Protein 2KNP (pdb70)

Nearest PDB structures (foldseek):
  2knp-assembly1_A  TM=8.803E-01  e=2.043E-04  Momordica cochinchinensis
  2knp-assembly1_A  TM=8.720E-01  e=3.184E-04  Momordica cochinchinensis
  2knp-assembly1_A  TM=9.325E-01  e=8.434E-05  Momordica cochinchinensis
  2knp-assembly1_A  TM=9.323E-01  e=2.091E-04  Momordica cochinchinensis
  1qdp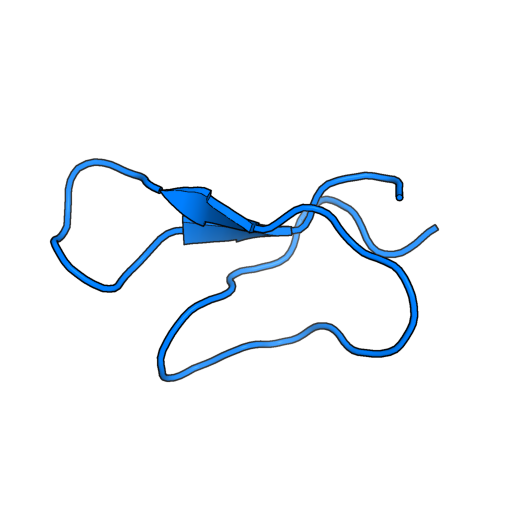-assembly1_A  TM=5.461E-01  e=8.629E+00  Atrax robustus

Radius of gyration: 8.18 Å; Cα contacts (8 Å, |Δi|>4): 82; chains: 1; bounding box: 22×15×13 Å

Secondary structure (DSSP, 8-state):
---SEEEETT----SS--EEE-SSTTEEEE---

Sequence (33 aa):
GCEGKQCGLFRSCGGGCRCWPTVTPGVGICSSSGCEGKQCGLFRSCGGGCRCWPTVTPGVGICSSSGCEGKQCGLFRSCGGGCRCWPTVTPGVGICSSSGCEGKQCGLFRSCGGGCRCWPTVTPGVGICSSSGCEGKQCGLFRSCGGGCRCWPTVTPGVGICSSSGCEGKQCGLFRSCGGGCRCWPTVTPGVGICSSSGCEGKQCGLFRSCGGGCRCWPTVTPGVGICSSSGCEGKQCGLFRSCGGGCRCWPTVTPGVGICSSSGCEGKQCGLFRSCGGGCRCWPTVTPGVGICSSSGCEGKQCGLFRSCGGGCRCWPTVTPGVGICSSSGCEGKQCGLFRSCGGGCRCWPTVTPGVGICSSSGCEGKQCGLFRSCGGGCRCWPTVTPGVGICSSSGCEGKQCGLFRSCGGGCRCWPTVTPGVGICSSSGCEGKQCGLFRSCGGGCRCWPTVTPGVGICSSSGCEGKQCGLFRSCGGGCRCWPTVTPGVGICSSSGCEGKQCGLFRSCGGGCRCWPTVTPGVGICSSSGCEGKQCGLFRSCGGGCRCWPTVTPGVGICSSSGCEGKQCGLFRSCGGGCRCWPTVTPGVGICSSSGCEGKQCGLFRSCGGGCRCWPTVTPGVGICSSSGCEGKQCGLFRSCGGGCRCWPTVTPGVGICSSS

Solvent-accessible surface area: 2353 Å² total; per-residue (Å²): 90,27,75,55,90,82,4,26,114,99,162,69,32,64,90,47,29,135,66,156,104,69,150,74,131,50,18,1,80,1,28,58,78

Foldseek 3Di:
DQFPWKFFPDGPDDPQWDFADDPDVRITTTHRD

Structure (mmCIF, N/CA/C/O backbone):
data_2KNP
#
_entry.id   2KNP
#
loop_
_atom_site.group_PDB
_atom_site.id
_atom_site.type_symbol
_atom_site.label_atom_id
_atom_site.label_alt_id
_atom_site.label_comp_id
_atom_site.label_asym_id
_atom_site.label_entity_id
_atom_site.label_seq_id
_atom_site.pdbx_PDB_ins_code
_atom_site.Cartn_x
_atom_site.Cartn_y
_atom_site.Cartn_z
_atom_site.occupancy
_atom_site.B_iso_or_equiv
_atom_site.auth_seq_id
_atom_site.auth_comp_id
_atom_site.auth_asym_id
_atom_site.auth_atom_id
_atom_site.pdbx_PDB_model_num
ATOM 1 N N . GLY A 1 1 ? 11.074 -1.242 -5.270 1.00 0.00 1 GLY A N 1
ATOM 2 C CA . GLY A 1 1 ? 11.212 -2.715 -5.167 1.00 0.00 1 GLY A CA 1
ATOM 3 C C . GLY A 1 1 ? 9.868 -3.414 -5.172 1.00 0.00 1 GLY A C 1
ATOM 4 O O . GLY A 1 1 ? 9.681 -4.409 -5.871 1.00 0.00 1 GLY A O 1
ATOM 10 N N . CYS A 1 2 ? 8.930 -2.898 -4.390 1.00 0.00 2 CYS A N 1
ATOM 11 C CA . CYS A 1 2 ? 7.599 -3.477 -4.317 1.00 0.00 2 CYS A CA 1
ATOM 12 C C . CYS A 1 2 ? 6.530 -2.403 -4.485 1.00 0.00 2 CYS A C 1
ATOM 13 O O . CYS A 1 2 ? 5.473 -2.455 -3.853 1.00 0.00 2 CYS A O 1
ATOM 20 N N . GLU A 1 3 ? 6.805 -1.430 -5.345 1.00 0.00 3 GLU A N 1
ATOM 21 C CA . GLU A 1 3 ? 5.869 -0.342 -5.587 1.00 0.00 3 GLU A CA 1
ATOM 22 C C . GLU A 1 3 ? 4.775 -0.773 -6.551 1.00 0.00 3 GLU A C 1
ATOM 23 O O . GLU A 1 3 ? 4.843 -1.848 -7.156 1.00 0.00 3 GLU A O 1
ATOM 35 N N . GLY A 1 4 ? 3.761 0.068 -6.679 1.00 0.00 4 GLY A N 1
ATOM 36 C CA . GLY A 1 4 ? 2.657 -0.226 -7.567 1.00 0.00 4 GLY A CA 1
ATOM 37 C C . GLY A 1 4 ? 1.811 -1.378 -7.063 1.00 0.00 4 GLY A C 1
ATOM 38 O O . GLY A 1 4 ? 1.356 -2.214 -7.844 1.00 0.00 4 GLY A O 1
ATOM 42 N N . LYS A 1 5 ? 1.647 -1.446 -5.750 1.00 0.00 5 LYS A N 1
ATOM 43 C CA . LYS A 1 5 ? 0.845 -2.488 -5.122 1.00 0.00 5 LYS A CA 1
ATOM 44 C C . LYS A 1 5 ? -0.115 -1.847 -4.141 1.00 0.00 5 LYS A C 1
ATOM 45 O O . LYS A 1 5 ? 0.003 -0.661 -3.842 1.00 0.00 5 LYS A O 1
ATOM 64 N N . GLN A 1 6 ? -1.046 -2.624 -3.636 1.00 0.00 6 GLN A N 1
ATOM 65 C CA . GLN A 1 6 ? -2.024 -2.116 -2.688 1.00 0.00 6 GLN A CA 1
ATOM 66 C C . GLN A 1 6 ? -1.699 -2.623 -1.292 1.00 0.00 6 GLN A C 1
ATOM 67 O O . GLN A 1 6 ? -1.445 -3.808 -1.105 1.00 0.00 6 GLN A O 1
ATOM 81 N N . CYS A 1 7 ? -1.686 -1.731 -0.315 1.00 0.00 7 CYS A N 1
ATOM 82 C CA . CYS A 1 7 ? -1.380 -2.126 1.049 1.00 0.00 7 CYS A CA 1
ATOM 83 C C . CYS A 1 7 ? -2.603 -1.965 1.944 1.00 0.00 7 CYS A C 1
ATOM 84 O O . CYS A 1 7 ? -3.687 -1.608 1.475 1.00 0.00 7 CYS A O 1
ATOM 91 N N . GLY A 1 8 ? -2.422 -2.226 3.230 1.00 0.00 8 GLY A N 1
ATOM 92 C CA . GLY A 1 8 ? -3.518 -2.136 4.168 1.00 0.00 8 GLY A CA 1
ATOM 93 C C . GLY A 1 8 ? -4.019 -3.515 4.534 1.00 0.00 8 GLY A C 1
ATOM 94 O O . GLY A 1 8 ? -3.239 -4.360 4.981 1.00 0.00 8 GLY A O 1
ATOM 98 N N . LEU A 1 9 ? -5.307 -3.757 4.335 1.00 0.00 9 LEU A N 1
ATOM 99 C CA . LEU A 1 9 ? -5.880 -5.062 4.638 1.00 0.00 9 LEU A CA 1
ATOM 100 C C . LEU A 1 9 ? -5.462 -6.073 3.571 1.00 0.00 9 LEU A C 1
ATOM 101 O O . LEU A 1 9 ? -4.892 -7.118 3.884 1.00 0.00 9 LEU A O 1
ATOM 117 N N . PHE A 1 10 ? -5.710 -5.738 2.310 1.00 0.00 10 PHE A N 1
ATOM 118 C CA . PHE A 1 10 ? -5.343 -6.603 1.195 1.00 0.00 10 PHE A CA 1
ATOM 119 C C . PHE A 1 10 ? -3.982 -6.188 0.643 1.00 0.00 10 PHE A C 1
ATOM 120 O O . PHE A 1 10 ? -3.851 -5.800 -0.517 1.00 0.00 10 PHE A O 1
ATOM 137 N N . ARG A 1 11 ? -2.974 -6.270 1.497 1.00 0.00 11 ARG A N 1
ATOM 138 C CA . ARG A 1 11 ? -1.618 -5.891 1.127 1.00 0.00 11 ARG A CA 1
ATOM 139 C C . ARG A 1 11 ? -1.010 -6.879 0.134 1.00 0.00 11 ARG A C 1
ATOM 140 O O . ARG A 1 11 ? -0.823 -8.055 0.440 1.00 0.00 11 ARG A O 1
ATOM 161 N N . SER A 1 12 ? -0.708 -6.384 -1.055 1.00 0.00 12 SER A N 1
ATOM 162 C CA . SER A 1 12 ? -0.111 -7.193 -2.106 1.00 0.00 12 SER A CA 1
ATOM 163 C C . SER A 1 12 ? 1.393 -6.938 -2.173 1.00 0.00 12 SER A C 1
ATOM 164 O O . SER A 1 12 ? 2.019 -7.057 -3.229 1.00 0.00 12 SER A O 1
ATOM 172 N N . CYS A 1 13 ? 1.961 -6.579 -1.033 1.00 0.00 13 CYS A N 1
ATOM 173 C CA . CYS A 1 13 ? 3.382 -6.297 -0.935 1.00 0.00 13 CYS A CA 1
ATOM 174 C C . CYS A 1 13 ? 3.919 -6.785 0.403 1.00 0.00 13 CYS A C 1
ATOM 175 O O . CYS A 1 13 ? 3.168 -6.917 1.372 1.00 0.00 13 CYS A O 1
ATOM 182 N N . GLY A 1 14 ? 5.214 -7.054 0.450 1.00 0.00 14 GLY A N 1
ATOM 183 C CA . GLY A 1 14 ? 5.833 -7.520 1.670 1.00 0.00 14 GLY A CA 1
ATOM 184 C C . GLY A 1 14 ? 7.319 -7.252 1.670 1.00 0.00 14 GLY A C 1
ATOM 185 O O . GLY A 1 14 ? 7.951 -7.258 0.615 1.00 0.00 14 GLY A O 1
ATOM 189 N N . GLY A 1 15 ? 7.876 -7.004 2.843 1.00 0.00 15 GLY A N 1
ATOM 190 C CA . GLY A 1 15 ? 9.292 -6.736 2.941 1.00 0.00 15 GLY A CA 1
ATOM 191 C C . GLY A 1 15 ? 9.571 -5.314 3.368 1.00 0.00 15 GLY A C 1
ATOM 192 O O . GLY A 1 15 ? 9.427 -4.971 4.541 1.00 0.00 15 GLY A O 1
ATOM 196 N N . GLY A 1 16 ? 9.949 -4.485 2.412 1.00 0.00 16 GLY A N 1
ATOM 197 C CA . GLY A 1 16 ? 10.244 -3.099 2.698 1.00 0.00 16 GLY A CA 1
ATOM 198 C C . GLY A 1 16 ? 9.553 -2.179 1.721 1.00 0.00 16 GLY A C 1
ATOM 199 O O . GLY A 1 16 ? 10.145 -1.761 0.729 1.00 0.00 16 GLY A O 1
ATOM 203 N N . CYS A 1 17 ? 8.288 -1.893 1.985 1.00 0.00 17 CYS A N 1
ATOM 204 C CA . CYS A 1 17 ? 7.506 -1.023 1.121 1.00 0.00 17 CYS A CA 1
ATOM 205 C C . CYS A 1 17 ? 6.735 -0.019 1.959 1.00 0.00 17 CYS A C 1
ATOM 206 O O . CYS A 1 17 ? 6.226 -0.347 3.032 1.00 0.00 17 CYS A O 1
ATOM 213 N N . ARG A 1 18 ? 6.652 1.203 1.471 1.00 0.00 18 ARG A N 1
ATOM 214 C CA . ARG A 1 18 ? 5.937 2.254 2.171 1.00 0.00 18 ARG A CA 1
ATOM 215 C C . ARG A 1 18 ? 4.450 2.146 1.885 1.00 0.00 18 ARG A C 1
ATOM 216 O O . ARG A 1 18 ? 4.043 2.059 0.729 1.00 0.00 18 ARG A O 1
ATOM 237 N N . CYS A 1 19 ? 3.648 2.129 2.932 1.00 0.00 19 CYS A N 1
ATOM 238 C CA . CYS A 1 19 ? 2.209 2.038 2.774 1.00 0.00 19 CYS A CA 1
ATOM 239 C C . CYS A 1 19 ? 1.594 3.425 2.845 1.00 0.00 19 CYS A C 1
ATOM 240 O O . CYS A 1 19 ? 1.373 3.965 3.929 1.00 0.00 19 CYS A O 1
ATOM 247 N N . TRP A 1 20 ? 1.358 4.014 1.684 1.00 0.00 20 TRP A N 1
ATOM 248 C CA . TRP A 1 20 ? 0.765 5.335 1.608 1.00 0.00 20 TRP A CA 1
ATOM 249 C C . TRP A 1 20 ? -0.746 5.214 1.459 1.00 0.00 20 TRP A C 1
ATOM 250 O O . TRP A 1 20 ? -1.234 4.680 0.464 1.00 0.00 20 TRP A O 1
ATOM 271 N N . PRO A 1 21 ? -1.500 5.692 2.463 1.00 0.00 21 PRO A N 1
ATOM 272 C CA . PRO A 1 21 ? -2.966 5.624 2.466 1.00 0.00 21 PRO A CA 1
ATOM 273 C C . PRO A 1 21 ? -3.600 6.344 1.280 1.00 0.00 21 PRO A C 1
ATOM 274 O O . PRO A 1 21 ? -3.055 7.318 0.759 1.00 0.00 21 PRO A O 1
ATOM 285 N N . THR A 1 22 ? -4.756 5.854 0.865 1.00 0.00 22 THR A N 1
ATOM 286 C CA . THR A 1 22 ? -5.475 6.435 -0.254 1.00 0.00 22 THR A CA 1
ATOM 287 C C . THR A 1 22 ? -6.749 7.128 0.223 1.00 0.00 22 THR A C 1
ATOM 288 O O . THR A 1 22 ? -6.798 7.654 1.333 1.00 0.00 22 THR A O 1
ATOM 299 N N . VAL A 1 23 ? -7.780 7.106 -0.612 1.00 0.00 23 VAL A N 1
ATOM 300 C CA . VAL A 1 23 ? -9.048 7.740 -0.278 1.00 0.00 23 VAL A CA 1
ATOM 301 C C . VAL A 1 23 ? -9.879 6.849 0.641 1.00 0.00 23 VAL A C 1
ATOM 302 O O . VAL A 1 23 ? -10.761 7.322 1.356 1.00 0.00 23 VAL A O 1
ATOM 315 N N . THR A 1 24 ? -9.587 5.560 0.627 1.00 0.00 24 THR A N 1
ATOM 316 C CA . THR A 1 24 ? -10.316 4.615 1.454 1.00 0.00 24 THR A CA 1
ATOM 317 C C . THR A 1 24 ? -9.549 4.309 2.741 1.00 0.00 24 THR A C 1
ATOM 318 O O . THR A 1 24 ? -8.383 3.916 2.698 1.00 0.00 24 THR A O 1
ATOM 329 N N . PRO A 1 25 ? -10.191 4.510 3.904 1.00 0.00 25 PRO A N 1
ATOM 330 C CA . PRO A 1 25 ? -9.575 4.246 5.209 1.00 0.00 25 PRO A CA 1
ATOM 331 C C . PRO A 1 25 ? -9.157 2.785 5.358 1.00 0.00 25 PRO A C 1
ATOM 332 O O . PRO A 1 25 ? -9.996 1.887 5.395 1.00 0.00 25 PRO A O 1
ATOM 343 N N . GLY A 1 26 ? -7.852 2.559 5.429 1.00 0.00 26 GLY A N 1
ATOM 344 C CA . GLY A 1 26 ? -7.335 1.210 5.559 1.00 0.00 26 GLY A CA 1
ATOM 345 C C . GLY A 1 26 ? -6.775 0.707 4.246 1.00 0.00 26 GLY A C 1
ATOM 346 O O . GLY A 1 26 ? -6.176 -0.367 4.179 1.00 0.00 26 GLY A O 1
ATOM 350 N N . VAL A 1 27 ? -6.976 1.498 3.203 1.00 0.00 27 VAL A N 1
ATOM 351 C CA . VAL A 1 27 ? -6.501 1.169 1.872 1.00 0.00 27 VAL A CA 1
ATOM 352 C C . VAL A 1 27 ? -5.367 2.107 1.482 1.00 0.00 27 VAL A C 1
ATOM 353 O O . VAL A 1 27 ? -5.463 3.320 1.679 1.00 0.00 27 VAL A O 1
ATOM 366 N N . GLY A 1 28 ? -4.302 1.553 0.937 1.00 0.00 28 GLY A N 1
ATOM 367 C CA . GLY A 1 28 ? -3.181 2.361 0.531 1.00 0.00 28 GLY A CA 1
ATOM 368 C C . GLY A 1 28 ? -2.406 1.719 -0.592 1.00 0.00 28 GLY A C 1
ATOM 369 O O . GLY A 1 28 ? -2.826 0.698 -1.136 1.00 0.00 28 GLY A O 1
ATOM 373 N N . ILE A 1 29 ? -1.277 2.304 -0.931 1.00 0.00 29 ILE A N 1
ATOM 374 C CA . ILE A 1 29 ? -0.435 1.782 -1.993 1.00 0.00 29 ILE A CA 1
ATOM 375 C C . ILE A 1 29 ? 0.999 1.606 -1.519 1.00 0.00 29 ILE A C 1
ATOM 376 O O . ILE A 1 29 ? 1.546 2.444 -0.800 1.00 0.00 29 ILE A O 1
ATOM 392 N N . CYS A 1 30 ? 1.585 0.495 -1.922 1.00 0.00 30 CYS A N 1
ATOM 393 C CA . CYS A 1 30 ? 2.959 0.171 -1.566 1.00 0.00 30 CYS A CA 1
ATOM 394 C C . CYS A 1 30 ? 3.914 0.914 -2.481 1.00 0.00 30 CYS A C 1
ATOM 395 O O . CYS A 1 30 ? 3.761 0.903 -3.705 1.00 0.00 30 CYS A O 1
ATOM 402 N N . SER A 1 31 ? 4.881 1.569 -1.878 1.00 0.00 31 SER A N 1
ATOM 403 C CA . SER A 1 31 ? 5.867 2.331 -2.615 1.00 0.00 31 SER A CA 1
ATOM 404 C C . SER A 1 31 ? 7.150 1.522 -2.801 1.00 0.00 31 SER A C 1
ATOM 405 O O . SER A 1 31 ? 7.227 0.371 -2.368 1.00 0.00 31 SER A O 1
ATOM 413 N N . SER A 1 32 ? 8.133 2.126 -3.460 1.00 0.00 32 SER A N 1
ATOM 414 C CA . SER A 1 32 ? 9.415 1.485 -3.738 1.00 0.00 32 SER A CA 1
ATOM 415 C C . SER A 1 32 ? 10.036 0.827 -2.506 1.00 0.00 32 SER A C 1
ATOM 416 O O . SER A 1 32 ? 10.479 -0.325 -2.576 1.00 0.00 32 SER A O 1
ATOM 424 N N . SER A 1 33 ? 10.076 1.559 -1.403 1.00 0.00 33 SER A N 1
ATOM 425 C CA . SER A 1 33 ? 10.652 1.070 -0.163 1.00 0.00 33 SER A CA 1
ATOM 426 C C . SER A 1 33 ? 9.979 1.767 1.010 1.00 0.00 33 SER A C 1
ATOM 427 O O . SER A 1 33 ? 10.389 1.545 2.164 1.00 0.00 33 SER A O 1
ATOM 436 N N . GLY A 1 1 ? 8.746 -2.914 -8.930 1.00 0.00 1 GLY A N 2
ATOM 437 C CA . GLY A 1 1 ? 8.905 -4.164 -8.148 1.00 0.00 1 GLY A CA 2
ATOM 438 C C . GLY A 1 1 ? 7.835 -4.315 -7.084 1.00 0.00 1 GLY A C 2
ATOM 439 O O . GLY A 1 1 ? 6.797 -4.932 -7.327 1.00 0.00 1 GLY A O 2
ATOM 445 N N . CYS A 1 2 ? 8.073 -3.728 -5.918 1.00 0.00 2 CYS A N 2
ATOM 446 C CA . CYS A 1 2 ? 7.131 -3.810 -4.807 1.00 0.00 2 CYS A CA 2
ATOM 447 C C . CYS A 1 2 ? 6.047 -2.742 -4.924 1.00 0.00 2 CYS A C 2
ATOM 448 O O . CYS A 1 2 ? 4.959 -2.882 -4.366 1.00 0.00 2 CYS A O 2
ATOM 455 N N . GLU A 1 3 ? 6.341 -1.679 -5.662 1.00 0.00 3 GLU A N 2
ATOM 456 C CA . GLU A 1 3 ? 5.388 -0.598 -5.844 1.00 0.00 3 GLU A CA 2
ATOM 457 C C . GLU A 1 3 ? 4.214 -1.041 -6.705 1.00 0.00 3 GLU A C 2
ATOM 458 O O . GLU A 1 3 ? 4.257 -2.090 -7.362 1.00 0.00 3 GLU A O 2
ATOM 470 N N . GLY A 1 4 ? 3.167 -0.236 -6.695 1.00 0.00 4 GLY A N 2
ATOM 471 C CA . GLY A 1 4 ? 1.982 -0.542 -7.468 1.00 0.00 4 GLY A CA 2
ATOM 472 C C . GLY A 1 4 ? 1.189 -1.688 -6.872 1.00 0.00 4 GLY A C 2
ATOM 473 O O . GLY A 1 4 ? 0.656 -2.526 -7.599 1.00 0.00 4 GLY A O 2
ATOM 477 N N . LYS A 1 5 ? 1.154 -1.749 -5.548 1.00 0.00 5 LYS A N 2
ATOM 478 C CA . LYS A 1 5 ? 0.414 -2.787 -4.840 1.00 0.00 5 LYS A CA 2
ATOM 479 C C . LYS A 1 5 ? -0.468 -2.145 -3.789 1.00 0.00 5 LYS A C 2
ATOM 480 O O . LYS A 1 5 ? -0.344 -0.952 -3.511 1.00 0.00 5 LYS A O 2
ATOM 499 N N . GLN A 1 6 ? -1.338 -2.936 -3.199 1.00 0.00 6 GLN A N 2
ATOM 500 C CA . GLN A 1 6 ? -2.241 -2.440 -2.176 1.00 0.00 6 GLN A CA 2
ATOM 501 C C . GLN A 1 6 ? -1.727 -2.836 -0.802 1.00 0.00 6 GLN A C 2
ATOM 502 O O . GLN A 1 6 ? -1.211 -3.935 -0.622 1.00 0.00 6 GLN A O 2
ATOM 516 N N . CYS A 1 7 ? -1.850 -1.943 0.161 1.00 0.00 7 CYS A N 2
ATOM 517 C CA . CYS A 1 7 ? -1.397 -2.228 1.511 1.00 0.00 7 CYS A CA 2
ATOM 518 C C . CYS A 1 7 ? -2.513 -1.955 2.511 1.00 0.00 7 CYS A C 2
ATOM 519 O O . CYS A 1 7 ? -3.661 -1.727 2.122 1.00 0.00 7 CYS A O 2
ATOM 526 N N . GLY A 1 8 ? -2.178 -1.974 3.794 1.00 0.00 8 GLY A N 2
ATOM 527 C CA . GLY A 1 8 ? -3.172 -1.752 4.822 1.00 0.00 8 GLY A CA 2
ATOM 528 C C . GLY A 1 8 ? -3.971 -3.008 5.082 1.00 0.00 8 GLY A C 2
ATOM 529 O O . GLY A 1 8 ? -3.466 -3.957 5.688 1.00 0.00 8 GLY A O 2
ATOM 533 N N . LEU A 1 9 ? -5.210 -3.025 4.611 1.00 0.00 9 LEU A N 2
ATOM 534 C CA . LEU A 1 9 ? -6.074 -4.184 4.779 1.00 0.00 9 LEU A CA 2
ATOM 535 C C . LEU A 1 9 ? -5.583 -5.329 3.899 1.00 0.00 9 LEU A C 2
ATOM 536 O O . LEU A 1 9 ? -4.972 -6.283 4.383 1.00 0.00 9 LEU A O 2
ATOM 552 N N . PHE A 1 10 ? -5.827 -5.210 2.602 1.00 0.00 10 PHE A N 2
ATOM 553 C CA . PHE A 1 10 ? -5.409 -6.226 1.645 1.00 0.00 10 PHE A CA 2
ATOM 554 C C . PHE A 1 10 ? -3.990 -5.943 1.169 1.00 0.00 10 PHE A C 2
ATOM 555 O O . PHE A 1 10 ? -3.763 -5.583 0.014 1.00 0.00 10 PHE A O 2
ATOM 572 N N . ARG A 1 11 ? -3.043 -6.098 2.081 1.00 0.00 11 ARG A N 2
ATOM 573 C CA . ARG A 1 11 ? -1.639 -5.857 1.785 1.00 0.00 11 ARG A CA 2
ATOM 574 C C . ARG A 1 11 ? -1.076 -6.942 0.870 1.00 0.00 11 ARG A C 2
ATOM 575 O O . ARG A 1 11 ? -1.018 -8.115 1.234 1.00 0.00 11 ARG A O 2
ATOM 596 N N . SER A 1 12 ? -0.675 -6.532 -0.322 1.00 0.00 12 SER A N 2
ATOM 597 C CA . SER A 1 12 ? -0.117 -7.441 -1.311 1.00 0.00 12 SER A CA 2
ATOM 598 C C . SER A 1 12 ? 1.362 -7.136 -1.537 1.00 0.00 12 SER A C 2
ATOM 599 O O . SER A 1 12 ? 1.892 -7.311 -2.635 1.00 0.00 12 SER A O 2
ATOM 607 N N . CYS A 1 13 ? 2.020 -6.676 -0.484 1.00 0.00 13 CYS A N 2
ATOM 608 C CA . CYS A 1 13 ? 3.430 -6.335 -0.549 1.00 0.00 13 CYS A CA 2
ATOM 609 C C . CYS A 1 13 ? 4.108 -6.644 0.779 1.00 0.00 13 CYS A C 2
ATOM 610 O O . CYS A 1 13 ? 3.436 -6.899 1.781 1.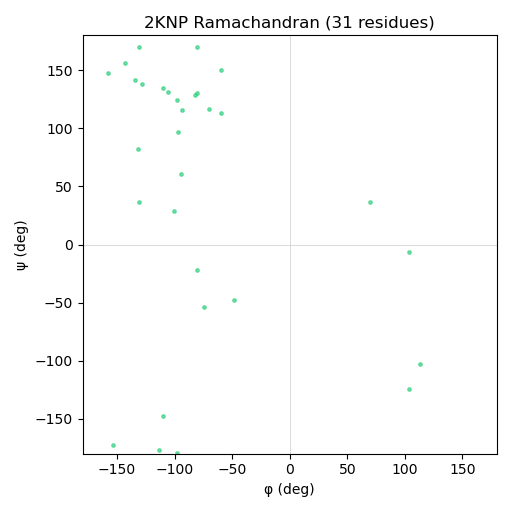00 0.00 13 CYS A O 2
ATOM 617 N N . GLY A 1 14 ? 5.433 -6.623 0.783 1.00 0.00 14 GLY A N 2
ATOM 618 C CA . GLY A 1 14 ? 6.177 -6.897 1.991 1.00 0.00 14 GLY A CA 2
ATOM 619 C C . GLY A 1 14 ? 7.638 -6.544 1.837 1.00 0.00 14 GLY A C 2
ATOM 620 O O . GLY A 1 14 ? 8.208 -6.706 0.758 1.00 0.00 14 GLY A O 2
ATOM 624 N N . GLY A 1 15 ? 8.242 -6.054 2.906 1.00 0.00 15 GLY A N 2
ATOM 625 C CA . GLY A 1 15 ? 9.641 -5.685 2.862 1.00 0.00 15 GLY A CA 2
ATOM 626 C C . GLY A 1 15 ? 9.869 -4.270 3.341 1.00 0.00 15 GLY A C 2
ATOM 627 O O . GLY A 1 15 ? 9.383 -3.885 4.403 1.00 0.00 15 GLY A O 2
ATOM 631 N N . GLY A 1 16 ? 10.590 -3.490 2.550 1.00 0.00 16 GLY A N 2
ATOM 632 C CA . GLY A 1 16 ? 10.870 -2.117 2.917 1.00 0.00 16 GLY A CA 2
ATOM 633 C C . GLY A 1 16 ? 10.050 -1.136 2.110 1.00 0.00 16 GLY A C 2
ATOM 634 O O . GLY A 1 16 ? 10.476 -0.011 1.871 1.00 0.00 16 GLY A O 2
ATOM 638 N N . CYS A 1 17 ? 8.868 -1.568 1.701 1.00 0.00 17 CYS A N 2
ATOM 639 C CA . CYS A 1 17 ? 7.972 -0.738 0.909 1.00 0.00 17 CYS A CA 2
ATOM 640 C C . CYS A 1 17 ? 7.066 0.070 1.826 1.00 0.00 17 CYS A C 2
ATOM 641 O O . CYS A 1 17 ? 6.621 -0.417 2.867 1.00 0.00 17 CYS A O 2
ATOM 648 N N . ARG A 1 18 ? 6.806 1.305 1.442 1.00 0.00 18 ARG A N 2
ATOM 649 C CA . ARG A 1 18 ? 5.976 2.189 2.238 1.00 0.00 18 ARG A CA 2
ATOM 650 C C . ARG A 1 18 ? 4.506 1.954 1.954 1.00 0.00 18 ARG A C 2
ATOM 651 O O . ARG A 1 18 ? 4.131 1.562 0.848 1.00 0.00 18 ARG A O 2
ATOM 672 N N . CYS A 1 19 ? 3.685 2.191 2.958 1.00 0.00 19 CYS A N 2
ATOM 673 C CA . CYS A 1 19 ? 2.252 2.035 2.823 1.00 0.00 19 CYS A CA 2
ATOM 674 C C . CYS A 1 19 ? 1.600 3.405 2.860 1.00 0.00 19 CYS A C 2
ATOM 675 O O . CYS A 1 19 ? 1.334 3.951 3.930 1.00 0.00 19 CYS A O 2
ATOM 682 N N . TRP A 1 20 ? 1.388 3.973 1.687 1.00 0.00 20 TRP A N 2
ATOM 683 C CA . TRP A 1 20 ? 0.781 5.285 1.578 1.00 0.00 20 TRP A CA 2
ATOM 684 C C . TRP A 1 20 ? -0.732 5.153 1.449 1.00 0.00 20 TRP A C 2
ATOM 685 O O . TRP A 1 20 ? -1.231 4.590 0.476 1.00 0.00 20 TRP A O 2
ATOM 706 N N . PRO A 1 21 ? -1.476 5.655 2.447 1.00 0.00 21 PRO A N 2
ATOM 707 C CA . PRO A 1 21 ? -2.941 5.583 2.469 1.00 0.00 21 PRO A CA 2
ATOM 708 C C . PRO A 1 21 ? -3.586 6.300 1.289 1.00 0.00 21 PRO A C 2
ATOM 709 O O . PRO A 1 21 ? -3.053 7.283 0.771 1.00 0.00 21 PRO A O 2
ATOM 720 N N . THR A 1 22 ? -4.736 5.797 0.872 1.00 0.00 22 THR A N 2
ATOM 721 C CA . THR A 1 22 ? -5.465 6.377 -0.241 1.00 0.00 22 THR A CA 2
ATOM 722 C C . THR A 1 22 ? -6.695 7.130 0.259 1.00 0.00 22 THR A C 2
ATOM 723 O O . THR A 1 22 ? -6.719 7.607 1.393 1.00 0.00 22 THR A O 2
ATOM 734 N N . VAL A 1 23 ? -7.720 7.214 -0.580 1.00 0.00 23 VAL A N 2
ATOM 735 C CA . VAL A 1 23 ? -8.945 7.912 -0.219 1.00 0.00 23 VAL A CA 2
ATOM 736 C C . VAL A 1 23 ? -9.838 7.032 0.653 1.00 0.00 23 VAL A C 2
ATOM 737 O O . VAL A 1 23 ? -10.726 7.520 1.350 1.00 0.00 23 VAL A O 2
ATOM 750 N N . THR A 1 24 ? -9.594 5.734 0.618 1.00 0.00 24 THR A N 2
ATOM 751 C CA . THR A 1 24 ? -10.383 4.799 1.400 1.00 0.00 24 THR A CA 2
ATOM 752 C C . THR A 1 24 ? -9.652 4.408 2.684 1.00 0.00 24 THR A C 2
ATOM 753 O O . THR A 1 24 ? -8.508 3.953 2.641 1.00 0.00 24 THR A O 2
ATOM 764 N N . PRO A 1 25 ? -10.298 4.608 3.846 1.00 0.00 25 PRO A N 2
ATOM 765 C CA . PRO A 1 25 ? -9.718 4.273 5.151 1.00 0.00 25 PRO A CA 2
ATOM 766 C C . PRO A 1 25 ? -9.338 2.797 5.253 1.00 0.00 25 PRO A C 2
ATOM 767 O O . PRO A 1 25 ? -10.196 1.917 5.203 1.00 0.00 25 PRO A O 2
ATOM 778 N N . GLY A 1 26 ? -8.044 2.537 5.382 1.00 0.00 26 GLY A N 2
ATOM 779 C CA . GLY A 1 26 ? -7.564 1.172 5.480 1.00 0.00 26 GLY A CA 2
ATOM 780 C C . GLY A 1 26 ? -6.946 0.706 4.179 1.00 0.00 26 GLY A C 2
ATOM 781 O O . GLY A 1 26 ? -6.278 -0.328 4.126 1.00 0.00 26 GLY A O 2
ATOM 785 N N . VAL A 1 27 ? -7.171 1.482 3.131 1.00 0.00 27 VAL A N 2
ATOM 786 C CA . VAL A 1 27 ? -6.642 1.174 1.816 1.00 0.00 27 VAL A CA 2
ATOM 787 C C . VAL A 1 27 ? -5.447 2.063 1.513 1.00 0.00 27 VAL A C 2
ATOM 788 O O . VAL A 1 27 ? -5.517 3.285 1.657 1.00 0.00 27 VAL A O 2
ATOM 801 N N . GLY A 1 28 ? -4.356 1.451 1.100 1.00 0.00 28 GLY A N 2
ATOM 802 C CA . GLY A 1 28 ? -3.167 2.194 0.777 1.00 0.00 28 GLY A CA 2
ATOM 803 C C . GLY A 1 28 ? -2.415 1.546 -0.358 1.00 0.00 28 GLY A C 2
ATOM 804 O O . GLY A 1 28 ? -2.814 0.489 -0.846 1.00 0.00 28 GLY A O 2
ATOM 808 N N . ILE A 1 29 ? -1.332 2.168 -0.774 1.00 0.00 29 ILE A N 2
ATOM 809 C CA . ILE A 1 29 ? -0.525 1.643 -1.861 1.00 0.00 29 ILE A CA 2
ATOM 810 C C . ILE A 1 29 ? 0.936 1.507 -1.459 1.00 0.00 29 ILE A C 2
ATOM 811 O O . ILE A 1 29 ? 1.510 2.377 -0.799 1.00 0.00 29 ILE A O 2
ATOM 827 N N . CYS A 1 30 ? 1.509 0.388 -1.855 1.00 0.00 30 CYS A N 2
ATOM 828 C CA . CYS A 1 30 ? 2.906 0.080 -1.578 1.00 0.00 30 CYS A CA 2
ATOM 829 C C . CYS A 1 30 ? 3.794 0.788 -2.581 1.00 0.00 30 CYS A C 2
ATOM 830 O O . CYS A 1 30 ? 3.512 0.804 -3.782 1.00 0.00 30 CYS A O 2
ATOM 837 N N . SER A 1 31 ? 4.857 1.376 -2.080 1.00 0.00 31 SER A N 2
ATOM 838 C CA . SER A 1 31 ? 5.791 2.104 -2.913 1.00 0.00 31 SER A CA 2
ATOM 839 C C . SER A 1 31 ? 7.108 1.340 -3.031 1.00 0.00 31 SER A C 2
ATOM 840 O O . SER A 1 31 ? 7.268 0.290 -2.409 1.00 0.00 31 SER A O 2
ATOM 848 N N . SER A 1 32 ? 8.023 1.847 -3.852 1.00 0.00 32 SER A N 2
ATOM 849 C CA . SER A 1 32 ? 9.326 1.218 -4.056 1.00 0.00 32 SER A CA 2
ATOM 850 C C . SER A 1 32 ? 10.049 0.984 -2.730 1.00 0.00 32 SER A C 2
ATOM 851 O O . SER A 1 32 ? 10.671 -0.058 -2.512 1.00 0.00 32 SER A O 2
ATOM 859 N N . SER A 1 33 ? 9.952 1.969 -1.860 1.00 0.00 33 SER A N 2
ATOM 860 C CA . SER A 1 33 ? 10.571 1.932 -0.553 1.00 0.00 33 SER A CA 2
ATOM 861 C C . SER A 1 33 ? 9.732 2.770 0.399 1.00 0.00 33 SER A C 2
ATOM 862 O O . SER A 1 33 ? 10.251 3.217 1.440 1.00 0.00 33 SER A O 2
ATOM 871 N N . GLY A 1 1 ? 11.004 -1.223 -6.594 1.00 0.00 1 GLY A N 3
ATOM 872 C CA . GLY A 1 1 ? 10.810 -1.997 -5.344 1.00 0.00 1 GLY A CA 3
ATOM 873 C C . GLY A 1 1 ? 9.554 -2.836 -5.405 1.00 0.00 1 GLY A C 3
ATOM 874 O O . GLY A 1 1 ? 9.426 -3.702 -6.271 1.00 0.00 1 GLY A O 3
ATOM 880 N N . CYS A 1 2 ? 8.627 -2.577 -4.499 1.00 0.00 2 CYS A N 3
ATOM 881 C CA . CYS A 1 2 ? 7.368 -3.304 -4.467 1.00 0.00 2 CYS A CA 3
ATOM 882 C C . CYS A 1 2 ? 6.206 -2.351 -4.721 1.00 0.00 2 CYS A C 3
ATOM 883 O O . CYS A 1 2 ? 5.174 -2.408 -4.048 1.00 0.00 2 CYS A O 3
ATOM 890 N N . GLU A 1 3 ? 6.382 -1.478 -5.703 1.00 0.00 3 GLU A N 3
ATOM 891 C CA . GLU A 1 3 ? 5.367 -0.500 -6.061 1.00 0.00 3 GLU A CA 3
ATOM 892 C C . GLU A 1 3 ? 4.209 -1.168 -6.789 1.00 0.00 3 GLU A C 3
ATOM 893 O O . GLU A 1 3 ? 4.341 -2.276 -7.316 1.00 0.00 3 GLU A O 3
ATOM 905 N N . GLY A 1 4 ? 3.076 -0.490 -6.811 1.00 0.00 4 GLY A N 3
ATOM 906 C CA . GLY A 1 4 ? 1.913 -1.008 -7.496 1.00 0.00 4 GLY A CA 3
ATOM 907 C C . GLY A 1 4 ? 1.202 -2.109 -6.734 1.00 0.00 4 GLY A C 3
ATOM 908 O O . GLY A 1 4 ? 0.818 -3.123 -7.319 1.00 0.00 4 GLY A O 3
ATOM 912 N N . LYS A 1 5 ? 1.074 -1.945 -5.426 1.00 0.00 5 LYS A N 3
ATOM 913 C CA . LYS A 1 5 ? 0.367 -2.915 -4.603 1.00 0.00 5 LYS A CA 3
ATOM 914 C C . LYS A 1 5 ? -0.462 -2.192 -3.566 1.00 0.00 5 LYS A C 3
ATOM 915 O O . LYS A 1 5 ? -0.394 -0.969 -3.445 1.00 0.00 5 LYS A O 3
ATOM 934 N N . GLN A 1 6 ? -1.217 -2.956 -2.817 1.00 0.00 6 GLN A N 3
ATOM 935 C CA . GLN A 1 6 ? -2.085 -2.407 -1.791 1.00 0.00 6 GLN A CA 3
ATOM 936 C C . GLN A 1 6 ? -1.537 -2.731 -0.413 1.00 0.00 6 GLN A C 3
ATOM 937 O O . GLN A 1 6 ? -0.968 -3.796 -0.202 1.00 0.00 6 GLN A O 3
ATOM 951 N N . CYS A 1 7 ? -1.687 -1.810 0.518 1.00 0.00 7 CYS A N 3
ATOM 952 C CA . CYS A 1 7 ? -1.216 -2.026 1.872 1.00 0.00 7 CYS A CA 3
ATOM 953 C C . CYS A 1 7 ? -2.340 -1.750 2.863 1.00 0.00 7 CYS A C 3
ATOM 954 O O . CYS A 1 7 ? -3.481 -1.506 2.463 1.00 0.00 7 CYS A O 3
ATOM 961 N N . GLY A 1 8 ? -2.016 -1.785 4.146 1.00 0.00 8 GLY A N 3
ATOM 962 C CA . GLY A 1 8 ? -3.018 -1.558 5.167 1.00 0.00 8 GLY A CA 3
ATOM 963 C C . GLY A 1 8 ? -3.803 -2.819 5.452 1.00 0.00 8 GLY A C 3
ATOM 964 O O . GLY A 1 8 ? -3.290 -3.744 6.085 1.00 0.00 8 GLY A O 3
ATOM 968 N N . LEU A 1 9 ? -5.039 -2.866 4.971 1.00 0.00 9 LEU A N 3
ATOM 969 C CA . LEU A 1 9 ? -5.886 -4.034 5.166 1.00 0.00 9 LEU A CA 3
ATOM 970 C C . LEU A 1 9 ? -5.408 -5.181 4.277 1.00 0.00 9 LEU A C 3
ATOM 971 O O . LEU A 1 9 ? -4.811 -6.146 4.758 1.00 0.00 9 LEU A O 3
ATOM 987 N N . PHE A 1 10 ? -5.646 -5.056 2.977 1.00 0.00 10 PHE A N 3
ATOM 988 C CA . PHE A 1 10 ? -5.226 -6.075 2.020 1.00 0.00 10 PHE A CA 3
ATOM 989 C C . PHE A 1 10 ? -3.801 -5.793 1.563 1.00 0.00 10 PHE A C 3
ATOM 990 O O . PHE A 1 10 ? -3.548 -5.510 0.391 1.00 0.00 10 PHE A O 3
ATOM 1007 N N . ARG A 1 11 ? -2.880 -5.864 2.510 1.00 0.00 11 ARG A N 3
ATOM 1008 C CA . ARG A 1 11 ? -1.474 -5.607 2.246 1.00 0.00 11 ARG A CA 3
ATOM 1009 C C . ARG A 1 11 ? -0.846 -6.712 1.402 1.00 0.00 11 ARG A C 3
ATOM 1010 O O . ARG A 1 11 ? -0.710 -7.851 1.842 1.00 0.00 11 ARG A O 3
ATOM 1031 N N . SER A 1 12 ? -0.473 -6.353 0.184 1.00 0.00 12 SER A N 3
ATOM 1032 C CA . SER A 1 12 ? 0.158 -7.278 -0.744 1.00 0.00 12 SER A CA 3
ATOM 1033 C C . SER A 1 12 ? 1.669 -7.066 -0.727 1.00 0.00 12 SER A C 3
ATOM 1034 O O . SER A 1 12 ? 2.399 -7.543 -1.598 1.00 0.00 12 SER A O 3
ATOM 1042 N N . CYS A 1 13 ? 2.121 -6.327 0.275 1.00 0.00 13 CYS A N 3
ATOM 1043 C CA . CYS A 1 13 ? 3.529 -6.027 0.450 1.00 0.00 13 CYS A CA 3
ATOM 1044 C C . CYS A 1 13 ? 3.898 -6.170 1.920 1.00 0.00 13 CYS A C 3
ATOM 1045 O O . CYS A 1 13 ? 3.031 -6.091 2.795 1.00 0.00 13 CYS A O 3
ATOM 1052 N N . GLY A 1 14 ? 5.175 -6.389 2.190 1.00 0.00 14 GLY A N 3
ATOM 1053 C CA . GLY A 1 14 ? 5.622 -6.541 3.557 1.00 0.00 14 GLY A CA 3
ATOM 1054 C C . GLY A 1 14 ? 6.633 -5.486 3.940 1.00 0.00 14 GLY A C 3
ATOM 1055 O O . GLY A 1 14 ? 6.542 -4.341 3.497 1.00 0.00 14 GLY A O 3
ATOM 1059 N N . GLY A 1 15 ? 7.600 -5.871 4.760 1.00 0.00 15 GLY A N 3
ATOM 1060 C CA . GLY A 1 15 ? 8.622 -4.938 5.180 1.00 0.00 15 GLY A CA 3
ATOM 1061 C C . GLY A 1 15 ? 9.596 -4.643 4.062 1.00 0.00 15 GLY A C 3
ATOM 1062 O O . GLY A 1 15 ? 10.269 -5.545 3.565 1.00 0.00 15 GLY A O 3
ATOM 1066 N N . GLY A 1 16 ? 9.662 -3.384 3.666 1.00 0.00 16 GLY A N 3
ATOM 1067 C CA . GLY A 1 16 ? 10.550 -2.989 2.592 1.00 0.00 16 GLY A CA 3
ATOM 1068 C C . GLY A 1 16 ? 9.837 -2.136 1.567 1.00 0.00 16 GLY A C 3
ATOM 1069 O O . GLY A 1 16 ? 10.411 -1.768 0.548 1.00 0.00 16 GLY A O 3
ATOM 1073 N N . CYS A 1 17 ? 8.572 -1.843 1.839 1.00 0.00 17 CYS A N 3
ATOM 1074 C CA . CYS A 1 17 ? 7.763 -1.018 0.957 1.00 0.00 17 CYS A CA 3
ATOM 1075 C C . CYS A 1 17 ? 7.008 0.014 1.784 1.00 0.00 17 CYS A C 3
ATOM 1076 O O . CYS A 1 17 ? 6.600 -0.265 2.914 1.00 0.00 17 CYS A O 3
ATOM 1083 N N . ARG A 1 18 ? 6.832 1.204 1.235 1.00 0.00 18 ARG A N 3
ATOM 1084 C CA . ARG A 1 18 ? 6.129 2.263 1.942 1.00 0.00 18 ARG A CA 3
ATOM 1085 C C . ARG A 1 18 ? 4.630 2.086 1.794 1.00 0.00 18 ARG A C 3
ATOM 1086 O O . ARG A 1 18 ? 4.148 1.721 0.725 1.00 0.00 18 ARG A O 3
ATOM 1107 N N . CYS A 1 19 ? 3.902 2.333 2.866 1.00 0.00 19 CYS A N 3
ATOM 1108 C CA . CYS A 1 19 ? 2.458 2.216 2.843 1.00 0.00 19 CYS A CA 3
ATOM 1109 C C . CYS A 1 19 ? 1.833 3.600 2.846 1.00 0.00 19 CYS A C 3
ATOM 1110 O O . CYS A 1 19 ? 1.751 4.255 3.886 1.00 0.00 19 CYS A O 3
ATOM 1117 N N . TRP A 1 20 ? 1.433 4.058 1.671 1.00 0.00 20 TRP A N 3
ATOM 1118 C CA . TRP A 1 20 ? 0.811 5.364 1.539 1.00 0.00 20 TRP A CA 3
ATOM 1119 C C . TRP A 1 20 ? -0.701 5.213 1.450 1.00 0.00 20 TRP A C 3
ATOM 1120 O O . TRP A 1 20 ? -1.215 4.632 0.495 1.00 0.00 20 TRP A O 3
ATOM 1141 N N . PRO A 1 21 ? -1.428 5.713 2.459 1.00 0.00 21 PRO A N 3
ATOM 1142 C CA . PRO A 1 21 ? -2.891 5.626 2.506 1.00 0.00 21 PRO A CA 3
ATOM 1143 C C . PRO A 1 21 ? -3.559 6.345 1.341 1.00 0.00 21 PRO A C 3
ATOM 1144 O O . PRO A 1 21 ? -3.050 7.344 0.834 1.00 0.00 21 PRO A O 3
ATOM 1155 N N . THR A 1 22 ? -4.700 5.825 0.925 1.00 0.00 22 THR A N 3
ATOM 1156 C CA . THR A 1 22 ? -5.446 6.407 -0.174 1.00 0.00 22 THR A CA 3
ATOM 1157 C C . THR A 1 22 ? -6.696 7.115 0.339 1.00 0.00 22 THR A C 3
ATOM 1158 O O . THR A 1 22 ? -6.743 7.544 1.492 1.00 0.00 22 THR A O 3
ATOM 1169 N N . VAL A 1 23 ? -7.710 7.220 -0.510 1.00 0.00 23 VAL A N 3
ATOM 1170 C CA . VAL A 1 23 ? -8.951 7.883 -0.136 1.00 0.00 23 VAL A CA 3
ATOM 1171 C C . VAL A 1 23 ? -9.829 6.963 0.709 1.00 0.00 23 VAL A C 3
ATOM 1172 O O . VAL A 1 23 ? -10.636 7.422 1.518 1.00 0.00 23 VAL A O 3
ATOM 1185 N N . THR A 1 24 ? -9.656 5.666 0.530 1.00 0.00 24 THR A N 3
ATOM 1186 C CA . THR A 1 24 ? -10.435 4.692 1.268 1.00 0.00 24 THR A CA 3
ATOM 1187 C C . THR A 1 24 ? -9.746 4.329 2.584 1.00 0.00 24 THR A C 3
ATOM 1188 O O . THR A 1 24 ? -8.582 3.921 2.594 1.00 0.00 24 THR A O 3
ATOM 1199 N N . PRO A 1 25 ? -10.453 4.497 3.714 1.00 0.00 25 PRO A N 3
ATOM 1200 C CA . PRO A 1 25 ? -9.917 4.187 5.045 1.00 0.00 25 PRO A CA 3
ATOM 1201 C C . PRO A 1 25 ? -9.484 2.729 5.169 1.00 0.00 25 PRO A C 3
ATOM 1202 O O . PRO A 1 25 ? -10.302 1.815 5.067 1.00 0.00 25 PRO A O 3
ATOM 1213 N N . GLY A 1 26 ? -8.190 2.522 5.381 1.00 0.00 26 GLY A N 3
ATOM 1214 C CA . GLY A 1 26 ? -7.662 1.177 5.510 1.00 0.00 26 GLY A CA 3
ATOM 1215 C C . GLY A 1 26 ? -7.019 0.704 4.224 1.00 0.00 26 GLY A C 3
ATOM 1216 O O . GLY A 1 26 ? -6.411 -0.368 4.174 1.00 0.00 26 GLY A O 3
ATOM 1220 N N . VAL A 1 27 ? -7.154 1.513 3.184 1.00 0.00 27 VAL A N 3
ATOM 1221 C CA . VAL A 1 27 ? -6.595 1.199 1.882 1.00 0.00 27 VAL A CA 3
ATOM 1222 C C . VAL A 1 27 ? -5.395 2.090 1.592 1.00 0.00 27 VAL A C 3
ATOM 1223 O O . VAL A 1 27 ? -5.465 3.311 1.741 1.00 0.00 27 VAL A O 3
ATOM 1236 N N . GLY A 1 28 ? -4.302 1.477 1.184 1.00 0.00 28 GLY A N 3
ATOM 1237 C CA . GLY A 1 28 ? -3.107 2.215 0.866 1.00 0.00 28 GLY A CA 3
ATOM 1238 C C . GLY A 1 28 ? -2.353 1.550 -0.256 1.00 0.00 28 GLY A C 3
ATOM 1239 O O . GLY A 1 28 ? -2.710 0.451 -0.675 1.00 0.00 28 GLY A O 3
ATOM 1243 N N . ILE A 1 29 ? -1.320 2.199 -0.742 1.00 0.00 29 ILE A N 3
ATOM 1244 C CA . ILE A 1 29 ? -0.521 1.652 -1.825 1.00 0.00 29 ILE A CA 3
ATOM 1245 C C . ILE A 1 29 ? 0.936 1.506 -1.422 1.00 0.00 29 ILE A C 3
ATOM 1246 O O . ILE A 1 29 ? 1.509 2.371 -0.755 1.00 0.00 29 ILE A O 3
ATOM 1262 N N . CYS A 1 30 ? 1.511 0.392 -1.826 1.00 0.00 30 CYS A N 3
ATOM 1263 C CA . CYS A 1 30 ? 2.905 0.088 -1.535 1.00 0.00 30 CYS A CA 3
ATOM 1264 C C . CYS A 1 30 ? 3.816 0.805 -2.515 1.00 0.00 30 CYS A C 3
ATOM 1265 O O . CYS A 1 30 ? 3.578 0.804 -3.726 1.00 0.00 30 CYS A O 3
ATOM 1272 N N . SER A 1 31 ? 4.846 1.424 -1.979 1.00 0.00 31 SER A N 3
ATOM 1273 C CA . SER A 1 31 ? 5.805 2.158 -2.779 1.00 0.00 31 SER A CA 3
ATOM 1274 C C . SER A 1 31 ? 7.126 1.392 -2.881 1.00 0.00 31 SER A C 3
ATOM 1275 O O . SER A 1 31 ? 7.183 0.205 -2.552 1.00 0.00 31 SER A O 3
ATOM 1283 N N . SER A 1 32 ? 8.171 2.075 -3.339 1.00 0.00 32 SER A N 3
ATOM 1284 C CA . SER A 1 32 ? 9.489 1.475 -3.511 1.00 0.00 32 SER A CA 3
ATOM 1285 C C . SER A 1 32 ? 10.011 0.820 -2.235 1.00 0.00 32 SER A C 3
ATOM 1286 O O . SER A 1 32 ? 10.264 -0.386 -2.216 1.00 0.00 32 SER A O 3
ATOM 1294 N N . SER A 1 33 ? 10.174 1.611 -1.184 1.00 0.00 33 SER A N 3
ATOM 1295 C CA . SER A 1 33 ? 10.681 1.118 0.082 1.00 0.00 33 SER A CA 3
ATOM 1296 C C . SER A 1 33 ? 10.124 1.955 1.224 1.00 0.00 33 SER A C 3
ATOM 1297 O O . SER A 1 33 ? 10.341 1.599 2.399 1.00 0.00 33 SER A O 3
ATOM 1306 N N . GLY A 1 1 ? 10.896 -0.604 -7.762 1.00 0.00 1 GLY A N 4
ATOM 1307 C CA . GLY A 1 1 ? 11.053 -1.232 -6.428 1.00 0.00 1 GLY A CA 4
ATOM 1308 C C . GLY A 1 1 ? 9.833 -2.038 -6.033 1.00 0.00 1 GLY A C 4
ATOM 1309 O O . GLY A 1 1 ? 9.515 -3.041 -6.671 1.00 0.00 1 GLY A O 4
ATOM 1315 N N . CYS A 1 2 ? 9.138 -1.586 -4.999 1.00 0.00 2 CYS A N 4
ATOM 1316 C CA . CYS A 1 2 ? 7.950 -2.274 -4.509 1.00 0.00 2 CYS A CA 4
ATOM 1317 C C . CYS A 1 2 ? 6.697 -1.437 -4.772 1.00 0.00 2 CYS A C 4
ATOM 1318 O O . CYS A 1 2 ? 5.672 -1.595 -4.107 1.00 0.00 2 CYS A O 4
ATOM 1325 N N . GLU A 1 3 ? 6.781 -0.557 -5.762 1.00 0.00 3 GLU A N 4
ATOM 1326 C CA . GLU A 1 3 ? 5.669 0.316 -6.113 1.00 0.00 3 GLU A CA 4
ATOM 1327 C C . GLU A 1 3 ? 4.626 -0.446 -6.917 1.00 0.00 3 GLU A C 4
ATOM 1328 O O . GLU A 1 3 ? 4.872 -1.565 -7.380 1.00 0.00 3 GLU A O 4
ATOM 1340 N N . GLY A 1 4 ? 3.457 0.158 -7.075 1.00 0.00 4 GLY A N 4
ATOM 1341 C CA . GLY A 1 4 ? 2.396 -0.466 -7.837 1.00 0.00 4 GLY A CA 4
ATOM 1342 C C . GLY A 1 4 ? 1.765 -1.635 -7.110 1.00 0.00 4 GLY A C 4
ATOM 1343 O O . GLY A 1 4 ? 1.382 -2.626 -7.733 1.00 0.00 4 GLY A O 4
ATOM 1347 N N . LYS A 1 5 ? 1.702 -1.541 -5.791 1.00 0.00 5 LYS A N 4
ATOM 1348 C CA . LYS A 1 5 ? 1.093 -2.580 -4.973 1.00 0.00 5 LYS A CA 4
ATOM 1349 C C . LYS A 1 5 ? 0.107 -1.934 -4.021 1.00 0.00 5 LYS A C 4
ATOM 1350 O O . LYS A 1 5 ? 0.102 -0.714 -3.867 1.00 0.00 5 LYS A O 4
ATOM 1369 N N . GLN A 1 6 ? -0.711 -2.739 -3.380 1.00 0.00 6 GLN A N 4
ATOM 1370 C CA . GLN A 1 6 ? -1.704 -2.220 -2.455 1.00 0.00 6 GLN A CA 4
ATOM 1371 C C . GLN A 1 6 ? -1.507 -2.807 -1.066 1.00 0.00 6 GLN A C 4
ATOM 1372 O O . GLN A 1 6 ? -1.257 -4.004 -0.914 1.00 0.00 6 GLN A O 4
ATOM 1386 N N . CYS A 1 7 ? -1.598 -1.962 -0.057 1.00 0.00 7 CYS A N 4
ATOM 1387 C CA . CYS A 1 7 ? -1.458 -2.403 1.315 1.00 0.00 7 CYS A CA 4
ATOM 1388 C C . CYS A 1 7 ? -2.781 -2.227 2.041 1.00 0.00 7 CYS A C 4
ATOM 1389 O O . CYS A 1 7 ? -3.691 -1.568 1.532 1.00 0.00 7 CYS A O 4
ATOM 1396 N N . GLY A 1 8 ? -2.885 -2.811 3.222 1.00 0.00 8 GLY A N 4
ATOM 1397 C CA . GLY A 1 8 ? -4.117 -2.733 3.976 1.00 0.00 8 GLY A CA 4
ATOM 1398 C C . GLY A 1 8 ? -4.989 -3.933 3.688 1.00 0.00 8 GLY A C 4
ATOM 1399 O O . GLY A 1 8 ? -5.507 -4.070 2.578 1.00 0.00 8 GLY A O 4
ATOM 1403 N N . LEU A 1 9 ? -5.127 -4.810 4.683 1.00 0.00 9 LEU A N 4
ATOM 1404 C CA . LEU A 1 9 ? -5.912 -6.040 4.554 1.00 0.00 9 LEU A CA 4
ATOM 1405 C C . LEU A 1 9 ? -5.212 -7.013 3.604 1.00 0.00 9 LEU A C 4
ATOM 1406 O O . LEU A 1 9 ? -4.492 -7.909 4.041 1.00 0.00 9 LEU A O 4
ATOM 1422 N N . PHE A 1 10 ? -5.393 -6.807 2.308 1.00 0.00 10 PHE A N 4
ATOM 1423 C CA . PHE A 1 10 ? -4.777 -7.659 1.301 1.00 0.00 10 PHE A CA 4
ATOM 1424 C C . PHE A 1 10 ? -3.526 -6.989 0.741 1.00 0.00 10 PHE A C 4
ATOM 1425 O O . PHE A 1 10 ? -3.547 -6.396 -0.336 1.00 0.00 10 PHE A O 4
ATOM 1442 N N . ARG A 1 11 ? -2.439 -7.081 1.495 1.00 0.00 11 ARG A N 4
ATOM 1443 C CA . ARG A 1 11 ? -1.174 -6.481 1.090 1.00 0.00 11 ARG A CA 4
ATOM 1444 C C . ARG A 1 11 ? -0.527 -7.273 -0.045 1.00 0.00 11 ARG A C 4
ATOM 1445 O O . ARG A 1 11 ? -0.275 -8.469 0.082 1.00 0.00 11 ARG A O 4
ATOM 1466 N N . SER A 1 12 ? -0.263 -6.595 -1.152 1.00 0.00 12 SER A N 4
ATOM 1467 C CA . SER A 1 12 ? 0.358 -7.225 -2.308 1.00 0.00 12 SER A CA 4
ATOM 1468 C C . SER A 1 12 ? 1.840 -6.867 -2.390 1.00 0.00 12 SER A C 4
ATOM 1469 O O . SER A 1 12 ? 2.488 -7.065 -3.419 1.00 0.00 12 SER A O 4
ATOM 1477 N N . CYS A 1 13 ? 2.369 -6.330 -1.302 1.00 0.00 13 CYS A N 4
ATOM 1478 C CA . CYS A 1 13 ? 3.768 -5.943 -1.242 1.00 0.00 13 CYS A CA 4
ATOM 1479 C C . CYS A 1 13 ? 4.460 -6.618 -0.064 1.00 0.00 13 CYS A C 4
ATOM 1480 O O . CYS A 1 13 ? 3.802 -7.235 0.781 1.00 0.00 13 CYS A O 4
ATOM 1487 N N . GLY A 1 14 ? 5.780 -6.493 -0.002 1.00 0.00 14 GLY A N 4
ATOM 1488 C CA . GLY A 1 14 ? 6.538 -7.104 1.071 1.00 0.00 14 GLY A CA 4
ATOM 1489 C C . GLY A 1 14 ? 6.707 -6.185 2.265 1.00 0.00 14 GLY A C 4
ATOM 1490 O O . GLY A 1 14 ? 5.958 -5.219 2.429 1.00 0.00 14 GLY A O 4
ATOM 1494 N N . GLY A 1 15 ? 7.691 -6.487 3.103 1.00 0.00 15 GLY A N 4
ATOM 1495 C CA . GLY A 1 15 ? 7.938 -5.678 4.282 1.00 0.00 15 GLY A CA 4
ATOM 1496 C C . GLY A 1 15 ? 8.769 -4.447 3.980 1.00 0.00 15 GLY A C 4
ATOM 1497 O O . GLY A 1 15 ? 8.765 -3.489 4.747 1.00 0.00 15 GLY A O 4
ATOM 1501 N N . GLY A 1 16 ? 9.473 -4.473 2.857 1.00 0.00 16 GLY A N 4
ATOM 1502 C CA . GLY A 1 16 ? 10.303 -3.349 2.475 1.00 0.00 16 GLY A CA 4
ATOM 1503 C C . GLY A 1 16 ? 9.611 -2.446 1.478 1.00 0.00 16 GLY A C 4
ATOM 1504 O O . GLY A 1 16 ? 10.139 -2.181 0.401 1.00 0.00 16 GLY A O 4
ATOM 1508 N N . CYS A 1 17 ? 8.417 -1.996 1.830 1.00 0.00 17 CYS A N 4
ATOM 1509 C CA . CYS A 1 17 ? 7.635 -1.120 0.970 1.00 0.00 17 CYS A CA 4
ATOM 1510 C C . CYS A 1 17 ? 6.842 -0.145 1.828 1.00 0.00 17 CYS A C 4
ATOM 1511 O O . CYS A 1 17 ? 6.339 -0.510 2.892 1.00 0.00 17 CYS A O 4
ATOM 1518 N N . ARG A 1 18 ? 6.731 1.089 1.369 1.00 0.00 18 ARG A N 4
ATOM 1519 C CA . ARG A 1 18 ? 6.008 2.113 2.105 1.00 0.00 18 ARG A CA 4
ATOM 1520 C C . ARG A 1 18 ? 4.518 1.995 1.847 1.00 0.00 18 ARG A C 4
ATOM 1521 O O . ARG A 1 18 ? 4.102 1.736 0.723 1.00 0.00 18 ARG A O 4
ATOM 1542 N N . CYS A 1 19 ? 3.721 2.174 2.883 1.00 0.00 19 CYS A N 4
ATOM 1543 C CA . CYS A 1 19 ? 2.279 2.097 2.743 1.00 0.00 19 CYS A CA 4
ATOM 1544 C C . CYS A 1 19 ? 1.674 3.487 2.854 1.00 0.00 19 CYS A C 4
ATOM 1545 O O . CYS A 1 19 ? 1.536 4.029 3.951 1.00 0.00 19 CYS A O 4
ATOM 1552 N N . TRP A 1 20 ? 1.355 4.073 1.713 1.00 0.00 20 TRP A N 4
ATOM 1553 C CA . TRP A 1 20 ? 0.760 5.397 1.680 1.00 0.00 20 TRP A CA 4
ATOM 1554 C C . TRP A 1 20 ? -0.751 5.278 1.524 1.00 0.00 20 TRP A C 4
ATOM 1555 O O . TRP A 1 20 ? -1.236 4.755 0.521 1.00 0.00 20 TRP A O 4
ATOM 1576 N N . PRO A 1 21 ? -1.508 5.745 2.530 1.00 0.00 21 PRO A N 4
ATOM 1577 C CA . PRO A 1 21 ? -2.974 5.675 2.529 1.00 0.00 21 PRO A CA 4
ATOM 1578 C C . PRO A 1 21 ? -3.605 6.350 1.316 1.00 0.00 21 PRO A C 4
ATOM 1579 O O . PRO A 1 21 ? -3.069 7.317 0.771 1.00 0.00 21 PRO A O 4
ATOM 1590 N N . THR A 1 22 ? -4.751 5.832 0.907 1.00 0.00 22 THR A N 4
ATOM 1591 C CA . THR A 1 22 ? -5.467 6.365 -0.237 1.00 0.00 22 THR A CA 4
ATOM 1592 C C . THR A 1 22 ? -6.749 7.062 0.208 1.00 0.00 22 THR A C 4
ATOM 1593 O O . THR A 1 22 ? -6.822 7.595 1.314 1.00 0.00 22 THR A O 4
ATOM 1604 N N . VAL A 1 23 ? -7.761 7.039 -0.650 1.00 0.00 23 VAL A N 4
ATOM 1605 C CA . VAL A 1 23 ? -9.033 7.675 -0.348 1.00 0.00 23 VAL A CA 4
ATOM 1606 C C . VAL A 1 23 ? -9.891 6.792 0.553 1.00 0.00 23 VAL A C 4
ATOM 1607 O O . VAL A 1 23 ? -10.785 7.269 1.250 1.00 0.00 23 VAL A O 4
ATOM 1620 N N . THR A 1 24 ? -9.608 5.504 0.536 1.00 0.00 24 THR A N 4
ATOM 1621 C CA . THR A 1 24 ? -10.351 4.557 1.346 1.00 0.00 24 THR A CA 4
ATOM 1622 C C . THR A 1 24 ? -9.629 4.281 2.664 1.00 0.00 24 THR A C 4
ATOM 1623 O O . THR A 1 24 ? -8.467 3.871 2.667 1.00 0.00 24 THR A O 4
ATOM 1634 N N . PRO A 1 25 ? -10.304 4.528 3.799 1.00 0.00 25 PRO A N 4
ATOM 1635 C CA . PRO A 1 25 ? -9.733 4.301 5.132 1.00 0.00 25 PRO A CA 4
ATOM 1636 C C . PRO A 1 25 ? -9.306 2.849 5.333 1.00 0.00 25 PRO A C 4
ATOM 1637 O O . PRO A 1 25 ? -10.141 1.950 5.425 1.00 0.00 25 PRO A O 4
ATOM 1648 N N . GLY A 1 26 ? -7.999 2.631 5.387 1.00 0.00 26 GLY A N 4
ATOM 1649 C CA . GLY A 1 26 ? -7.473 1.292 5.565 1.00 0.00 26 GLY A CA 4
ATOM 1650 C C . GLY A 1 26 ? -6.804 0.787 4.306 1.00 0.00 26 GLY A C 4
ATOM 1651 O O . GLY A 1 26 ? -6.087 -0.211 4.325 1.00 0.00 26 GLY A O 4
ATOM 1655 N N . VAL A 1 27 ? -7.042 1.492 3.211 1.00 0.00 27 VAL A N 4
ATOM 1656 C CA . VAL A 1 27 ? -6.472 1.141 1.922 1.00 0.00 27 VAL A CA 4
ATOM 1657 C C . VAL A 1 27 ? -5.319 2.078 1.587 1.00 0.00 27 VAL A C 4
ATOM 1658 O O . VAL A 1 27 ? -5.429 3.295 1.752 1.00 0.00 27 VAL A O 4
ATOM 1671 N N . GLY A 1 28 ? -4.221 1.514 1.122 1.00 0.00 28 GLY A N 4
ATOM 1672 C CA . GLY A 1 28 ? -3.074 2.307 0.769 1.00 0.00 28 GLY A CA 4
ATOM 1673 C C . GLY A 1 28 ? -2.288 1.670 -0.349 1.00 0.00 28 GLY A C 4
ATOM 1674 O O . GLY A 1 28 ? -2.564 0.537 -0.739 1.00 0.00 28 GLY A O 4
ATOM 1678 N N . ILE A 1 29 ? -1.310 2.387 -0.860 1.00 0.00 29 ILE A N 4
ATOM 1679 C CA . ILE A 1 29 ? -0.480 1.883 -1.939 1.00 0.00 29 ILE A CA 4
ATOM 1680 C C . ILE A 1 29 ? 0.959 1.709 -1.485 1.00 0.00 29 ILE A C 4
ATOM 1681 O O . ILE A 1 29 ? 1.515 2.545 -0.769 1.00 0.00 29 ILE A O 4
ATOM 1697 N N . CYS A 1 30 ? 1.538 0.605 -1.905 1.00 0.00 30 CYS A N 4
ATOM 1698 C CA . CYS A 1 30 ? 2.913 0.273 -1.568 1.00 0.00 30 CYS A CA 4
ATOM 1699 C C . CYS A 1 30 ? 3.874 1.008 -2.487 1.00 0.00 30 CYS A C 4
ATOM 1700 O O . CYS A 1 30 ? 3.686 1.054 -3.706 1.00 0.00 30 CYS A O 4
ATOM 1707 N N . SER A 1 31 ? 4.888 1.590 -1.883 1.00 0.00 31 SER A N 4
ATOM 1708 C CA . SER A 1 31 ? 5.893 2.345 -2.604 1.00 0.00 31 SER A CA 4
ATOM 1709 C C . SER A 1 31 ? 7.211 1.573 -2.649 1.00 0.00 31 SER A C 4
ATOM 1710 O O . SER A 1 31 ? 7.247 0.395 -2.303 1.00 0.00 31 SER A O 4
ATOM 1718 N N . SER A 1 32 ? 8.282 2.249 -3.060 1.00 0.00 32 SER A N 4
ATOM 1719 C CA . SER A 1 32 ? 9.604 1.640 -3.187 1.00 0.00 32 SER A CA 4
ATOM 1720 C C . SER A 1 32 ? 10.024 0.856 -1.943 1.00 0.00 32 SER A C 4
ATOM 1721 O O . SER A 1 32 ? 10.134 -0.369 -1.991 1.00 0.00 32 SER A O 4
ATOM 1729 N N . SER A 1 33 ? 10.269 1.559 -0.848 1.00 0.00 33 SER A N 4
ATOM 1730 C CA . SER A 1 33 ? 10.692 0.931 0.392 1.00 0.00 33 SER A CA 4
ATOM 1731 C C . SER A 1 33 ? 10.252 1.780 1.577 1.00 0.00 33 SER A C 4
ATOM 1732 O O . SER A 1 33 ? 10.889 1.701 2.643 1.00 0.00 33 SER A O 4
ATOM 1741 N N . GLY A 1 1 ? 10.517 -1.028 -8.018 1.00 0.00 1 GLY A N 5
ATOM 1742 C CA . GLY A 1 1 ? 10.770 -1.475 -6.627 1.00 0.00 1 GLY A CA 5
ATOM 1743 C C . GLY A 1 1 ? 9.617 -2.287 -6.074 1.00 0.00 1 GLY A C 5
ATOM 1744 O O . GLY A 1 1 ? 9.271 -3.336 -6.620 1.00 0.00 1 GLY A O 5
ATOM 1750 N N . CYS A 1 2 ? 9.007 -1.796 -5.004 1.00 0.00 2 CYS A N 5
ATOM 1751 C CA . CYS A 1 2 ? 7.892 -2.488 -4.374 1.00 0.00 2 CYS A CA 5
ATOM 1752 C C . CYS A 1 2 ? 6.570 -1.771 -4.660 1.00 0.00 2 CYS A C 5
ATOM 1753 O O . CYS A 1 2 ? 5.586 -1.946 -3.942 1.00 0.00 2 CYS A O 5
ATOM 1760 N N . GLU A 1 3 ? 6.545 -0.990 -5.731 1.00 0.00 3 GLU A N 5
ATOM 1761 C CA . GLU A 1 3 ? 5.355 -0.239 -6.109 1.00 0.00 3 GLU A CA 5
ATOM 1762 C C . GLU A 1 3 ? 4.362 -1.138 -6.838 1.00 0.00 3 GLU A C 5
ATOM 1763 O O . GLU A 1 3 ? 4.645 -2.313 -7.102 1.00 0.00 3 GLU A O 5
ATOM 1775 N N . GLY A 1 4 ? 3.196 -0.581 -7.146 1.00 0.00 4 GLY A N 5
ATOM 1776 C CA . GLY A 1 4 ? 2.178 -1.324 -7.865 1.00 0.00 4 GLY A CA 5
ATOM 1777 C C . GLY A 1 4 ? 1.485 -2.365 -7.012 1.00 0.00 4 GLY A C 5
ATOM 1778 O O . GLY A 1 4 ? 0.960 -3.348 -7.530 1.00 0.00 4 GLY A O 5
ATOM 1782 N N . LYS A 1 5 ? 1.500 -2.168 -5.701 1.00 0.00 5 LYS A N 5
ATOM 1783 C CA . LYS A 1 5 ? 0.856 -3.101 -4.786 1.00 0.00 5 LYS A CA 5
ATOM 1784 C C . LYS A 1 5 ? 0.042 -2.326 -3.768 1.00 0.00 5 LYS A C 5
ATOM 1785 O O . LYS A 1 5 ? 0.230 -1.121 -3.611 1.00 0.00 5 LYS A O 5
ATOM 1804 N N . GLN A 1 6 ? -0.852 -3.009 -3.082 1.00 0.00 6 GLN A N 5
ATOM 1805 C CA . GLN A 1 6 ? -1.683 -2.366 -2.078 1.00 0.00 6 GLN A CA 5
ATOM 1806 C C . GLN A 1 6 ? -1.284 -2.847 -0.689 1.00 0.00 6 GLN A C 5
ATOM 1807 O O . GLN A 1 6 ? -0.757 -3.948 -0.530 1.00 0.00 6 GLN A O 5
ATOM 1821 N N . CYS A 1 7 ? -1.521 -2.022 0.309 1.00 0.00 7 CYS A N 5
ATOM 1822 C CA . CYS A 1 7 ? -1.167 -2.369 1.673 1.00 0.00 7 CYS A CA 5
ATOM 1823 C C . CYS A 1 7 ? -2.397 -2.359 2.574 1.00 0.00 7 CYS A C 5
ATOM 1824 O O . CYS A 1 7 ? -3.525 -2.213 2.099 1.00 0.00 7 CYS A O 5
ATOM 1831 N N . GLY A 1 8 ? -2.175 -2.523 3.870 1.00 0.00 8 GLY A N 5
ATOM 1832 C CA . GLY A 1 8 ? -3.272 -2.545 4.812 1.00 0.00 8 GLY A CA 5
ATOM 1833 C C . GLY A 1 8 ? -3.688 -3.962 5.132 1.00 0.00 8 GLY A C 5
ATOM 1834 O O . GLY A 1 8 ? -2.846 -4.797 5.464 1.00 0.00 8 GLY A O 5
ATOM 1838 N N . LEU A 1 9 ? -4.978 -4.242 5.011 1.00 0.00 9 LEU A N 5
ATOM 1839 C CA . LEU A 1 9 ? -5.498 -5.577 5.284 1.00 0.00 9 LEU A CA 5
ATOM 1840 C C . LEU A 1 9 ? -5.042 -6.548 4.200 1.00 0.00 9 LEU A C 5
ATOM 1841 O O . LEU A 1 9 ? -4.706 -7.698 4.473 1.00 0.00 9 LEU A O 5
ATOM 1857 N N . PHE A 1 10 ? -5.016 -6.058 2.969 1.00 0.00 10 PHE A N 5
ATOM 1858 C CA . PHE A 1 10 ? -4.606 -6.859 1.825 1.00 0.00 10 PHE A CA 5
ATOM 1859 C C . PHE A 1 10 ? -3.236 -6.406 1.336 1.00 0.00 10 PHE A C 5
ATOM 1860 O O . PHE A 1 10 ? -3.059 -6.059 0.170 1.00 0.00 10 PHE A O 5
ATOM 1877 N N . ARG A 1 11 ? -2.269 -6.413 2.242 1.00 0.00 11 ARG A N 5
ATOM 1878 C CA . ARG A 1 11 ? -0.913 -5.992 1.919 1.00 0.00 11 ARG A CA 5
ATOM 1879 C C . ARG A 1 11 ? -0.225 -6.989 0.988 1.00 0.00 11 ARG A C 5
ATOM 1880 O O . ARG A 1 11 ? 0.039 -8.131 1.364 1.00 0.00 11 ARG A O 5
ATOM 1901 N N . SER A 1 12 ? 0.057 -6.548 -0.228 1.00 0.00 12 SER A N 5
ATOM 1902 C CA . SER A 1 12 ? 0.723 -7.384 -1.216 1.00 0.00 12 SER A CA 5
ATOM 1903 C C . SER A 1 12 ? 2.229 -7.127 -1.202 1.00 0.00 12 SER A C 5
ATOM 1904 O O . SER A 1 12 ? 2.989 -7.734 -1.956 1.00 0.00 12 SER A O 5
ATOM 1912 N N . CYS A 1 13 ? 2.649 -6.213 -0.339 1.00 0.00 13 CYS A N 5
ATOM 1913 C CA . CYS A 1 13 ? 4.055 -5.866 -0.211 1.00 0.00 13 CYS A CA 5
ATOM 1914 C C . CYS A 1 13 ? 4.592 -6.301 1.149 1.00 0.00 13 CYS A C 5
ATOM 1915 O O . CYS A 1 13 ? 3.881 -6.937 1.931 1.00 0.00 13 CYS A O 5
ATOM 1922 N N . GLY A 1 14 ? 5.843 -5.961 1.429 1.00 0.00 14 GLY A N 5
ATOM 1923 C CA . GLY A 1 14 ? 6.445 -6.327 2.693 1.00 0.00 14 GLY A CA 5
ATOM 1924 C C . GLY A 1 14 ? 6.821 -5.115 3.521 1.00 0.00 14 GLY A C 5
ATOM 1925 O O . GLY A 1 14 ? 6.329 -4.016 3.274 1.00 0.00 14 GLY A O 5
ATOM 1929 N N . GLY A 1 15 ? 7.702 -5.315 4.495 1.00 0.00 15 GLY A N 5
ATOM 1930 C CA . GLY A 1 15 ? 8.132 -4.221 5.350 1.00 0.00 15 GLY A CA 5
ATOM 1931 C C . GLY A 1 15 ? 9.062 -3.260 4.636 1.00 0.00 15 GLY A C 5
ATOM 1932 O O . GLY A 1 15 ? 9.234 -2.114 5.062 1.00 0.00 15 GLY A O 5
ATOM 1936 N N . GLY A 1 16 ? 9.648 -3.724 3.538 1.00 0.00 16 GLY A N 5
ATOM 1937 C CA . GLY A 1 16 ? 10.560 -2.898 2.768 1.00 0.00 16 GLY A CA 5
ATOM 1938 C C . GLY A 1 16 ? 9.836 -2.075 1.725 1.00 0.00 16 GLY A C 5
ATOM 1939 O O . GLY A 1 16 ? 10.395 -1.748 0.682 1.00 0.00 16 GLY A O 5
ATOM 1943 N N . CYS A 1 17 ? 8.578 -1.771 2.002 1.00 0.00 17 CYS A N 5
ATOM 1944 C CA . CYS A 1 17 ? 7.758 -0.977 1.106 1.00 0.00 17 CYS A CA 5
ATOM 1945 C C . CYS A 1 17 ? 6.907 -0.029 1.933 1.00 0.00 17 CYS A C 5
ATOM 1946 O O . CYS A 1 17 ? 6.397 -0.404 2.991 1.00 0.00 17 CYS A O 5
ATOM 1953 N N . ARG A 1 18 ? 6.764 1.192 1.463 1.00 0.00 18 ARG A N 5
ATOM 1954 C CA . ARG A 1 18 ? 5.993 2.189 2.182 1.00 0.00 18 ARG A CA 5
ATOM 1955 C C . ARG A 1 18 ? 4.513 2.038 1.894 1.00 0.00 18 ARG A C 5
ATOM 1956 O O . ARG A 1 18 ? 4.117 1.769 0.763 1.00 0.00 18 ARG A O 5
ATOM 1977 N N . CYS A 1 19 ? 3.707 2.202 2.926 1.00 0.00 19 CYS A N 5
ATOM 1978 C CA . CYS A 1 19 ? 2.267 2.101 2.793 1.00 0.00 19 CYS A CA 5
ATOM 1979 C C . CYS A 1 19 ? 1.655 3.491 2.818 1.00 0.00 19 CYS A C 5
ATOM 1980 O O . CYS A 1 19 ? 1.498 4.090 3.883 1.00 0.00 19 CYS A O 5
ATOM 1987 N N . TRP A 1 20 ? 1.353 4.016 1.643 1.00 0.00 20 TRP A N 5
ATOM 1988 C CA . TRP A 1 20 ? 0.755 5.333 1.535 1.00 0.00 20 TRP A CA 5
ATOM 1989 C C . TRP A 1 20 ? -0.757 5.205 1.394 1.00 0.00 20 TRP A C 5
ATOM 1990 O O . TRP A 1 20 ? -1.252 4.662 0.405 1.00 0.00 20 TRP A O 5
ATOM 2011 N N . PRO A 1 21 ? -1.500 5.682 2.405 1.00 0.00 21 PRO A N 5
ATOM 2012 C CA . PRO A 1 21 ? -2.968 5.613 2.430 1.00 0.00 21 PRO A CA 5
ATOM 2013 C C . PRO A 1 21 ? -3.621 6.332 1.254 1.00 0.00 21 PRO A C 5
ATOM 2014 O O . PRO A 1 21 ? -3.084 7.302 0.720 1.00 0.00 21 PRO A O 5
ATOM 2025 N N . THR A 1 22 ? -4.786 5.842 0.861 1.00 0.00 22 THR A N 5
ATOM 2026 C CA . THR A 1 22 ? -5.529 6.421 -0.244 1.00 0.00 22 THR A CA 5
ATOM 2027 C C . THR A 1 22 ? -6.771 7.147 0.266 1.00 0.00 22 THR A C 5
ATOM 2028 O O . THR A 1 22 ? -6.790 7.638 1.394 1.00 0.00 22 THR A O 5
ATOM 2039 N N . VAL A 1 23 ? -7.811 7.194 -0.559 1.00 0.00 23 VAL A N 5
ATOM 2040 C CA . VAL A 1 23 ? -9.050 7.863 -0.186 1.00 0.00 23 VAL A CA 5
ATOM 2041 C C . VAL A 1 23 ? -9.905 6.970 0.710 1.00 0.00 23 VAL A C 5
ATOM 2042 O O . VAL A 1 23 ? -10.792 7.444 1.420 1.00 0.00 23 VAL A O 5
ATOM 2055 N N . THR A 1 24 ? -9.633 5.678 0.682 1.00 0.00 24 THR A N 5
ATOM 2056 C CA . THR A 1 24 ? -10.385 4.733 1.488 1.00 0.00 24 THR A CA 5
ATOM 2057 C C . THR A 1 24 ? -9.617 4.369 2.757 1.00 0.00 24 THR A C 5
ATOM 2058 O O . THR A 1 24 ? -8.476 3.910 2.691 1.00 0.00 24 THR A O 5
ATOM 2069 N N . PRO A 1 25 ? -10.228 4.596 3.933 1.00 0.00 25 PRO A N 5
ATOM 2070 C CA . PRO A 1 25 ? -9.610 4.285 5.227 1.00 0.00 25 PRO A CA 5
ATOM 2071 C C . PRO A 1 25 ? -9.248 2.807 5.346 1.00 0.00 25 PRO A C 5
ATOM 2072 O O . PRO A 1 25 ? -10.123 1.945 5.414 1.00 0.00 25 PRO A O 5
ATOM 2083 N N . GLY A 1 26 ? -7.952 2.524 5.359 1.00 0.00 26 GLY A N 5
ATOM 2084 C CA . GLY A 1 26 ? -7.490 1.153 5.457 1.00 0.00 26 GLY A CA 5
ATOM 2085 C C . GLY A 1 26 ? -6.894 0.677 4.151 1.00 0.00 26 GLY A C 5
ATOM 2086 O O . GLY A 1 26 ? -6.274 -0.385 4.084 1.00 0.00 26 GLY A O 5
ATOM 2090 N N . VAL A 1 27 ? -7.089 1.475 3.111 1.00 0.00 27 VAL A N 5
ATOM 2091 C CA . VAL A 1 27 ? -6.579 1.166 1.788 1.00 0.00 27 VAL A CA 5
ATOM 2092 C C . VAL A 1 27 ? -5.394 2.066 1.465 1.00 0.00 27 VAL A C 5
ATOM 2093 O O . VAL A 1 27 ? -5.462 3.284 1.645 1.00 0.00 27 VAL A O 5
ATOM 2106 N N . GLY A 1 28 ? -4.316 1.470 0.993 1.00 0.00 28 GLY A N 5
ATOM 2107 C CA . GLY A 1 28 ? -3.140 2.224 0.652 1.00 0.00 28 GLY A CA 5
ATOM 2108 C C . GLY A 1 28 ? -2.336 1.528 -0.419 1.00 0.00 28 GLY A C 5
ATOM 2109 O O . GLY A 1 28 ? -2.634 0.388 -0.778 1.00 0.00 28 GLY A O 5
ATOM 2113 N N . ILE A 1 29 ? -1.320 2.202 -0.919 1.00 0.00 29 ILE A N 5
ATOM 2114 C CA . ILE A 1 29 ? -0.472 1.643 -1.958 1.00 0.00 29 ILE A CA 5
ATOM 2115 C C . ILE A 1 29 ? 0.975 1.541 -1.500 1.00 0.00 29 ILE A C 5
ATOM 2116 O O . ILE A 1 29 ? 1.492 2.410 -0.793 1.00 0.00 29 ILE A O 5
ATOM 2132 N N . CYS A 1 30 ? 1.599 0.457 -1.905 1.00 0.00 30 CYS A N 5
ATOM 2133 C CA . CYS A 1 30 ? 2.989 0.182 -1.577 1.00 0.00 30 CYS A CA 5
ATOM 2134 C C . CYS A 1 30 ? 3.906 0.945 -2.515 1.00 0.00 30 CYS A C 5
ATOM 2135 O O . CYS A 1 30 ? 3.687 0.984 -3.728 1.00 0.00 30 CYS A O 5
ATOM 2142 N N . SER A 1 31 ? 4.924 1.551 -1.945 1.00 0.00 31 SER A N 5
ATOM 2143 C CA . SER A 1 31 ? 5.880 2.328 -2.708 1.00 0.00 31 SER A CA 5
ATOM 2144 C C . SER A 1 31 ? 7.182 1.555 -2.900 1.00 0.00 31 SER A C 5
ATOM 2145 O O . SER A 1 31 ? 7.278 0.395 -2.501 1.00 0.00 31 SER A O 5
ATOM 2153 N N . SER A 1 32 ? 8.168 2.202 -3.519 1.00 0.00 32 SER A N 5
ATOM 2154 C CA . SER A 1 32 ? 9.466 1.591 -3.792 1.00 0.00 32 SER A CA 5
ATOM 2155 C C . SER A 1 32 ? 10.070 0.931 -2.556 1.00 0.00 32 SER A C 5
ATOM 2156 O O . SER A 1 32 ? 10.492 -0.227 -2.608 1.00 0.00 32 SER A O 5
ATOM 2164 N N . SER A 1 33 ? 10.102 1.668 -1.460 1.00 0.00 33 SER A N 5
ATOM 2165 C CA . SER A 1 33 ? 10.652 1.187 -0.210 1.00 0.00 33 SER A CA 5
ATOM 2166 C C . SER A 1 33 ? 9.945 1.897 0.929 1.00 0.00 33 SER A C 5
ATOM 2167 O O . SER A 1 33 ? 10.227 1.595 2.104 1.00 0.00 33 SER A O 5
ATOM 2176 N N . GLY A 1 1 ? 10.172 -4.190 -6.805 1.00 0.00 1 GLY A N 6
ATOM 2177 C CA . GLY A 1 1 ? 9.810 -4.614 -5.430 1.00 0.00 1 GLY A CA 6
ATOM 2178 C C . GLY A 1 1 ? 8.313 -4.757 -5.265 1.00 0.00 1 GLY A C 6
ATOM 2179 O O . GLY A 1 1 ? 7.683 -5.553 -5.962 1.00 0.00 1 GLY A O 6
ATOM 2185 N N . CYS A 1 2 ? 7.739 -3.988 -4.352 1.00 0.00 2 CYS A N 6
ATOM 2186 C CA . CYS A 1 2 ? 6.307 -4.030 -4.109 1.00 0.00 2 CYS A CA 6
ATOM 2187 C C . CYS A 1 2 ? 5.661 -2.704 -4.494 1.00 0.00 2 CYS A C 6
ATOM 2188 O O . CYS A 1 2 ? 4.620 -2.333 -3.962 1.00 0.00 2 CYS A O 6
ATOM 2195 N N . GLU A 1 3 ? 6.269 -2.008 -5.441 1.00 0.00 3 GLU A N 6
ATOM 2196 C CA . GLU A 1 3 ? 5.765 -0.720 -5.886 1.00 0.00 3 GLU A CA 6
ATOM 2197 C C . GLU A 1 3 ? 4.491 -0.906 -6.695 1.00 0.00 3 GLU A C 6
ATOM 2198 O O . GLU A 1 3 ? 4.336 -1.898 -7.412 1.00 0.00 3 GLU A O 6
ATOM 2210 N N . GLY A 1 4 ? 3.581 0.045 -6.570 1.00 0.00 4 GLY A N 6
ATOM 2211 C CA . GLY A 1 4 ? 2.331 -0.019 -7.301 1.00 0.00 4 GLY A CA 6
ATOM 2212 C C . GLY A 1 4 ? 1.466 -1.188 -6.870 1.00 0.00 4 GLY A C 6
ATOM 2213 O O . GLY A 1 4 ? 0.931 -1.916 -7.710 1.00 0.00 4 GLY A O 6
ATOM 2217 N N . LYS A 1 5 ? 1.366 -1.395 -5.567 1.00 0.00 5 LYS A N 6
ATOM 2218 C CA . LYS A 1 5 ? 0.552 -2.472 -5.018 1.00 0.00 5 LYS A CA 6
ATOM 2219 C C . LYS A 1 5 ? -0.379 -1.913 -3.963 1.00 0.00 5 LYS A C 6
ATOM 2220 O O . LYS A 1 5 ? -0.228 -0.772 -3.537 1.00 0.00 5 LYS A O 6
ATOM 2239 N N . GLN A 1 6 ? -1.320 -2.724 -3.532 1.00 0.00 6 GLN A N 6
ATOM 2240 C CA . GLN A 1 6 ? -2.296 -2.299 -2.541 1.00 0.00 6 GLN A CA 6
ATOM 2241 C C . GLN A 1 6 ? -2.019 -2.956 -1.198 1.00 0.00 6 GLN A C 6
ATOM 2242 O O . GLN A 1 6 ? -1.797 -4.165 -1.125 1.00 0.00 6 GLN A O 6
ATOM 2256 N N . CYS A 1 7 ? -2.031 -2.159 -0.142 1.00 0.00 7 CYS A N 6
ATOM 2257 C CA . CYS A 1 7 ? -1.792 -2.665 1.200 1.00 0.00 7 CYS A CA 6
ATOM 2258 C C . CYS A 1 7 ? -2.875 -2.181 2.152 1.00 0.00 7 CYS A C 6
ATOM 2259 O O . CYS A 1 7 ? -3.623 -1.252 1.839 1.00 0.00 7 CYS A O 6
ATOM 2266 N N . GLY A 1 8 ? -2.971 -2.835 3.299 1.00 0.00 8 GLY A N 6
ATOM 2267 C CA . GLY A 1 8 ? -3.958 -2.455 4.287 1.00 0.00 8 GLY A CA 6
ATOM 2268 C C . GLY A 1 8 ? -4.893 -3.590 4.652 1.00 0.00 8 GLY A C 6
ATOM 2269 O O . GLY A 1 8 ? -5.673 -4.052 3.818 1.00 0.00 8 GLY A O 6
ATOM 2273 N N . LEU A 1 9 ? -4.790 -4.046 5.900 1.00 0.00 9 LEU A N 6
ATOM 2274 C CA . LEU A 1 9 ? -5.628 -5.124 6.437 1.00 0.00 9 LEU A CA 6
ATOM 2275 C C . LEU A 1 9 ? -5.545 -6.403 5.598 1.00 0.00 9 LEU A C 6
ATOM 2276 O O . LEU A 1 9 ? -4.619 -7.198 5.751 1.00 0.00 9 LEU A O 6
ATOM 2292 N N . PHE A 1 10 ? -6.509 -6.575 4.700 1.00 0.00 10 PHE A N 6
ATOM 2293 C CA . PHE A 1 10 ? -6.583 -7.755 3.843 1.00 0.00 10 PHE A CA 6
ATOM 2294 C C . PHE A 1 10 ? -5.582 -7.676 2.695 1.00 0.00 10 PHE A C 6
ATOM 2295 O O . PHE A 1 10 ? -5.454 -8.606 1.898 1.00 0.00 10 PHE A O 6
ATOM 2312 N N . ARG A 1 11 ? -4.890 -6.554 2.599 1.00 0.00 11 ARG A N 6
ATOM 2313 C CA . ARG A 1 11 ? -3.903 -6.361 1.556 1.00 0.00 11 ARG A CA 6
ATOM 2314 C C . ARG A 1 11 ? -2.496 -6.447 2.132 1.00 0.00 11 ARG A C 6
ATOM 2315 O O . ARG A 1 11 ? -2.000 -5.495 2.739 1.00 0.00 11 ARG A O 6
ATOM 2336 N N . SER A 1 12 ? -1.871 -7.601 1.962 1.00 0.00 12 SER A N 6
ATOM 2337 C CA . SER A 1 12 ? -0.522 -7.818 2.452 1.00 0.00 12 SER A CA 6
ATOM 2338 C C . SER A 1 12 ? 0.498 -7.229 1.479 1.00 0.00 12 SER A C 6
ATOM 2339 O O . SER A 1 12 ? 0.286 -7.235 0.268 1.00 0.00 12 SER A O 6
ATOM 2347 N N . CYS A 1 13 ? 1.594 -6.716 2.014 1.00 0.00 13 CYS A N 6
ATOM 2348 C CA . CYS A 1 13 ? 2.636 -6.124 1.193 1.00 0.00 13 CYS A CA 6
ATOM 2349 C C . CYS A 1 13 ? 3.993 -6.324 1.857 1.00 0.00 13 CYS A C 6
ATOM 2350 O O . CYS A 1 13 ? 4.067 -6.781 2.999 1.00 0.00 13 CYS A O 6
ATOM 2357 N N . GLY A 1 14 ? 5.059 -5.989 1.142 1.00 0.00 14 GLY A N 6
ATOM 2358 C CA . GLY A 1 14 ? 6.393 -6.146 1.682 1.00 0.00 14 GLY A CA 6
ATOM 2359 C C . GLY A 1 14 ? 6.795 -4.978 2.558 1.00 0.00 14 GLY A C 6
ATOM 2360 O O . GLY A 1 14 ? 6.433 -3.836 2.277 1.00 0.00 14 GLY A O 6
ATOM 2364 N N . GLY A 1 15 ? 7.559 -5.263 3.607 1.00 0.00 15 GLY A N 6
ATOM 2365 C CA . GLY A 1 15 ? 7.997 -4.222 4.523 1.00 0.00 15 GLY A CA 6
ATOM 2366 C C . GLY A 1 15 ? 9.033 -3.292 3.918 1.00 0.00 15 GLY A C 6
ATOM 2367 O O . GLY A 1 15 ? 9.400 -2.283 4.523 1.00 0.00 15 GLY A O 6
ATOM 2371 N N . GLY A 1 16 ? 9.509 -3.634 2.728 1.00 0.00 16 GLY A N 6
ATOM 2372 C CA . GLY A 1 16 ? 10.496 -2.810 2.057 1.00 0.00 16 GLY A CA 6
ATOM 2373 C C . GLY A 1 16 ? 9.875 -1.579 1.431 1.00 0.00 16 GLY A C 6
ATOM 2374 O O . GLY A 1 16 ? 10.527 -0.550 1.293 1.00 0.00 16 GLY A O 6
ATOM 2378 N N . CYS A 1 17 ? 8.604 -1.687 1.076 1.00 0.00 17 CYS A N 6
ATOM 2379 C CA . CYS A 1 17 ? 7.877 -0.587 0.459 1.00 0.00 17 CYS A CA 6
ATOM 2380 C C . CYS A 1 17 ? 6.986 0.098 1.487 1.00 0.00 17 CYS A C 6
ATOM 2381 O O . CYS A 1 17 ? 6.497 -0.533 2.428 1.00 0.00 17 CYS A O 6
ATOM 2388 N N . ARG A 1 18 ? 6.793 1.392 1.310 1.00 0.00 18 ARG A N 6
ATOM 2389 C CA . ARG A 1 18 ? 5.978 2.185 2.216 1.00 0.00 18 ARG A CA 6
ATOM 2390 C C . ARG A 1 18 ? 4.509 2.040 1.875 1.00 0.00 18 ARG A C 6
ATOM 2391 O O . ARG A 1 18 ? 4.139 2.019 0.704 1.00 0.00 18 ARG A O 6
ATOM 2412 N N . CYS A 1 19 ? 3.677 1.936 2.894 1.00 0.00 19 CYS A N 6
ATOM 2413 C CA . CYS A 1 19 ? 2.248 1.817 2.687 1.00 0.00 19 CYS A CA 6
ATOM 2414 C C . CYS A 1 19 ? 1.590 3.167 2.916 1.00 0.00 19 CYS A C 6
ATOM 2415 O O . CYS A 1 19 ? 1.273 3.533 4.048 1.00 0.00 19 CYS A O 6
ATOM 2422 N N . TRP A 1 20 ? 1.426 3.918 1.841 1.00 0.00 20 TRP A N 6
ATOM 2423 C CA . TRP A 1 20 ? 0.814 5.231 1.916 1.00 0.00 20 TRP A CA 6
ATOM 2424 C C . TRP A 1 20 ? -0.690 5.118 1.703 1.00 0.00 20 TRP A C 6
ATOM 2425 O O . TRP A 1 20 ? -1.137 4.598 0.682 1.00 0.00 20 TRP A O 6
ATOM 2446 N N . PRO A 1 21 ? -1.484 5.585 2.680 1.00 0.00 21 PRO A N 6
ATOM 2447 C CA . PRO A 1 21 ? -2.949 5.522 2.619 1.00 0.00 21 PRO A CA 6
ATOM 2448 C C . PRO A 1 21 ? -3.524 6.216 1.389 1.00 0.00 21 PRO A C 6
ATOM 2449 O O . PRO A 1 21 ? -2.961 7.187 0.881 1.00 0.00 21 PRO A O 6
ATOM 2460 N N . THR A 1 22 ? -4.653 5.708 0.923 1.00 0.00 22 THR A N 6
ATOM 2461 C CA . THR A 1 22 ? -5.319 6.258 -0.244 1.00 0.00 22 THR A CA 6
ATOM 2462 C C . THR A 1 22 ? -6.594 6.994 0.156 1.00 0.00 22 THR A C 6
ATOM 2463 O O . THR A 1 22 ? -6.695 7.517 1.266 1.00 0.00 22 THR A O 6
ATOM 2474 N N . VAL A 1 23 ? -7.572 7.013 -0.741 1.00 0.00 23 VAL A N 6
ATOM 2475 C CA . VAL A 1 23 ? -8.835 7.689 -0.482 1.00 0.00 23 VAL A CA 6
ATOM 2476 C C . VAL A 1 23 ? -9.763 6.835 0.371 1.00 0.00 23 VAL A C 6
ATOM 2477 O O . VAL A 1 23 ? -10.704 7.338 0.981 1.00 0.00 23 VAL A O 6
ATOM 2490 N N . THR A 1 24 ? -9.501 5.542 0.406 1.00 0.00 24 THR A N 6
ATOM 2491 C CA . THR A 1 24 ? -10.317 4.629 1.183 1.00 0.00 24 THR A CA 6
ATOM 2492 C C . THR A 1 24 ? -9.684 4.376 2.550 1.00 0.00 24 THR A C 6
ATOM 2493 O O . THR A 1 24 ? -8.530 3.953 2.636 1.00 0.00 24 THR A O 6
ATOM 2504 N N . PRO A 1 25 ? -10.425 4.659 3.634 1.00 0.00 25 PRO A N 6
ATOM 2505 C CA . PRO A 1 25 ? -9.939 4.462 5.005 1.00 0.00 25 PRO A CA 6
ATOM 2506 C C . PRO A 1 25 ? -9.538 3.014 5.270 1.00 0.00 25 PRO A C 6
ATOM 2507 O O . PRO A 1 25 ? -10.387 2.128 5.359 1.00 0.00 25 PRO A O 6
ATOM 2518 N N . GLY A 1 26 ? -8.236 2.782 5.383 1.00 0.00 26 GLY A N 6
ATOM 2519 C CA . GLY A 1 26 ? -7.733 1.444 5.628 1.00 0.00 26 GLY A CA 6
ATOM 2520 C C . GLY A 1 26 ? -7.028 0.883 4.412 1.00 0.00 26 GLY A C 6
ATOM 2521 O O . GLY A 1 26 ? -6.344 -0.137 4.491 1.00 0.00 26 GLY A O 6
ATOM 2525 N N . VAL A 1 27 ? -7.196 1.563 3.290 1.00 0.00 27 VAL A N 6
ATOM 2526 C CA . VAL A 1 27 ? -6.585 1.155 2.037 1.00 0.00 27 VAL A CA 6
ATOM 2527 C C . VAL A 1 27 ? -5.395 2.047 1.712 1.00 0.00 27 VAL A C 6
ATOM 2528 O O . VAL A 1 27 ? -5.487 3.273 1.799 1.00 0.00 27 VAL A O 6
ATOM 2541 N N . GLY A 1 28 ? -4.286 1.435 1.342 1.00 0.00 28 GLY A N 6
ATOM 2542 C CA . GLY A 1 28 ? -3.104 2.180 0.999 1.00 0.00 28 GLY A CA 6
ATOM 2543 C C . GLY A 1 28 ? -2.374 1.547 -0.162 1.00 0.00 28 GLY A C 6
ATOM 2544 O O . GLY A 1 28 ? -2.777 0.493 -0.657 1.00 0.00 28 GLY A O 6
ATOM 2548 N N . ILE A 1 29 ? -1.311 2.189 -0.599 1.00 0.00 29 ILE A N 6
ATOM 2549 C CA . ILE A 1 29 ? -0.519 1.686 -1.709 1.00 0.00 29 ILE A CA 6
ATOM 2550 C C . ILE A 1 29 ? 0.953 1.635 -1.350 1.00 0.00 29 ILE A C 6
ATOM 2551 O O . ILE A 1 29 ? 1.490 2.532 -0.696 1.00 0.00 29 ILE A O 6
ATOM 2567 N N . CYS A 1 30 ? 1.588 0.566 -1.782 1.00 0.00 30 CYS A N 6
ATOM 2568 C CA . CYS A 1 30 ? 3.008 0.364 -1.534 1.00 0.00 30 CYS A CA 6
ATOM 2569 C C . CYS A 1 30 ? 3.824 1.171 -2.528 1.00 0.00 30 CYS A C 6
ATOM 2570 O O . CYS A 1 30 ? 3.576 1.138 -3.738 1.00 0.00 30 CYS A O 6
ATOM 2577 N N . SER A 1 31 ? 4.790 1.897 -2.006 1.00 0.00 31 SER A N 6
ATOM 2578 C CA . SER A 1 31 ? 5.646 2.741 -2.813 1.00 0.00 31 SER A CA 6
ATOM 2579 C C . SER A 1 31 ? 6.928 1.999 -3.192 1.00 0.00 31 SER A C 6
ATOM 2580 O O . SER A 1 31 ? 7.035 0.799 -2.959 1.00 0.00 31 SER A O 6
ATOM 2588 N N . SER A 1 32 ? 7.878 2.698 -3.800 1.00 0.00 32 SER A N 6
ATOM 2589 C CA . SER A 1 32 ? 9.143 2.089 -4.196 1.00 0.00 32 SER A CA 6
ATOM 2590 C C . SER A 1 32 ? 9.922 1.606 -2.976 1.00 0.00 32 SER A C 6
ATOM 2591 O O . SER A 1 32 ? 10.552 0.549 -2.994 1.00 0.00 32 SER A O 6
ATOM 2599 N N . SER A 1 33 ? 9.867 2.400 -1.927 1.00 0.00 33 SER A N 6
ATOM 2600 C CA . SER A 1 33 ? 10.539 2.107 -0.680 1.00 0.00 33 SER A CA 6
ATOM 2601 C C . SER A 1 33 ? 9.743 2.748 0.442 1.00 0.00 33 SER A C 6
ATOM 2602 O O . SER A 1 33 ? 10.270 2.900 1.561 1.00 0.00 33 SER A O 6
ATOM 2611 N N . GLY A 1 1 ? 10.257 -1.261 -8.032 1.00 0.00 1 GLY A N 7
ATOM 2612 C CA . GLY A 1 1 ? 10.318 -2.014 -6.756 1.00 0.00 1 GLY A CA 7
ATOM 2613 C C . GLY A 1 1 ? 9.032 -2.763 -6.485 1.00 0.00 1 GLY A C 7
ATOM 2614 O O . GLY A 1 1 ? 8.707 -3.720 -7.187 1.00 0.00 1 GLY A O 7
ATOM 2620 N N . CYS A 1 2 ? 8.292 -2.323 -5.479 1.00 0.00 2 CYS A N 7
ATOM 2621 C CA . CYS A 1 2 ? 7.033 -2.955 -5.118 1.00 0.00 2 CYS A CA 7
ATOM 2622 C C . CYS A 1 2 ? 5.886 -1.959 -5.231 1.00 0.00 2 CYS A C 7
ATOM 2623 O O . CYS A 1 2 ? 4.926 -2.003 -4.461 1.00 0.00 2 CYS A O 7
ATOM 2630 N N . GLU A 1 3 ? 5.991 -1.068 -6.208 1.00 0.00 3 GLU A N 7
ATOM 2631 C CA . GLU A 1 3 ? 4.980 -0.049 -6.436 1.00 0.00 3 GLU A CA 7
ATOM 2632 C C . GLU A 1 3 ? 3.736 -0.662 -7.066 1.00 0.00 3 GLU A C 7
ATOM 2633 O O . GLU A 1 3 ? 3.782 -1.765 -7.621 1.00 0.00 3 GLU A O 7
ATOM 2645 N N . GLY A 1 4 ? 2.624 0.051 -6.967 1.00 0.00 4 GLY A N 7
ATOM 2646 C CA . GLY A 1 4 ? 1.380 -0.420 -7.540 1.00 0.00 4 GLY A CA 7
ATOM 2647 C C . GLY A 1 4 ? 0.825 -1.633 -6.822 1.00 0.00 4 GLY A C 7
ATOM 2648 O O . GLY A 1 4 ? 0.302 -2.549 -7.457 1.00 0.00 4 GLY A O 7
ATOM 2652 N N . LYS A 1 5 ? 0.983 -1.665 -5.509 1.00 0.00 5 LYS A N 7
ATOM 2653 C CA . LYS A 1 5 ? 0.469 -2.763 -4.701 1.00 0.00 5 LYS A CA 7
ATOM 2654 C C . LYS A 1 5 ? -0.341 -2.193 -3.557 1.00 0.00 5 LYS A C 7
ATOM 2655 O O . LYS A 1 5 ? -0.300 -0.991 -3.310 1.00 0.00 5 LYS A O 7
ATOM 2674 N N . GLN A 1 6 ? -1.056 -3.046 -2.861 1.00 0.00 6 GLN A N 7
ATOM 2675 C CA . GLN A 1 6 ? -1.869 -2.612 -1.737 1.00 0.00 6 GLN A CA 7
ATOM 2676 C C . GLN A 1 6 ? -1.169 -2.949 -0.435 1.00 0.00 6 GLN A C 7
ATOM 2677 O O . GLN A 1 6 ? -0.513 -3.980 -0.329 1.00 0.00 6 GLN A O 7
ATOM 2691 N N . CYS A 1 7 ? -1.289 -2.077 0.547 1.00 0.00 7 CYS A N 7
ATOM 2692 C CA . CYS A 1 7 ? -0.646 -2.306 1.831 1.00 0.00 7 CYS A CA 7
ATOM 2693 C C . CYS A 1 7 ? -1.678 -2.431 2.947 1.00 0.00 7 CYS A C 7
ATOM 2694 O O . CYS A 1 7 ? -2.884 -2.477 2.691 1.00 0.00 7 CYS A O 7
ATOM 2701 N N . GLY A 1 8 ? -1.200 -2.495 4.184 1.00 0.00 8 GLY A N 7
ATOM 2702 C CA . GLY A 1 8 ? -2.089 -2.623 5.319 1.00 0.00 8 GLY A CA 7
ATOM 2703 C C . GLY A 1 8 ? -2.468 -4.067 5.567 1.00 0.00 8 GLY A C 7
ATOM 2704 O O . GLY A 1 8 ? -1.605 -4.901 5.855 1.00 0.00 8 GLY A O 7
ATOM 2708 N N . LEU A 1 9 ? -3.752 -4.368 5.441 1.00 0.00 9 LEU A N 7
ATOM 2709 C CA . LEU A 1 9 ? -4.240 -5.725 5.644 1.00 0.00 9 LEU A CA 7
ATOM 2710 C C . LEU A 1 9 ? -3.876 -6.586 4.440 1.00 0.00 9 LEU A C 7
ATOM 2711 O O . LEU A 1 9 ? -3.165 -7.582 4.564 1.00 0.00 9 LEU A O 7
ATOM 2727 N N . PHE A 1 10 ? -4.340 -6.163 3.274 1.00 0.00 10 PHE A N 7
ATOM 2728 C CA . PHE A 1 10 ? -4.078 -6.869 2.025 1.00 0.00 10 PHE A CA 7
ATOM 2729 C C . PHE A 1 10 ? -2.752 -6.406 1.431 1.00 0.00 10 PHE A C 7
ATOM 2730 O O . PHE A 1 10 ? -2.689 -5.958 0.287 1.00 0.00 10 PHE A O 7
ATOM 2747 N N . ARG A 1 11 ? -1.698 -6.525 2.223 1.00 0.00 11 ARG A N 7
ATOM 2748 C CA . ARG A 1 11 ? -0.368 -6.107 1.807 1.00 0.00 11 ARG A CA 7
ATOM 2749 C C . ARG A 1 11 ? 0.207 -7.039 0.745 1.00 0.00 11 ARG A C 7
ATOM 2750 O O . ARG A 1 11 ? 0.437 -8.222 0.991 1.00 0.00 11 ARG A O 7
ATOM 2771 N N . SER A 1 12 ? 0.426 -6.488 -0.436 1.00 0.00 12 SER A N 7
ATOM 2772 C CA . SER A 1 12 ? 0.983 -7.235 -1.551 1.00 0.00 12 SER A CA 7
ATOM 2773 C C . SER A 1 12 ? 2.420 -6.789 -1.807 1.00 0.00 12 SER A C 7
ATOM 2774 O O . SER A 1 12 ? 2.921 -6.849 -2.932 1.00 0.00 12 SER A O 7
ATOM 2782 N N . CYS A 1 13 ? 3.072 -6.332 -0.749 1.00 0.00 13 CYS A N 7
ATOM 2783 C CA . CYS A 1 13 ? 4.444 -5.864 -0.828 1.00 0.00 13 CYS A CA 7
ATOM 2784 C C . CYS A 1 13 ? 5.228 -6.334 0.392 1.00 0.00 13 CYS A C 7
ATOM 2785 O O . CYS A 1 13 ? 4.650 -6.872 1.338 1.00 0.00 13 CYS A O 7
ATOM 2792 N N . GLY A 1 14 ? 6.541 -6.135 0.367 1.00 0.00 14 GLY A N 7
ATOM 2793 C CA . GLY A 1 14 ? 7.372 -6.553 1.477 1.00 0.00 14 GLY A CA 7
ATOM 2794 C C . GLY A 1 14 ? 7.568 -5.451 2.496 1.00 0.00 14 GLY A C 7
ATOM 2795 O O . GLY A 1 14 ? 6.937 -4.399 2.411 1.00 0.00 14 GLY A O 7
ATOM 2799 N N . GLY A 1 15 ? 8.465 -5.683 3.448 1.00 0.00 15 GLY A N 7
ATOM 2800 C CA . GLY A 1 15 ? 8.732 -4.697 4.482 1.00 0.00 15 GLY A CA 7
ATOM 2801 C C . GLY A 1 15 ? 9.680 -3.608 4.019 1.00 0.00 15 GLY A C 7
ATOM 2802 O O . GLY A 1 15 ? 10.169 -2.818 4.822 1.00 0.00 15 GLY A O 7
ATOM 2806 N N . GLY A 1 16 ? 9.943 -3.575 2.721 1.00 0.00 16 GLY A N 7
ATOM 2807 C CA . GLY A 1 16 ? 10.827 -2.573 2.163 1.00 0.00 16 GLY A CA 7
ATOM 2808 C C . GLY A 1 16 ? 10.067 -1.595 1.298 1.00 0.00 16 GLY A C 7
ATOM 2809 O O . GLY A 1 16 ? 10.646 -0.905 0.465 1.00 0.00 16 GLY A O 7
ATOM 2813 N N . CYS A 1 17 ? 8.758 -1.556 1.496 1.00 0.00 17 CYS A N 7
ATOM 2814 C CA . CYS A 1 17 ? 7.887 -0.669 0.746 1.00 0.00 17 CYS A CA 7
ATOM 2815 C C . CYS A 1 17 ? 7.023 0.119 1.720 1.00 0.00 17 CYS A C 7
ATOM 2816 O O . CYS A 1 17 ? 6.613 -0.404 2.758 1.00 0.00 17 CYS A O 7
ATOM 2823 N N . ARG A 1 18 ? 6.752 1.369 1.396 1.00 0.00 18 ARG A N 7
ATOM 2824 C CA . ARG A 1 18 ? 5.951 2.215 2.262 1.00 0.00 18 ARG A CA 7
ATOM 2825 C C . ARG A 1 18 ? 4.471 1.966 2.051 1.00 0.00 18 ARG A C 7
ATOM 2826 O O . ARG A 1 18 ? 4.047 1.539 0.977 1.00 0.00 18 ARG A O 7
ATOM 2847 N N . CYS A 1 19 ? 3.698 2.230 3.085 1.00 0.00 19 CYS A N 7
ATOM 2848 C CA . CYS A 1 19 ? 2.261 2.072 3.021 1.00 0.00 19 CYS A CA 7
ATOM 2849 C C . CYS A 1 19 ? 1.628 3.449 2.928 1.00 0.00 19 CYS A C 7
ATOM 2850 O O . CYS A 1 19 ? 1.352 4.087 3.944 1.00 0.00 19 CYS A O 7
ATOM 2857 N N . TRP A 1 20 ? 1.442 3.917 1.705 1.00 0.00 20 TRP A N 7
ATOM 2858 C CA . TRP A 1 20 ? 0.860 5.226 1.472 1.00 0.00 20 TRP A CA 7
ATOM 2859 C C . TRP A 1 20 ? -0.656 5.114 1.378 1.00 0.00 20 TRP A C 7
ATOM 2860 O O . TRP A 1 20 ? -1.187 4.556 0.421 1.00 0.00 20 TRP A O 7
ATOM 2881 N N . PRO A 1 21 ? -1.370 5.636 2.389 1.00 0.00 21 PRO A N 7
ATOM 2882 C CA . PRO A 1 21 ? -2.833 5.576 2.447 1.00 0.00 21 PRO A CA 7
ATOM 2883 C C . PRO A 1 21 ? -3.501 6.273 1.268 1.00 0.00 21 PRO A C 7
ATOM 2884 O O . PRO A 1 21 ? -2.987 7.255 0.733 1.00 0.00 21 PRO A O 7
ATOM 2895 N N . THR A 1 22 ? -4.649 5.752 0.873 1.00 0.00 22 THR A N 7
ATOM 2896 C CA . THR A 1 22 ? -5.399 6.311 -0.238 1.00 0.00 22 THR A CA 7
ATOM 2897 C C . THR A 1 22 ? -6.621 7.071 0.270 1.00 0.00 22 THR A C 7
ATOM 2898 O O . THR A 1 22 ? -6.639 7.540 1.407 1.00 0.00 22 THR A O 7
ATOM 2909 N N . VAL A 1 23 ? -7.643 7.176 -0.569 1.00 0.00 23 VAL A N 7
ATOM 2910 C CA . VAL A 1 23 ? -8.863 7.885 -0.203 1.00 0.00 23 VAL A CA 7
ATOM 2911 C C . VAL A 1 23 ? -9.769 7.009 0.660 1.00 0.00 23 VAL A C 7
ATOM 2912 O O . VAL A 1 23 ? -10.628 7.507 1.387 1.00 0.00 23 VAL A O 7
ATOM 2925 N N . THR A 1 24 ? -9.570 5.706 0.584 1.00 0.00 24 THR A N 7
ATOM 2926 C CA . THR A 1 24 ? -10.376 4.776 1.355 1.00 0.00 24 THR A CA 7
ATOM 2927 C C . THR A 1 24 ? -9.679 4.407 2.664 1.00 0.00 24 THR A C 7
ATOM 2928 O O . THR A 1 24 ? -8.550 3.914 2.656 1.00 0.00 24 THR A O 7
ATOM 2939 N N . PRO A 1 25 ? -10.340 4.668 3.808 1.00 0.00 25 PRO A N 7
ATOM 2940 C CA . PRO A 1 25 ? -9.791 4.358 5.134 1.00 0.00 25 PRO A CA 7
ATOM 2941 C C . PRO A 1 25 ? -9.462 2.876 5.284 1.00 0.00 25 PRO A C 7
ATOM 2942 O O . PRO A 1 25 ? -10.357 2.034 5.349 1.00 0.00 25 PRO A O 7
ATOM 2953 N N . GLY A 1 26 ? -8.174 2.569 5.328 1.00 0.00 26 GLY A N 7
ATOM 2954 C CA . GLY A 1 26 ? -7.740 1.192 5.459 1.00 0.00 26 GLY A CA 7
ATOM 2955 C C . GLY A 1 26 ? -7.079 0.700 4.191 1.00 0.00 26 GLY A C 7
ATOM 2956 O O . GLY A 1 26 ? -6.445 -0.355 4.171 1.00 0.00 26 GLY A O 7
ATOM 2960 N N . VAL A 1 27 ? -7.231 1.477 3.130 1.00 0.00 27 VAL A N 7
ATOM 2961 C CA . VAL A 1 27 ? -6.653 1.146 1.841 1.00 0.00 27 VAL A CA 7
ATOM 2962 C C . VAL A 1 27 ? -5.432 2.015 1.576 1.00 0.00 27 VAL A C 7
ATOM 2963 O O . VAL A 1 27 ? -5.484 3.240 1.714 1.00 0.00 27 VAL A O 7
ATOM 2976 N N . GLY A 1 28 ? -4.342 1.380 1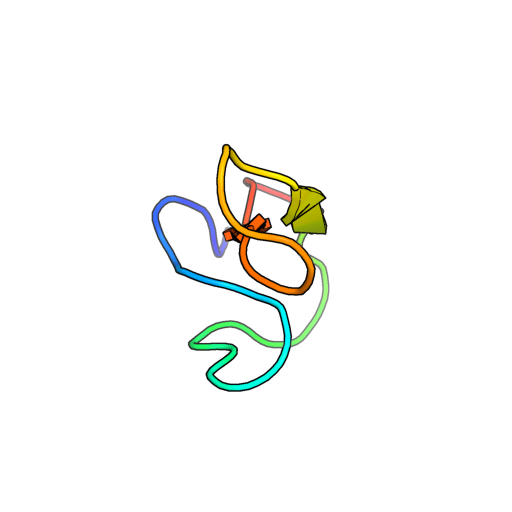.198 1.00 0.00 28 GLY A N 7
ATOM 2977 C CA . GLY A 1 28 ? -3.124 2.088 0.911 1.00 0.00 28 GLY A CA 7
ATOM 2978 C C . GLY A 1 28 ? -2.362 1.416 -0.203 1.00 0.00 28 GLY A C 7
ATOM 2979 O O . GLY A 1 28 ? -2.671 0.279 -0.569 1.00 0.00 28 GLY A O 7
ATOM 2983 N N . ILE A 1 29 ? -1.370 2.100 -0.731 1.00 0.00 29 ILE A N 7
ATOM 2984 C CA . ILE A 1 29 ? -0.570 1.570 -1.818 1.00 0.00 29 ILE A CA 7
ATOM 2985 C C . ILE A 1 29 ? 0.905 1.516 -1.451 1.00 0.00 29 ILE A C 7
ATOM 2986 O O . ILE A 1 29 ? 1.436 2.403 -0.779 1.00 0.00 29 ILE A O 7
ATOM 3002 N N . CYS A 1 30 ? 1.539 0.446 -1.887 1.00 0.00 30 CYS A N 7
ATOM 3003 C CA . CYS A 1 30 ? 2.956 0.224 -1.645 1.00 0.00 30 CYS A CA 7
ATOM 3004 C C . CYS A 1 30 ? 3.790 1.004 -2.646 1.00 0.00 30 CYS A C 7
ATOM 3005 O O . CYS A 1 30 ? 3.473 1.054 -3.839 1.00 0.00 30 CYS A O 7
ATOM 3012 N N . SER A 1 31 ? 4.844 1.613 -2.152 1.00 0.00 31 SER A N 7
ATOM 3013 C CA . SER A 1 31 ? 5.740 2.399 -2.977 1.00 0.00 31 SER A CA 7
ATOM 3014 C C . SER A 1 31 ? 7.063 1.658 -3.168 1.00 0.00 31 SER A C 7
ATOM 3015 O O . SER A 1 31 ? 7.175 0.488 -2.804 1.00 0.00 31 SER A O 7
ATOM 3023 N N . SER A 1 32 ? 8.051 2.328 -3.752 1.00 0.00 32 SER A N 7
ATOM 3024 C CA . SER A 1 32 ? 9.363 1.730 -3.974 1.00 0.00 32 SER A CA 7
ATOM 3025 C C . SER A 1 32 ? 10.011 1.342 -2.647 1.00 0.00 32 SER A C 7
ATOM 3026 O O . SER A 1 32 ? 10.600 0.269 -2.515 1.00 0.00 32 SER A O 7
ATOM 3034 N N . SER A 1 33 ? 9.895 2.240 -1.685 1.00 0.00 33 SER A N 7
ATOM 3035 C CA . SER A 1 33 ? 10.439 2.056 -0.356 1.00 0.00 33 SER A CA 7
ATOM 3036 C C . SER A 1 33 ? 9.584 2.846 0.621 1.00 0.00 33 SER A C 7
ATOM 3037 O O . SER A 1 33 ? 9.890 2.861 1.829 1.00 0.00 33 SER A O 7
ATOM 3046 N N . GLY A 1 1 ? 10.372 -3.346 -5.774 1.00 0.00 1 GLY A N 8
ATOM 3047 C CA . GLY A 1 1 ? 9.697 -4.443 -6.517 1.00 0.00 1 GLY A CA 8
ATOM 3048 C C . GLY A 1 1 ? 8.314 -4.755 -5.972 1.00 0.00 1 GLY A C 8
ATOM 3049 O O . GLY A 1 1 ? 7.691 -5.741 -6.364 1.00 0.00 1 GLY A O 8
ATOM 3055 N N . CYS A 1 2 ? 7.824 -3.912 -5.075 1.00 0.00 2 CYS A N 8
ATOM 3056 C CA . CYS A 1 2 ? 6.512 -4.117 -4.480 1.00 0.00 2 CYS A CA 8
ATOM 3057 C C . CYS A 1 2 ? 5.607 -2.928 -4.766 1.00 0.00 2 CYS A C 8
ATOM 3058 O O . CYS A 1 2 ? 4.619 -2.701 -4.076 1.00 0.00 2 CYS A O 8
ATOM 3065 N N . GLU A 1 3 ? 5.946 -2.189 -5.806 1.00 0.00 3 GLU A N 8
ATOM 3066 C CA . GLU A 1 3 ? 5.189 -1.016 -6.203 1.00 0.00 3 GLU A CA 8
ATOM 3067 C C . GLU A 1 3 ? 3.908 -1.432 -6.913 1.00 0.00 3 GLU A C 8
ATOM 3068 O O . GLU A 1 3 ? 3.797 -2.561 -7.407 1.00 0.00 3 GLU A O 8
ATOM 3080 N N . GLY A 1 4 ? 2.946 -0.519 -6.949 1.00 0.00 4 GLY A N 8
ATOM 3081 C CA . GLY A 1 4 ? 1.679 -0.781 -7.608 1.00 0.00 4 GLY A CA 8
ATOM 3082 C C . GLY A 1 4 ? 0.870 -1.872 -6.935 1.00 0.00 4 GLY A C 8
ATOM 3083 O O . GLY A 1 4 ? 0.141 -2.607 -7.597 1.00 0.00 4 GLY A O 8
ATOM 3087 N N . LYS A 1 5 ? 1.007 -1.996 -5.621 1.00 0.00 5 LYS A N 8
ATOM 3088 C CA . LYS A 1 5 ? 0.270 -3.005 -4.873 1.00 0.00 5 LYS A CA 8
ATOM 3089 C C . LYS A 1 5 ? -0.452 -2.357 -3.706 1.00 0.00 5 LYS A C 8
ATOM 3090 O O . LYS A 1 5 ? -0.168 -1.211 -3.352 1.00 0.00 5 LYS A O 8
ATOM 3109 N N . GLN A 1 6 ? -1.372 -3.091 -3.109 1.00 0.00 6 GLN A N 8
ATOM 3110 C CA . GLN A 1 6 ? -2.154 -2.572 -2.002 1.00 0.00 6 GLN A CA 8
ATOM 3111 C C . GLN A 1 6 ? -1.572 -2.985 -0.657 1.00 0.00 6 GLN A C 8
ATOM 3112 O O . GLN A 1 6 ? -1.001 -4.068 -0.510 1.00 0.00 6 GLN A O 8
ATOM 3126 N N . CYS A 1 7 ? -1.717 -2.104 0.317 1.00 0.00 7 CYS A N 8
ATOM 3127 C CA . CYS A 1 7 ? -1.238 -2.354 1.662 1.00 0.00 7 CYS A CA 8
ATOM 3128 C C . CYS A 1 7 ? -2.352 -2.060 2.663 1.00 0.00 7 CYS A C 8
ATOM 3129 O O . CYS A 1 7 ? -3.516 -1.929 2.275 1.00 0.00 7 CYS A O 8
ATOM 3136 N N . GLY A 1 8 ? -2.005 -1.946 3.940 1.00 0.00 8 GLY A N 8
ATOM 3137 C CA . GLY A 1 8 ? -3.005 -1.679 4.956 1.00 0.00 8 GLY A CA 8
ATOM 3138 C C . GLY A 1 8 ? -3.813 -2.918 5.277 1.00 0.00 8 GLY A C 8
ATOM 3139 O O . GLY A 1 8 ? -3.381 -3.755 6.072 1.00 0.00 8 GLY A O 8
ATOM 3143 N N . LEU A 1 9 ? -4.975 -3.041 4.652 1.00 0.00 9 LEU A N 8
ATOM 3144 C CA . LEU A 1 9 ? -5.835 -4.198 4.858 1.00 0.00 9 LEU A CA 8
ATOM 3145 C C . LEU A 1 9 ? -5.243 -5.413 4.148 1.00 0.00 9 LEU A C 8
ATOM 3146 O O . LEU A 1 9 ? -4.528 -6.213 4.754 1.00 0.00 9 LEU A O 8
ATOM 3162 N N . PHE A 1 10 ? -5.518 -5.522 2.856 1.00 0.00 10 PHE A N 8
ATOM 3163 C CA . PHE A 1 10 ? -5.005 -6.622 2.049 1.00 0.00 10 PHE A CA 8
ATOM 3164 C C . PHE A 1 10 ? -3.600 -6.287 1.564 1.00 0.00 10 PHE A C 8
ATOM 3165 O O . PHE A 1 10 ? -3.363 -6.086 0.373 1.00 0.00 10 PHE A O 8
ATOM 3182 N N . ARG A 1 11 ? -2.676 -6.218 2.510 1.00 0.00 11 ARG A N 8
ATOM 3183 C CA . ARG A 1 11 ? -1.292 -5.887 2.217 1.00 0.00 11 ARG A CA 8
ATOM 3184 C C . ARG A 1 11 ? -0.588 -7.020 1.472 1.00 0.00 11 ARG A C 8
ATOM 3185 O O . ARG A 1 11 ? -0.469 -8.136 1.975 1.00 0.00 11 ARG A O 8
ATOM 3206 N N . SER A 1 12 ? -0.141 -6.728 0.263 1.00 0.00 12 SER A N 8
ATOM 3207 C CA . SER A 1 12 ? 0.568 -7.706 -0.549 1.00 0.00 12 SER A CA 8
ATOM 3208 C C . SER A 1 12 ? 2.052 -7.351 -0.601 1.00 0.00 12 SER A C 8
ATOM 3209 O O . SER A 1 12 ? 2.780 -7.762 -1.506 1.00 0.00 12 SER A O 8
ATOM 3217 N N . CYS A 1 13 ? 2.488 -6.579 0.387 1.00 0.00 13 CYS A N 8
ATOM 3218 C CA . CYS A 1 13 ? 3.870 -6.134 0.469 1.00 0.00 13 CYS A CA 8
ATOM 3219 C C . CYS A 1 13 ? 4.371 -6.219 1.906 1.00 0.00 13 CYS A C 8
ATOM 3220 O O . CYS A 1 13 ? 3.578 -6.363 2.839 1.00 0.00 13 CYS A O 8
ATOM 3227 N N . GLY A 1 14 ? 5.683 -6.124 2.079 1.00 0.00 14 GLY A N 8
ATOM 3228 C CA . GLY A 1 14 ? 6.265 -6.193 3.405 1.00 0.00 14 GLY A CA 8
ATOM 3229 C C . GLY A 1 14 ? 6.591 -4.820 3.961 1.00 0.00 14 GLY A C 8
ATOM 3230 O O . GLY A 1 14 ? 6.252 -3.805 3.354 1.00 0.00 14 GLY A O 8
ATOM 3234 N N . GLY A 1 15 ? 7.274 -4.792 5.101 1.00 0.00 15 GLY A N 8
ATOM 3235 C CA . GLY A 1 15 ? 7.634 -3.531 5.735 1.00 0.00 15 GLY A CA 8
ATOM 3236 C C . GLY A 1 15 ? 8.719 -2.775 4.986 1.00 0.00 15 GLY A C 8
ATOM 3237 O O . GLY A 1 15 ? 9.046 -1.638 5.335 1.00 0.00 15 GLY A O 8
ATOM 3241 N N . GLY A 1 16 ? 9.278 -3.408 3.960 1.00 0.00 16 GLY A N 8
ATOM 3242 C CA . GLY A 1 16 ? 10.317 -2.776 3.169 1.00 0.00 16 GLY A CA 8
ATOM 3243 C C . GLY A 1 16 ? 9.748 -1.756 2.206 1.00 0.00 16 GLY A C 8
ATOM 3244 O O . GLY A 1 16 ? 10.470 -0.916 1.681 1.00 0.00 16 GLY A O 8
ATOM 3248 N N . CYS A 1 17 ? 8.445 -1.835 1.990 1.00 0.00 17 CYS A N 8
ATOM 3249 C CA . CYS A 1 17 ? 7.748 -0.925 1.097 1.00 0.00 17 CYS A CA 8
ATOM 3250 C C . CYS A 1 17 ? 6.886 0.016 1.926 1.00 0.00 17 CYS A C 8
ATOM 3251 O O . CYS A 1 17 ? 6.362 -0.374 2.973 1.00 0.00 17 CYS A O 8
ATOM 3258 N N . ARG A 1 18 ? 6.743 1.247 1.475 1.00 0.00 18 ARG A N 8
ATOM 3259 C CA . ARG A 1 18 ? 5.962 2.226 2.207 1.00 0.00 18 ARG A CA 8
ATOM 3260 C C . ARG A 1 18 ? 4.484 2.067 1.916 1.00 0.00 18 ARG A C 8
ATOM 3261 O O . ARG A 1 18 ? 4.090 1.796 0.783 1.00 0.00 18 ARG A O 8
ATOM 3282 N N . CYS A 1 19 ? 3.679 2.222 2.949 1.00 0.00 19 CYS A N 8
ATOM 3283 C CA . CYS A 1 19 ? 2.243 2.108 2.817 1.00 0.00 19 CYS A CA 8
ATOM 3284 C C . CYS A 1 19 ? 1.621 3.492 2.815 1.00 0.00 19 CYS A C 8
ATOM 3285 O O . CYS A 1 19 ? 1.402 4.086 3.871 1.00 0.00 19 CYS A O 8
ATOM 3292 N N . TRP A 1 20 ? 1.377 4.016 1.627 1.00 0.00 20 TRP A N 8
ATOM 3293 C CA . TRP A 1 20 ? 0.779 5.330 1.489 1.00 0.00 20 TRP A CA 8
ATOM 3294 C C . TRP A 1 20 ? -0.734 5.198 1.349 1.00 0.00 20 TRP A C 8
ATOM 3295 O O . TRP A 1 20 ? -1.231 4.666 0.356 1.00 0.00 20 TRP A O 8
ATOM 3316 N N . PRO A 1 21 ? -1.476 5.661 2.368 1.00 0.00 21 PRO A N 8
ATOM 3317 C CA . PRO A 1 21 ? -2.942 5.585 2.396 1.00 0.00 21 PRO A CA 8
ATOM 3318 C C . PRO A 1 21 ? -3.604 6.330 1.243 1.00 0.00 21 PRO A C 8
ATOM 3319 O O . PRO A 1 21 ? -3.073 7.317 0.732 1.00 0.00 21 PRO A O 8
ATOM 3330 N N . THR A 1 22 ? -4.765 5.844 0.842 1.00 0.00 22 THR A N 8
ATOM 3331 C CA . THR A 1 22 ? -5.517 6.446 -0.242 1.00 0.00 22 THR A CA 8
ATOM 3332 C C . THR A 1 22 ? -6.756 7.157 0.297 1.00 0.00 22 THR A C 8
ATOM 3333 O O . THR A 1 22 ? -6.766 7.618 1.438 1.00 0.00 22 THR A O 8
ATOM 3344 N N . VAL A 1 23 ? -7.804 7.226 -0.515 1.00 0.00 23 VAL A N 8
ATOM 3345 C CA . VAL A 1 23 ? -9.038 7.884 -0.114 1.00 0.00 23 VAL A CA 8
ATOM 3346 C C . VAL A 1 23 ? -9.886 6.973 0.767 1.00 0.00 23 VAL A C 8
ATOM 3347 O O . VAL A 1 23 ? -10.743 7.431 1.522 1.00 0.00 23 VAL A O 8
ATOM 3360 N N . THR A 1 24 ? -9.638 5.681 0.670 1.00 0.00 24 THR A N 8
ATOM 3361 C CA . THR A 1 24 ? -10.379 4.707 1.453 1.00 0.00 24 THR A CA 8
ATOM 3362 C C . THR A 1 24 ? -9.621 4.348 2.730 1.00 0.00 24 THR A C 8
ATOM 3363 O O . THR A 1 24 ? -8.470 3.911 2.675 1.00 0.00 24 THR A O 8
ATOM 3374 N N . PRO A 1 25 ? -10.256 4.547 3.899 1.00 0.00 25 PRO A N 8
ATOM 3375 C CA . PRO A 1 25 ? -9.648 4.241 5.198 1.00 0.00 25 PRO A CA 8
ATOM 3376 C C . PRO A 1 25 ? -9.242 2.773 5.310 1.00 0.00 25 PRO A C 8
ATOM 3377 O O . PRO A 1 25 ? -10.088 1.881 5.347 1.00 0.00 25 PRO A O 8
ATOM 3388 N N . GLY A 1 26 ? -7.938 2.535 5.349 1.00 0.00 26 GLY A N 8
ATOM 3389 C CA . GLY A 1 26 ? -7.430 1.180 5.446 1.00 0.00 26 GLY A CA 8
ATOM 3390 C C . GLY A 1 26 ? -6.806 0.729 4.146 1.00 0.00 26 GLY A C 8
ATOM 3391 O O . GLY A 1 26 ? -6.078 -0.263 4.098 1.00 0.00 26 GLY A O 8
ATOM 3395 N N . VAL A 1 27 ? -7.093 1.470 3.088 1.00 0.00 27 VAL A N 8
ATOM 3396 C CA . VAL A 1 27 ? -6.567 1.170 1.772 1.00 0.00 27 VAL A CA 8
ATOM 3397 C C . VAL A 1 27 ? -5.386 2.076 1.460 1.00 0.00 27 VAL A C 8
ATOM 3398 O O . VAL A 1 27 ? -5.470 3.297 1.602 1.00 0.00 27 VAL A O 8
ATOM 3411 N N . GLY A 1 28 ? -4.294 1.474 1.041 1.00 0.00 28 GLY A N 8
ATOM 3412 C CA . GLY A 1 28 ? -3.110 2.220 0.710 1.00 0.00 28 GLY A CA 8
ATOM 3413 C C . GLY A 1 28 ? -2.320 1.524 -0.368 1.00 0.00 28 GLY A C 8
ATOM 3414 O O . GLY A 1 28 ? -2.621 0.381 -0.718 1.00 0.00 28 GLY A O 8
ATOM 3418 N N . ILE A 1 29 ? -1.320 2.195 -0.894 1.00 0.00 29 ILE A N 8
ATOM 3419 C CA . ILE A 1 29 ? -0.490 1.629 -1.945 1.00 0.00 29 ILE A CA 8
ATOM 3420 C C . ILE A 1 29 ? 0.963 1.521 -1.509 1.00 0.00 29 ILE A C 8
ATOM 3421 O O . ILE A 1 29 ? 1.495 2.395 -0.821 1.00 0.00 29 ILE A O 8
ATOM 3437 N N . CYS A 1 30 ? 1.579 0.426 -1.907 1.00 0.00 30 CYS A N 8
ATOM 3438 C CA . CYS A 1 30 ? 2.974 0.155 -1.587 1.00 0.00 30 CYS A CA 8
ATOM 3439 C C . CYS A 1 30 ? 3.899 0.907 -2.523 1.00 0.00 30 CYS A C 8
ATOM 3440 O O . CYS A 1 30 ? 3.661 0.991 -3.730 1.00 0.00 30 CYS A O 8
ATOM 3447 N N . SER A 1 31 ? 4.950 1.447 -1.951 1.00 0.00 31 SER A N 8
ATOM 3448 C CA . SER A 1 31 ? 5.940 2.185 -2.701 1.00 0.00 31 SER A CA 8
ATOM 3449 C C . SER A 1 31 ? 7.220 1.358 -2.817 1.00 0.00 31 SER A C 8
ATOM 3450 O O . SER A 1 31 ? 7.308 0.281 -2.230 1.00 0.00 31 SER A O 8
ATOM 3458 N N . SER A 1 32 ? 8.186 1.845 -3.588 1.00 0.00 32 SER A N 8
ATOM 3459 C CA . SER A 1 32 ? 9.455 1.144 -3.790 1.00 0.00 32 SER A CA 8
ATOM 3460 C C . SER A 1 32 ? 10.140 0.781 -2.469 1.00 0.00 32 SER A C 8
ATOM 3461 O O . SER A 1 32 ? 10.672 -0.321 -2.312 1.00 0.00 32 SER A O 8
ATOM 3469 N N . SER A 1 33 ? 10.125 1.716 -1.536 1.00 0.00 33 SER A N 8
ATOM 3470 C CA . SER A 1 33 ? 10.740 1.538 -0.236 1.00 0.00 33 SER A CA 8
ATOM 3471 C C . SER A 1 33 ? 9.998 2.397 0.776 1.00 0.00 33 SER A C 8
ATOM 3472 O O . SER A 1 33 ? 10.519 2.615 1.888 1.00 0.00 33 SER A O 8
ATOM 3481 N N . GLY A 1 1 ? 10.252 -4.262 -6.791 1.00 0.00 1 GLY A N 9
ATOM 3482 C CA . GLY A 1 1 ? 9.957 -4.727 -5.412 1.00 0.00 1 GLY A CA 9
ATOM 3483 C C . GLY A 1 1 ? 8.471 -4.875 -5.174 1.00 0.00 1 GLY A C 9
ATOM 3484 O O . GLY A 1 1 ? 7.809 -5.671 -5.840 1.00 0.00 1 GLY A O 9
ATOM 3490 N N . CYS A 1 2 ? 7.941 -4.104 -4.234 1.00 0.00 2 CYS A N 9
ATOM 3491 C CA . CYS A 1 2 ? 6.522 -4.152 -3.913 1.00 0.00 2 CYS A CA 9
ATOM 3492 C C . CYS A 1 2 ? 5.847 -2.830 -4.263 1.00 0.00 2 CYS A C 9
ATOM 3493 O O . CYS A 1 2 ? 4.785 -2.504 -3.738 1.00 0.00 2 CYS A O 9
ATOM 3500 N N . GLU A 1 3 ? 6.456 -2.092 -5.178 1.00 0.00 3 GLU A N 9
ATOM 3501 C CA . GLU A 1 3 ? 5.941 -0.798 -5.595 1.00 0.00 3 GLU A CA 9
ATOM 3502 C C . GLU A 1 3 ? 4.700 -0.967 -6.459 1.00 0.00 3 GLU A C 9
ATOM 3503 O O . GLU A 1 3 ? 4.580 -1.938 -7.211 1.00 0.00 3 GLU A O 9
ATOM 3515 N N . GLY A 1 4 ? 3.778 -0.024 -6.341 1.00 0.00 4 GLY A N 9
ATOM 3516 C CA . GLY A 1 4 ? 2.557 -0.070 -7.121 1.00 0.00 4 GLY A CA 9
ATOM 3517 C C . GLY A 1 4 ? 1.676 -1.245 -6.753 1.00 0.00 4 GLY A C 9
ATOM 3518 O O . GLY A 1 4 ? 1.157 -1.943 -7.627 1.00 0.00 4 GLY A O 9
ATOM 3522 N N . LYS A 1 5 ? 1.538 -1.490 -5.459 1.00 0.00 5 LYS A N 9
ATOM 3523 C CA . LYS A 1 5 ? 0.708 -2.578 -4.964 1.00 0.00 5 LYS A CA 9
ATOM 3524 C C . LYS A 1 5 ? -0.194 -2.063 -3.861 1.00 0.00 5 LYS A C 9
ATOM 3525 O O . LYS A 1 5 ? 0.008 -0.967 -3.351 1.00 0.00 5 LYS A O 9
ATOM 3544 N N . GLN A 1 6 ? -1.169 -2.861 -3.488 1.00 0.00 6 GLN A N 9
ATOM 3545 C CA . GLN A 1 6 ? -2.113 -2.478 -2.448 1.00 0.00 6 GLN A CA 9
ATOM 3546 C C . GLN A 1 6 ? -1.769 -3.185 -1.144 1.00 0.00 6 GLN A C 9
ATOM 3547 O O . GLN A 1 6 ? -1.596 -4.405 -1.120 1.00 0.00 6 GLN A O 9
ATOM 3561 N N . CYS A 1 7 ? -1.668 -2.418 -0.070 1.00 0.00 7 CYS A N 9
ATOM 3562 C CA . CYS A 1 7 ? -1.331 -2.975 1.230 1.00 0.00 7 CYS A CA 9
ATOM 3563 C C . CYS A 1 7 ? -2.482 -2.817 2.223 1.00 0.00 7 CYS A C 9
ATOM 3564 O O . CYS A 1 7 ? -3.379 -3.662 2.284 1.00 0.00 7 CYS A O 9
ATOM 3571 N N . GLY A 1 8 ? -2.467 -1.728 2.984 1.00 0.00 8 GLY A N 9
ATOM 3572 C CA . GLY A 1 8 ? -3.498 -1.500 3.974 1.00 0.00 8 GLY A CA 9
ATOM 3573 C C . GLY A 1 8 ? -3.396 -2.491 5.114 1.00 0.00 8 GLY A C 9
ATOM 3574 O O . GLY A 1 8 ? -2.377 -3.166 5.265 1.00 0.00 8 GLY A O 9
ATOM 3578 N N . LEU A 1 9 ? -4.443 -2.597 5.913 1.00 0.00 9 LEU A N 9
ATOM 3579 C CA . LEU A 1 9 ? -4.445 -3.533 7.032 1.00 0.00 9 LEU A CA 9
ATOM 3580 C C . LEU A 1 9 ? -5.101 -4.850 6.624 1.00 0.00 9 LEU A C 9
ATOM 3581 O O . LEU A 1 9 ? -5.828 -5.466 7.401 1.00 0.00 9 LEU A O 9
ATOM 3597 N N . PHE A 1 10 ? -4.837 -5.270 5.391 1.00 0.00 10 PHE A N 9
ATOM 3598 C CA . PHE A 1 10 ? -5.402 -6.508 4.871 1.00 0.00 10 PHE A CA 9
ATOM 3599 C C . PHE A 1 10 ? -4.427 -7.218 3.930 1.00 0.00 10 PHE A C 9
ATOM 3600 O O . PHE A 1 10 ? -4.516 -8.430 3.736 1.00 0.00 10 PHE A O 9
ATOM 3617 N N . ARG A 1 11 ? -3.501 -6.469 3.339 1.00 0.00 11 ARG A N 9
ATOM 3618 C CA . ARG A 1 11 ? -2.522 -7.053 2.430 1.00 0.00 11 ARG A CA 9
ATOM 3619 C C . ARG A 1 11 ? -1.110 -6.615 2.797 1.00 0.00 11 ARG A C 9
ATOM 3620 O O . ARG A 1 11 ? -0.868 -5.445 3.083 1.00 0.00 11 ARG A O 9
ATOM 3641 N N . SER A 1 12 ? -0.186 -7.558 2.797 1.00 0.00 12 SER A N 9
ATOM 3642 C CA . SER A 1 12 ? 1.200 -7.266 3.115 1.00 0.00 12 SER A CA 9
ATOM 3643 C C . SER A 1 12 ? 2.068 -7.434 1.873 1.00 0.00 12 SER A C 9
ATOM 3644 O O . SER A 1 12 ? 2.352 -8.553 1.453 1.00 0.00 12 SER A O 9
ATOM 3652 N N . CYS A 1 13 ? 2.467 -6.320 1.275 1.00 0.00 13 CYS A N 9
ATOM 3653 C CA . CYS A 1 13 ? 3.296 -6.355 0.075 1.00 0.00 13 CYS A CA 9
ATOM 3654 C C . CYS A 1 13 ? 4.760 -6.494 0.433 1.00 0.00 13 CYS A C 9
ATOM 3655 O O . CYS A 1 13 ? 5.570 -6.996 -0.344 1.00 0.00 13 CYS A O 9
ATOM 3662 N N . GLY A 1 14 ? 5.076 -6.030 1.612 1.00 0.00 14 GLY A N 9
ATOM 3663 C CA . GLY A 1 14 ? 6.434 -6.098 2.107 1.00 0.00 14 GLY A CA 9
ATOM 3664 C C . GLY A 1 14 ? 6.787 -4.915 2.979 1.00 0.00 14 GLY A C 9
ATOM 3665 O O . GLY A 1 14 ? 6.014 -3.964 3.084 1.00 0.00 14 GLY A O 9
ATOM 3669 N N . GLY A 1 15 ? 7.955 -4.974 3.608 1.00 0.00 15 GLY A N 9
ATOM 3670 C CA . GLY A 1 15 ? 8.391 -3.889 4.469 1.00 0.00 15 GLY A CA 9
ATOM 3671 C C . GLY A 1 15 ? 9.352 -2.952 3.767 1.00 0.00 15 GLY A C 9
ATOM 3672 O O . GLY A 1 15 ? 9.712 -1.901 4.304 1.00 0.00 15 GLY A O 9
ATOM 3676 N N . GLY A 1 16 ? 9.769 -3.337 2.565 1.00 0.00 16 GLY A N 9
ATOM 3677 C CA . GLY A 1 16 ? 10.688 -2.518 1.795 1.00 0.00 16 GLY A CA 9
ATOM 3678 C C . GLY A 1 16 ? 9.995 -1.319 1.189 1.00 0.00 16 GLY A C 9
ATOM 3679 O O . GLY A 1 16 ? 10.614 -0.287 0.950 1.00 0.00 16 GLY A O 9
ATOM 3683 N N . CYS A 1 17 ? 8.703 -1.464 0.953 1.00 0.00 17 CYS A N 9
ATOM 3684 C CA . CYS A 1 17 ? 7.895 -0.402 0.384 1.00 0.00 17 CYS A CA 9
ATOM 3685 C C . CYS A 1 17 ? 6.972 0.157 1.457 1.00 0.00 17 CYS A C 9
ATOM 3686 O O . CYS A 1 17 ? 6.487 -0.577 2.319 1.00 0.00 17 CYS A O 9
ATOM 3693 N N . ARG A 1 18 ? 6.755 1.454 1.412 1.00 0.00 18 ARG A N 9
ATOM 3694 C CA . ARG A 1 18 ? 5.914 2.126 2.387 1.00 0.00 18 ARG A CA 9
ATOM 3695 C C . ARG A 1 18 ? 4.449 2.004 2.012 1.00 0.00 18 ARG A C 9
ATOM 3696 O O . ARG A 1 18 ? 4.099 2.044 0.838 1.00 0.00 18 ARG A O 9
ATOM 3717 N N . CYS A 1 19 ? 3.601 1.850 3.012 1.00 0.00 19 CYS A N 9
ATOM 3718 C CA . CYS A 1 19 ? 2.176 1.744 2.778 1.00 0.00 19 CYS A CA 9
ATOM 3719 C C . CYS A 1 19 ? 1.543 3.122 2.898 1.00 0.00 19 CYS A C 9
ATOM 3720 O O . CYS A 1 19 ? 1.205 3.568 3.994 1.00 0.00 19 CYS A O 9
ATOM 3727 N N . TRP A 1 20 ? 1.412 3.800 1.770 1.00 0.00 20 TRP A N 9
ATOM 3728 C CA . TRP A 1 20 ? 0.832 5.130 1.742 1.00 0.00 20 TRP A CA 9
ATOM 3729 C C . TRP A 1 20 ? -0.681 5.037 1.594 1.00 0.00 20 TRP A C 9
ATOM 3730 O O . TRP A 1 20 ? -1.182 4.477 0.619 1.00 0.00 20 TRP A O 9
ATOM 3751 N N . PRO A 1 21 ? -1.426 5.569 2.576 1.00 0.00 21 PRO A N 9
ATOM 3752 C CA . PRO A 1 21 ? -2.893 5.532 2.575 1.00 0.00 21 PRO A CA 9
ATOM 3753 C C . PRO A 1 21 ? -3.501 6.213 1.354 1.00 0.00 21 PRO A C 9
ATOM 3754 O O . PRO A 1 21 ? -2.950 7.177 0.821 1.00 0.00 21 PRO A O 9
ATOM 3765 N N . THR A 1 22 ? -4.640 5.700 0.923 1.00 0.00 22 THR A N 9
ATOM 3766 C CA . THR A 1 22 ? -5.333 6.243 -0.232 1.00 0.00 22 THR A CA 9
ATOM 3767 C C . THR A 1 22 ? -6.589 6.994 0.198 1.00 0.00 22 THR A C 9
ATOM 3768 O O . THR A 1 22 ? -6.665 7.502 1.315 1.00 0.00 22 THR A O 9
ATOM 3779 N N . VAL A 1 23 ? -7.579 7.048 -0.687 1.00 0.00 23 VAL A N 9
ATOM 3780 C CA . VAL A 1 23 ? -8.825 7.743 -0.398 1.00 0.00 23 VAL A CA 9
ATOM 3781 C C . VAL A 1 23 ? -9.729 6.897 0.494 1.00 0.00 23 VAL A C 9
ATOM 3782 O O . VAL A 1 23 ? -10.564 7.420 1.230 1.00 0.00 23 VAL A O 9
ATOM 3795 N N . THR A 1 24 ? -9.556 5.589 0.429 1.00 0.00 24 THR A N 9
ATOM 3796 C CA . THR A 1 24 ? -10.359 4.684 1.228 1.00 0.00 24 THR A CA 9
ATOM 3797 C C . THR A 1 24 ? -9.695 4.422 2.578 1.00 0.00 24 THR A C 9
ATOM 3798 O O . THR A 1 24 ? -8.554 3.960 2.634 1.00 0.00 24 THR A O 9
ATOM 3809 N N . PRO A 1 25 ? -10.394 4.737 3.681 1.00 0.00 25 PRO A N 9
ATOM 3810 C CA . PRO A 1 25 ? -9.878 4.535 5.039 1.00 0.00 25 PRO A CA 9
ATOM 3811 C C . PRO A 1 25 ? -9.505 3.079 5.302 1.00 0.00 25 PRO A C 9
ATOM 3812 O O . PRO A 1 25 ? -10.371 2.218 5.452 1.00 0.00 25 PRO A O 9
ATOM 3823 N N . GLY A 1 26 ? -8.207 2.813 5.342 1.00 0.00 26 GLY A N 9
ATOM 3824 C CA . GLY A 1 26 ? -7.730 1.466 5.575 1.00 0.00 26 GLY A CA 9
ATOM 3825 C C . GLY A 1 26 ? -7.018 0.911 4.361 1.00 0.00 26 GLY A C 9
ATOM 3826 O O . GLY A 1 26 ? -6.273 -0.065 4.454 1.00 0.00 26 GLY A O 9
ATOM 3830 N N . VAL A 1 27 ? -7.245 1.548 3.224 1.00 0.00 27 VAL A N 9
ATOM 3831 C CA . VAL A 1 27 ? -6.634 1.138 1.971 1.00 0.00 27 VAL A CA 9
ATOM 3832 C C . VAL A 1 27 ? -5.407 1.992 1.680 1.00 0.00 27 VAL A C 9
ATOM 3833 O O . VAL A 1 27 ? -5.440 3.214 1.835 1.00 0.00 27 VAL A O 9
ATOM 3846 N N . GLY A 1 28 ? -4.329 1.352 1.258 1.00 0.00 28 GLY A N 9
ATOM 3847 C CA . GLY A 1 28 ? -3.116 2.063 0.956 1.00 0.00 28 GLY A CA 9
ATOM 3848 C C . GLY A 1 28 ? -2.340 1.386 -0.148 1.00 0.00 28 GLY A C 9
ATOM 3849 O O . GLY A 1 28 ? -2.638 0.245 -0.514 1.00 0.00 28 GLY A O 9
ATOM 3853 N N . ILE A 1 29 ? -1.351 2.081 -0.670 1.00 0.00 29 ILE A N 9
ATOM 3854 C CA . ILE A 1 29 ? -0.522 1.556 -1.741 1.00 0.00 29 ILE A CA 9
ATOM 3855 C C . ILE A 1 29 ? 0.946 1.607 -1.357 1.00 0.00 29 ILE A C 9
ATOM 3856 O O . ILE A 1 29 ? 1.409 2.551 -0.719 1.00 0.00 29 ILE A O 9
ATOM 3872 N N . CYS A 1 30 ? 1.655 0.570 -1.744 1.00 0.00 30 CYS A N 9
ATOM 3873 C CA . CYS A 1 30 ? 3.077 0.463 -1.462 1.00 0.00 30 CYS A CA 9
ATOM 3874 C C . CYS A 1 30 ? 3.871 1.287 -2.466 1.00 0.00 30 CYS A C 9
ATOM 3875 O O . CYS A 1 30 ? 3.674 1.177 -3.680 1.00 0.00 30 CYS A O 9
ATOM 3882 N N . SER A 1 31 ? 4.761 2.111 -1.947 1.00 0.00 31 SER A N 9
ATOM 3883 C CA . SER A 1 31 ? 5.587 2.973 -2.769 1.00 0.00 31 SER A CA 9
ATOM 3884 C C . SER A 1 31 ? 6.879 2.259 -3.160 1.00 0.00 31 SER A C 9
ATOM 3885 O O . SER A 1 31 ? 7.002 1.055 -2.967 1.00 0.00 31 SER A O 9
ATOM 3893 N N . SER A 1 32 ? 7.826 2.991 -3.731 1.00 0.00 32 SER A N 9
ATOM 3894 C CA . SER A 1 32 ? 9.102 2.411 -4.128 1.00 0.00 32 SER A CA 9
ATOM 3895 C C . SER A 1 32 ? 9.895 1.969 -2.902 1.00 0.00 32 SER A C 9
ATOM 3896 O O . SER A 1 32 ? 10.584 0.949 -2.914 1.00 0.00 32 SER A O 9
ATOM 3904 N N . SER A 1 33 ? 9.784 2.758 -1.851 1.00 0.00 33 SER A N 9
ATOM 3905 C CA . SER A 1 33 ? 10.460 2.500 -0.597 1.00 0.00 33 SER A CA 9
ATOM 3906 C C . SER A 1 33 ? 9.621 3.084 0.529 1.00 0.00 33 SER A C 9
ATOM 3907 O O . SER A 1 33 ? 8.447 3.423 0.256 1.00 0.00 33 SER A O 9
ATOM 3916 N N . GLY A 1 1 ? 9.359 -1.304 -8.967 1.00 0.00 1 GLY A N 10
ATOM 3917 C CA . GLY A 1 1 ? 9.895 -1.881 -7.708 1.00 0.00 1 GLY A CA 10
ATOM 3918 C C . GLY A 1 1 ? 8.817 -2.559 -6.889 1.00 0.00 1 GLY A C 10
ATOM 3919 O O . GLY A 1 1 ? 8.433 -3.691 -7.177 1.00 0.00 1 GLY A O 10
ATOM 3925 N N . CYS A 1 2 ? 8.313 -1.862 -5.881 1.00 0.00 2 CYS A N 10
ATOM 3926 C CA . CYS A 1 2 ? 7.273 -2.411 -5.020 1.00 0.00 2 CYS A CA 10
ATOM 3927 C C . CYS A 1 2 ? 6.009 -1.568 -5.128 1.00 0.00 2 CYS A C 10
ATOM 3928 O O . CYS A 1 2 ? 5.094 -1.677 -4.311 1.00 0.00 2 CYS A O 10
ATOM 3935 N N . GLU A 1 3 ? 5.967 -0.738 -6.160 1.00 0.00 3 GLU A N 10
ATOM 3936 C CA . GLU A 1 3 ? 4.831 0.136 -6.405 1.00 0.00 3 GLU A CA 10
ATOM 3937 C C . GLU A 1 3 ? 3.707 -0.643 -7.076 1.00 0.00 3 GLU A C 10
ATOM 3938 O O . GLU A 1 3 ? 3.899 -1.785 -7.502 1.00 0.00 3 GLU A O 10
ATOM 3950 N N . GLY A 1 4 ? 2.538 -0.023 -7.160 1.00 0.00 4 GLY A N 10
ATOM 3951 C CA . GLY A 1 4 ? 1.400 -0.660 -7.793 1.00 0.00 4 GLY A CA 10
ATOM 3952 C C . GLY A 1 4 ? 0.776 -1.739 -6.934 1.00 0.00 4 GLY A C 10
ATOM 3953 O O . GLY A 1 4 ? 0.006 -2.561 -7.424 1.00 0.00 4 GLY A O 10
ATOM 3957 N N . LYS A 1 5 ? 1.117 -1.751 -5.654 1.00 0.00 5 LYS A N 10
ATOM 3958 C CA . LYS A 1 5 ? 0.569 -2.741 -4.742 1.00 0.00 5 LYS A CA 10
ATOM 3959 C C . LYS A 1 5 ? -0.380 -2.085 -3.762 1.00 0.00 5 LYS A C 10
ATOM 3960 O O . LYS A 1 5 ? -0.385 -0.864 -3.607 1.00 0.00 5 LYS A O 10
ATOM 3979 N N . GLN A 1 6 ? -1.152 -2.904 -3.080 1.00 0.00 6 GLN A N 10
ATOM 3980 C CA . GLN A 1 6 ? -2.123 -2.414 -2.119 1.00 0.00 6 GLN A CA 10
ATOM 3981 C C . GLN A 1 6 ? -1.782 -2.913 -0.725 1.00 0.00 6 GLN A C 10
ATOM 3982 O O . GLN A 1 6 ? -1.363 -4.059 -0.554 1.00 0.00 6 GLN A O 10
ATOM 3996 N N . CYS A 1 7 ? -1.933 -2.045 0.259 1.00 0.00 7 CYS A N 10
ATOM 3997 C CA . CYS A 1 7 ? -1.662 -2.400 1.638 1.00 0.00 7 CYS A CA 10
ATOM 3998 C C . CYS A 1 7 ? -2.825 -1.983 2.530 1.00 0.00 7 CYS A C 10
ATOM 3999 O O . CYS A 1 7 ? -3.748 -1.299 2.083 1.00 0.00 7 CYS A O 10
ATOM 4006 N N . GLY A 1 8 ? -2.773 -2.403 3.784 1.00 0.00 8 GLY A N 10
ATOM 4007 C CA . GLY A 1 8 ? -3.827 -2.089 4.728 1.00 0.00 8 GLY A CA 10
ATOM 4008 C C . GLY A 1 8 ? -4.364 -3.352 5.360 1.00 0.00 8 GLY A C 10
ATOM 4009 O O . GLY A 1 8 ? -3.645 -4.030 6.093 1.00 0.00 8 GLY A O 10
ATOM 4013 N N . LEU A 1 9 ? -5.615 -3.682 5.061 1.00 0.00 9 LEU A N 10
ATOM 4014 C CA . LEU A 1 9 ? -6.228 -4.900 5.588 1.00 0.00 9 LEU A CA 10
ATOM 4015 C C . LEU A 1 9 ? -5.596 -6.119 4.918 1.00 0.00 9 LEU A C 10
ATOM 4016 O O . LEU A 1 9 ? -5.621 -7.229 5.446 1.00 0.00 9 LEU A O 10
ATOM 4032 N N . PHE A 1 10 ? -5.032 -5.879 3.745 1.00 0.00 10 PHE A N 10
ATOM 4033 C CA . PHE A 1 10 ? -4.353 -6.900 2.969 1.00 0.00 10 PHE A CA 10
ATOM 4034 C C . PHE A 1 10 ? -3.200 -6.236 2.234 1.00 0.00 10 PHE A C 10
ATOM 4035 O O . PHE A 1 10 ? -3.313 -5.078 1.835 1.00 0.00 10 PHE A O 10
ATOM 4052 N N . ARG A 1 11 ? -2.085 -6.929 2.082 1.00 0.00 11 ARG A N 10
ATOM 4053 C CA . ARG A 1 11 ? -0.946 -6.336 1.403 1.00 0.00 11 ARG A CA 10
ATOM 4054 C C . ARG A 1 11 ? -0.374 -7.259 0.335 1.00 0.00 11 ARG A C 10
ATOM 4055 O O . ARG A 1 11 ? -0.257 -8.465 0.533 1.00 0.00 11 ARG A O 10
ATOM 4076 N N . SER A 1 12 ? -0.035 -6.670 -0.800 1.00 0.00 12 SER A N 10
ATOM 4077 C CA . SER A 1 12 ? 0.553 -7.400 -1.912 1.00 0.00 12 SER A CA 10
ATOM 4078 C C . SER A 1 12 ? 2.004 -6.960 -2.091 1.00 0.00 12 SER A C 10
ATOM 4079 O O . SER A 1 12 ? 2.598 -7.084 -3.170 1.00 0.00 12 SER A O 10
ATOM 4087 N N . CYS A 1 13 ? 2.564 -6.441 -1.010 1.00 0.00 13 CYS A N 10
ATOM 4088 C CA . CYS A 1 13 ? 3.926 -5.941 -0.996 1.00 0.00 13 CYS A CA 10
ATOM 4089 C C . CYS A 1 13 ? 4.651 -6.395 0.267 1.00 0.00 13 CYS A C 10
ATOM 4090 O O . CYS A 1 13 ? 4.013 -6.741 1.265 1.00 0.00 13 CYS A O 10
ATOM 4097 N N . GLY A 1 14 ? 5.977 -6.374 0.227 1.00 0.00 14 GLY A N 10
ATOM 4098 C CA . GLY A 1 14 ? 6.762 -6.790 1.373 1.00 0.00 14 GLY A CA 10
ATOM 4099 C C . GLY A 1 14 ? 6.900 -5.689 2.404 1.00 0.00 14 GLY A C 10
ATOM 4100 O O . GLY A 1 14 ? 6.230 -4.659 2.315 1.00 0.00 14 GLY A O 10
ATOM 4104 N N . G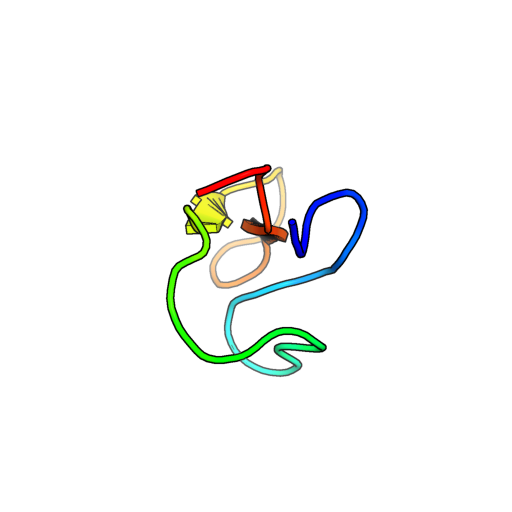LY A 1 15 ? 7.770 -5.903 3.384 1.00 0.00 15 GLY A N 10
ATOM 4105 C CA . GLY A 1 15 ? 7.978 -4.913 4.426 1.00 0.00 15 GLY A CA 10
ATOM 4106 C C . GLY A 1 15 ? 8.910 -3.799 3.990 1.00 0.00 15 GLY A C 10
ATOM 4107 O O . GLY A 1 15 ? 8.980 -2.749 4.630 1.00 0.00 15 GLY A O 10
ATOM 4111 N N . GLY A 1 16 ? 9.611 -4.024 2.885 1.00 0.00 16 GLY A N 10
ATOM 4112 C CA . GLY A 1 16 ? 10.537 -3.032 2.372 1.00 0.00 16 GLY A CA 10
ATOM 4113 C C . GLY A 1 16 ? 9.864 -2.061 1.426 1.00 0.00 16 GLY A C 10
ATOM 4114 O O . GLY A 1 16 ? 10.490 -1.537 0.513 1.00 0.00 16 GLY A O 10
ATOM 4118 N N . CYS A 1 17 ? 8.576 -1.842 1.642 1.00 0.00 17 CYS A N 10
ATOM 4119 C CA . CYS A 1 17 ? 7.798 -0.930 0.820 1.00 0.00 17 CYS A CA 10
ATOM 4120 C C . CYS A 1 17 ? 6.945 -0.051 1.724 1.00 0.00 17 CYS A C 10
ATOM 4121 O O . CYS A 1 17 ? 6.416 -0.516 2.739 1.00 0.00 17 CYS A O 10
ATOM 4128 N N . ARG A 1 18 ? 6.819 1.213 1.363 1.00 0.00 18 ARG A N 10
ATOM 4129 C CA . ARG A 1 18 ? 6.052 2.160 2.156 1.00 0.00 18 ARG A CA 10
A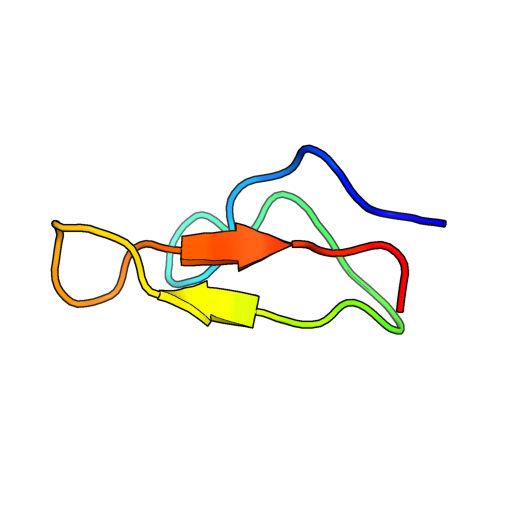TOM 4130 C C . ARG A 1 18 ? 4.573 2.032 1.863 1.00 0.00 18 ARG A C 10
ATOM 4131 O O . ARG A 1 18 ? 4.177 1.841 0.718 1.00 0.00 18 ARG A O 10
ATOM 4152 N N . CYS A 1 19 ? 3.763 2.134 2.900 1.00 0.00 19 CYS A N 10
ATOM 4153 C CA . CYS A 1 19 ? 2.325 2.043 2.748 1.00 0.00 19 CYS A CA 10
ATOM 4154 C C . CYS A 1 19 ? 1.716 3.431 2.814 1.00 0.00 19 CYS A C 10
ATOM 4155 O O . CYS A 1 19 ? 1.521 3.984 3.897 1.00 0.00 19 CYS A O 10
ATOM 4162 N N . TRP A 1 20 ? 1.455 4.002 1.654 1.00 0.00 20 TRP A N 10
ATOM 4163 C CA . TRP A 1 20 ? 0.867 5.326 1.572 1.00 0.00 20 TRP A CA 10
ATOM 4164 C C . TRP A 1 20 ? -0.647 5.208 1.428 1.00 0.00 20 TRP A C 10
ATOM 4165 O O . TRP A 1 20 ? -1.143 4.684 0.431 1.00 0.00 20 TRP A O 10
ATOM 4186 N N . PRO A 1 21 ? -1.393 5.672 2.443 1.00 0.00 21 PRO A N 10
ATOM 4187 C CA . PRO A 1 21 ? -2.862 5.604 2.462 1.00 0.00 21 PRO A CA 10
ATOM 4188 C C . PRO A 1 21 ? -3.515 6.279 1.260 1.00 0.00 21 PRO A C 10
ATOM 4189 O O . PRO A 1 21 ? -2.976 7.228 0.690 1.00 0.00 21 PRO A O 10
ATOM 4200 N N . THR A 1 22 ? -4.683 5.778 0.889 1.00 0.00 22 THR A N 10
ATOM 4201 C CA . THR A 1 22 ? -5.423 6.316 -0.238 1.00 0.00 22 THR A CA 10
ATOM 4202 C C . THR A 1 22 ? -6.674 7.049 0.240 1.00 0.00 22 THR A C 10
ATOM 4203 O O . THR A 1 22 ? -6.718 7.544 1.365 1.00 0.00 22 THR A O 10
ATOM 4214 N N . VAL A 1 23 ? -7.691 7.098 -0.610 1.00 0.00 23 VAL A N 10
ATOM 4215 C CA . VAL A 1 23 ? -8.935 7.775 -0.275 1.00 0.00 23 VAL A CA 10
ATOM 4216 C C . VAL A 1 23 ? -9.823 6.892 0.597 1.00 0.00 23 VAL A C 10
ATOM 4217 O O . VAL A 1 23 ? -10.697 7.376 1.316 1.00 0.00 23 VAL A O 10
ATOM 4230 N N . THR A 1 24 ? -9.591 5.596 0.530 1.00 0.00 24 THR A N 10
ATOM 4231 C CA . THR A 1 24 ? -10.369 4.648 1.304 1.00 0.00 24 THR A CA 10
ATOM 4232 C C . THR A 1 24 ? -9.688 4.343 2.637 1.00 0.00 24 THR A C 10
ATOM 4233 O O . THR A 1 24 ? -8.534 3.911 2.669 1.00 0.00 24 THR A O 10
ATOM 4244 N N . PRO A 1 25 ? -10.389 4.591 3.757 1.00 0.00 25 PRO A N 10
ATOM 4245 C CA . PRO A 1 25 ? -9.859 4.338 5.101 1.00 0.00 25 PRO A CA 10
ATOM 4246 C C . PRO A 1 25 ? -9.493 2.870 5.300 1.00 0.00 25 PRO A C 10
ATOM 4247 O O . PRO A 1 25 ? -10.363 2.005 5.372 1.00 0.00 25 PRO A O 10
ATOM 4258 N N . GLY A 1 26 ? -8.197 2.601 5.378 1.00 0.00 26 GLY A N 10
ATOM 4259 C CA . GLY A 1 26 ? -7.731 1.240 5.554 1.00 0.00 26 GLY A CA 10
ATOM 4260 C C . GLY A 1 26 ? -7.084 0.711 4.294 1.00 0.00 26 GLY A C 10
ATOM 4261 O O . GLY A 1 26 ? -6.533 -0.391 4.277 1.00 0.00 26 GLY A O 10
ATOM 4265 N N . VAL A 1 27 ? -7.157 1.506 3.236 1.00 0.00 27 VAL A N 10
ATOM 4266 C CA . VAL A 1 27 ? -6.581 1.145 1.953 1.00 0.00 27 VAL A CA 10
ATOM 4267 C C . VAL A 1 27 ? -5.402 2.053 1.632 1.00 0.00 27 VAL A C 10
ATOM 4268 O O . VAL A 1 27 ? -5.499 3.277 1.747 1.00 0.00 27 VAL A O 10
ATOM 4281 N N . GLY A 1 28 ? -4.297 1.453 1.241 1.00 0.00 28 GLY A N 10
ATOM 4282 C CA . GLY A 1 28 ? -3.122 2.207 0.897 1.00 0.00 28 GLY A CA 10
ATOM 4283 C C . GLY A 1 28 ? -2.372 1.550 -0.234 1.00 0.00 28 GLY A C 10
ATOM 4284 O O . GLY A 1 28 ? -2.720 0.446 -0.652 1.00 0.00 28 GLY A O 10
ATOM 4288 N N . ILE A 1 29 ? -1.358 2.218 -0.732 1.00 0.00 29 ILE A N 10
ATOM 4289 C CA . ILE A 1 29 ? -0.554 1.688 -1.820 1.00 0.00 29 ILE A CA 10
ATOM 4290 C C . ILE A 1 29 ? 0.916 1.674 -1.442 1.00 0.00 29 ILE A C 10
ATOM 4291 O O . ILE A 1 29 ? 1.430 2.614 -0.834 1.00 0.00 29 ILE A O 10
ATOM 4307 N N . CYS A 1 30 ? 1.572 0.588 -1.791 1.00 0.00 30 CYS A N 10
ATOM 4308 C CA . CYS A 1 30 ? 2.988 0.427 -1.494 1.00 0.00 30 CYS A CA 10
ATOM 4309 C C . CYS A 1 30 ? 3.843 1.144 -2.517 1.00 0.00 30 CYS A C 10
ATOM 4310 O O . CYS A 1 30 ? 3.495 1.245 -3.694 1.00 0.00 30 CYS A O 10
ATOM 4317 N N . SER A 1 31 ? 4.961 1.638 -2.040 1.00 0.00 31 SER A N 10
ATOM 4318 C CA . SER A 1 31 ? 5.901 2.371 -2.859 1.00 0.00 31 SER A CA 10
ATOM 4319 C C . SER A 1 31 ? 7.180 1.559 -3.055 1.00 0.00 31 SER A C 10
ATOM 4320 O O . SER A 1 31 ? 7.258 0.418 -2.601 1.00 0.00 31 SER A O 10
ATOM 4328 N N . SER A 1 32 ? 8.166 2.139 -3.737 1.00 0.00 32 SER A N 10
ATOM 4329 C CA . SER A 1 32 ? 9.436 1.464 -4.010 1.00 0.00 32 SER A CA 10
ATOM 4330 C C . SER A 1 32 ? 10.092 0.927 -2.739 1.00 0.00 32 SER A C 10
ATOM 4331 O O . SER A 1 32 ? 10.596 -0.197 -2.719 1.00 0.00 32 SER A O 10
ATOM 4339 N N . SER A 1 33 ? 10.078 1.733 -1.695 1.00 0.00 33 SER A N 10
ATOM 4340 C CA . SER A 1 33 ? 10.665 1.366 -0.424 1.00 0.00 33 SER A CA 10
ATOM 4341 C C . SER A 1 33 ? 9.901 2.074 0.678 1.00 0.00 33 SER A C 10
ATOM 4342 O O . SER A 1 33 ? 8.955 2.818 0.337 1.00 0.00 33 SER A O 10
ATOM 4351 N N . GLY A 1 1 ? 9.122 -2.099 -8.196 1.00 0.00 1 GLY A N 11
ATOM 4352 C CA . GLY A 1 1 ? 9.373 -2.809 -6.917 1.00 0.00 1 GLY A CA 11
ATOM 4353 C C . GLY A 1 1 ? 8.087 -3.187 -6.202 1.00 0.00 1 GLY A C 11
ATOM 4354 O O . GLY A 1 1 ? 7.304 -4.001 -6.703 1.00 0.00 1 GLY A O 11
ATOM 4360 N N . CYS A 1 2 ? 7.854 -2.580 -5.046 1.00 0.00 2 CYS A N 11
ATOM 4361 C CA . CYS A 1 2 ? 6.663 -2.865 -4.255 1.00 0.00 2 CYS A CA 11
ATOM 4362 C C . CYS A 1 2 ? 5.464 -2.070 -4.758 1.00 0.00 2 CYS A C 11
ATOM 4363 O O . CYS A 1 2 ? 4.322 -2.383 -4.427 1.00 0.00 2 CYS A O 11
ATOM 4370 N N . GLU A 1 3 ? 5.736 -1.053 -5.564 1.00 0.00 3 GLU A N 11
ATOM 4371 C CA . GLU A 1 3 ? 4.691 -0.202 -6.127 1.00 0.00 3 GLU A CA 11
ATOM 4372 C C . GLU A 1 3 ? 3.679 -1.024 -6.921 1.00 0.00 3 GLU A C 11
ATOM 4373 O O . GLU A 1 3 ? 3.974 -2.139 -7.370 1.00 0.00 3 GLU A O 11
ATOM 4385 N N . GLY A 1 4 ? 2.481 -0.477 -7.063 1.00 0.00 4 GLY A N 11
ATOM 4386 C CA . GLY A 1 4 ? 1.438 -1.143 -7.817 1.00 0.00 4 GLY A CA 11
ATOM 4387 C C . GLY A 1 4 ? 0.659 -2.154 -7.000 1.00 0.00 4 GLY A C 11
ATOM 4388 O O . GLY A 1 4 ? -0.170 -2.878 -7.543 1.00 0.00 4 GLY A O 11
ATOM 4392 N N . LYS A 1 5 ? 0.923 -2.221 -5.701 1.00 0.00 5 LYS A N 11
ATOM 4393 C CA . LYS A 1 5 ? 0.216 -3.165 -4.847 1.00 0.00 5 LYS A CA 11
ATOM 4394 C C . LYS A 1 5 ? -0.455 -2.441 -3.690 1.00 0.00 5 LYS A C 11
ATOM 4395 O O . LYS A 1 5 ? -0.178 -1.267 -3.431 1.00 0.00 5 LYS A O 11
ATOM 4414 N N . GLN A 1 6 ? -1.320 -3.157 -2.995 1.00 0.00 6 GLN A N 11
ATOM 4415 C CA . GLN A 1 6 ? -2.070 -2.593 -1.881 1.00 0.00 6 GLN A CA 11
ATOM 4416 C C . GLN A 1 6 ? -1.453 -2.971 -0.541 1.00 0.00 6 GLN A C 11
ATOM 4417 O O . GLN A 1 6 ? -0.855 -4.039 -0.390 1.00 0.00 6 GLN A O 11
ATOM 4431 N N . CYS A 1 7 ? -1.599 -2.079 0.424 1.00 0.00 7 CYS A N 11
ATOM 4432 C CA . CYS A 1 7 ? -1.093 -2.302 1.763 1.00 0.00 7 CYS A CA 11
ATOM 4433 C C . CYS A 1 7 ? -2.199 -2.013 2.774 1.00 0.00 7 CYS A C 11
ATOM 4434 O O . CYS A 1 7 ? -3.366 -1.879 2.394 1.00 0.00 7 CYS A O 11
ATOM 4441 N N . GLY A 1 8 ? -1.840 -1.908 4.047 1.00 0.00 8 GLY A N 11
ATOM 4442 C CA . GLY A 1 8 ? -2.831 -1.646 5.073 1.00 0.00 8 GLY A CA 11
ATOM 4443 C C . GLY A 1 8 ? -3.742 -2.835 5.284 1.00 0.00 8 GLY A C 11
ATOM 4444 O O . GLY A 1 8 ? -3.335 -3.835 5.880 1.00 0.00 8 GLY A O 11
ATOM 4448 N N . LEU A 1 9 ? -4.969 -2.734 4.787 1.00 0.00 9 LEU A N 11
ATOM 4449 C CA . LEU A 1 9 ? -5.937 -3.815 4.907 1.00 0.00 9 LEU A CA 11
ATOM 4450 C C . LEU A 1 9 ? -5.488 -4.998 4.056 1.00 0.00 9 LEU A C 11
ATOM 4451 O O . LEU A 1 9 ? -5.112 -6.046 4.581 1.00 0.00 9 LEU A O 11
ATOM 4467 N N . PHE A 1 10 ? -5.497 -4.809 2.744 1.00 0.00 10 PHE A N 11
ATOM 4468 C CA . PHE A 1 10 ? -5.081 -5.852 1.816 1.00 0.00 10 PHE A CA 11
ATOM 4469 C C . PHE A 1 10 ? -3.585 -5.737 1.566 1.00 0.00 10 PHE A C 11
ATOM 4470 O O . PHE A 1 10 ? -3.143 -5.526 0.440 1.00 0.00 10 PHE A O 11
ATOM 4487 N N . ARG A 1 11 ? -2.816 -5.878 2.634 1.00 0.00 11 ARG A N 11
ATOM 4488 C CA . ARG A 1 11 ? -1.365 -5.767 2.566 1.00 0.00 11 ARG A CA 11
ATOM 4489 C C . ARG A 1 11 ? -0.752 -6.938 1.801 1.00 0.00 11 ARG A C 11
ATOM 4490 O O . ARG A 1 11 ? -0.547 -8.020 2.347 1.00 0.00 11 ARG A O 11
ATOM 4511 N N . SER A 1 12 ? -0.460 -6.705 0.531 1.00 0.00 12 SER A N 11
ATOM 4512 C CA . SER A 1 12 ? 0.130 -7.726 -0.321 1.00 0.00 12 SER A CA 11
ATOM 4513 C C . SER A 1 12 ? 1.589 -7.385 -0.614 1.00 0.00 12 SER A C 11
ATOM 4514 O O . SER A 1 12 ? 2.104 -7.657 -1.701 1.00 0.00 12 SER A O 11
ATOM 4522 N N . CYS A 1 13 ? 2.248 -6.781 0.364 1.00 0.00 13 CYS A N 11
ATOM 4523 C CA . CYS A 1 13 ? 3.637 -6.385 0.220 1.00 0.00 13 CYS A CA 11
ATOM 4524 C C . CYS A 1 13 ? 4.424 -6.718 1.478 1.00 0.00 13 CYS A C 11
ATOM 4525 O O . CYS A 1 13 ? 3.905 -6.609 2.591 1.00 0.00 13 CYS A O 11
ATOM 4532 N N . GLY A 1 14 ? 5.669 -7.125 1.294 1.00 0.00 14 GLY A N 11
ATOM 4533 C CA . GLY A 1 14 ? 6.522 -7.454 2.413 1.00 0.00 14 GLY A CA 11
ATOM 4534 C C . GLY A 1 14 ? 7.936 -6.988 2.170 1.00 0.00 14 GLY A C 11
ATOM 4535 O O . GLY A 1 14 ? 8.465 -7.151 1.072 1.00 0.00 14 GLY A O 11
ATOM 4539 N N . GLY A 1 15 ? 8.541 -6.399 3.183 1.00 0.00 15 GLY A N 11
ATOM 4540 C CA . GLY A 1 15 ? 9.895 -5.905 3.049 1.00 0.00 15 GLY A CA 11
ATOM 4541 C C . GLY A 1 15 ? 10.025 -4.485 3.550 1.00 0.00 15 GLY A C 11
ATOM 4542 O O . GLY A 1 15 ? 9.509 -4.152 4.616 1.00 0.00 15 GLY A O 11
ATOM 4546 N N . GLY A 1 16 ? 10.696 -3.648 2.776 1.00 0.00 16 GLY A N 11
ATOM 4547 C CA . GLY A 1 16 ? 10.879 -2.262 3.162 1.00 0.00 16 GLY A CA 11
ATOM 4548 C C . GLY A 1 16 ? 10.091 -1.328 2.275 1.00 0.00 16 GLY A C 11
ATOM 4549 O O . GLY A 1 16 ? 10.566 -0.260 1.910 1.00 0.00 16 GLY A O 11
ATOM 4553 N N . CYS A 1 17 ? 8.885 -1.744 1.931 1.00 0.00 17 CYS A N 11
ATOM 4554 C CA . CYS A 1 17 ? 8.008 -0.961 1.071 1.00 0.00 17 CYS A CA 11
ATOM 4555 C C . CYS A 1 17 ? 7.145 -0.025 1.908 1.00 0.00 17 CYS A C 11
ATOM 4556 O O . CYS A 1 17 ? 6.737 -0.367 3.019 1.00 0.00 17 CYS A O 11
ATOM 4563 N N . ARG A 1 18 ? 6.858 1.146 1.365 1.00 0.00 18 ARG A N 11
ATOM 4564 C CA . ARG A 1 18 ? 6.059 2.135 2.067 1.00 0.00 18 ARG A CA 11
ATOM 4565 C C . ARG A 1 18 ? 4.579 1.838 1.916 1.00 0.00 18 ARG A C 11
ATOM 4566 O O . ARG A 1 18 ? 4.167 1.151 0.982 1.00 0.00 18 ARG A O 11
ATOM 4587 N N . CYS A 1 19 ? 3.789 2.361 2.835 1.00 0.00 19 CYS A N 11
ATOM 4588 C CA . CYS A 1 19 ? 2.353 2.184 2.801 1.00 0.00 19 CYS A CA 11
ATOM 4589 C C . CYS A 1 19 ? 1.689 3.551 2.810 1.00 0.00 19 CYS A C 11
ATOM 4590 O O . CYS A 1 19 ? 1.517 4.162 3.865 1.00 0.00 19 CYS A O 11
ATOM 4597 N N . TRP A 1 20 ? 1.359 4.044 1.628 1.00 0.00 20 TRP A N 11
ATOM 4598 C CA . TRP A 1 20 ? 0.727 5.346 1.502 1.00 0.00 20 TRP A CA 11
ATOM 4599 C C . TRP A 1 20 ? -0.783 5.192 1.400 1.00 0.00 20 TRP A C 11
ATOM 4600 O O . TRP A 1 20 ? -1.294 4.634 0.428 1.00 0.00 20 TRP A O 11
ATOM 4621 N N . PRO A 1 21 ? -1.513 5.672 2.418 1.00 0.00 21 PRO A N 11
ATOM 4622 C CA . PRO A 1 21 ? -2.975 5.584 2.463 1.00 0.00 21 PRO A CA 11
ATOM 4623 C C . PRO A 1 21 ? -3.642 6.322 1.306 1.00 0.00 21 PRO A C 11
ATOM 4624 O O . PRO A 1 21 ? -3.137 7.334 0.821 1.00 0.00 21 PRO A O 11
ATOM 4635 N N . THR A 1 22 ? -4.776 5.800 0.873 1.00 0.00 22 THR A N 11
ATO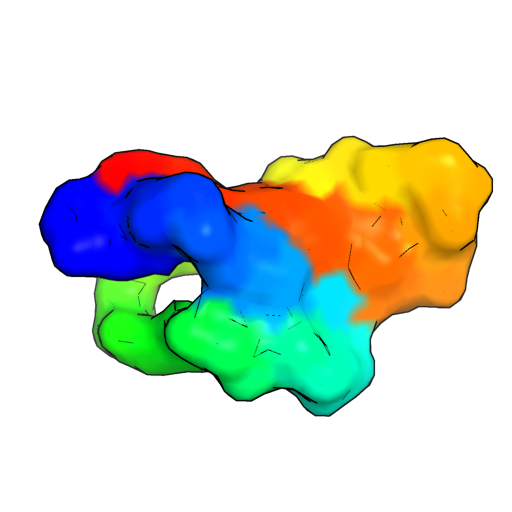M 4636 C CA . THR A 1 22 ? -5.521 6.393 -0.224 1.00 0.00 22 THR A CA 11
ATOM 4637 C C . THR A 1 22 ? -6.752 7.125 0.300 1.00 0.00 22 THR A C 11
ATOM 4638 O O . THR A 1 22 ? -6.782 7.559 1.451 1.00 0.00 22 THR A O 11
ATOM 4649 N N . VAL A 1 23 ? -7.775 7.242 -0.539 1.00 0.00 23 VAL A N 11
ATOM 4650 C CA . VAL A 1 23 ? -9.002 7.926 -0.153 1.00 0.00 23 VAL A CA 11
ATOM 4651 C C . VAL A 1 23 ? -9.897 7.038 0.703 1.00 0.00 23 VAL A C 11
ATOM 4652 O O . VAL A 1 23 ? -10.800 7.521 1.384 1.00 0.00 23 VAL A O 11
ATOM 4665 N N . THR A 1 24 ? -9.651 5.743 0.659 1.00 0.00 24 THR A N 11
ATOM 4666 C CA . THR A 1 24 ? -10.438 4.801 1.433 1.00 0.00 24 THR A CA 11
ATOM 4667 C C . THR A 1 24 ? -9.696 4.390 2.708 1.00 0.00 24 THR A C 11
ATOM 4668 O O . THR A 1 24 ? -8.565 3.907 2.646 1.00 0.00 24 THR A O 11
ATOM 4679 N N . PRO A 1 25 ? -10.319 4.608 3.881 1.00 0.00 25 PRO A N 11
ATOM 4680 C CA . PRO A 1 25 ? -9.729 4.261 5.180 1.00 0.00 25 PRO A CA 11
ATOM 4681 C C . PRO A 1 25 ? -9.349 2.784 5.269 1.00 0.00 25 PRO A C 11
ATOM 4682 O O . PRO A 1 25 ? -10.214 1.909 5.273 1.00 0.00 25 PRO A O 11
ATOM 4693 N N . GLY A 1 26 ? -8.052 2.520 5.329 1.00 0.00 26 GLY A N 11
ATOM 4694 C CA . GLY A 1 26 ? -7.574 1.153 5.409 1.00 0.00 26 GLY A CA 11
ATOM 4695 C C . GLY A 1 26 ? -6.918 0.717 4.118 1.00 0.00 26 GLY A C 11
ATOM 4696 O O . GLY A 1 26 ? -6.177 -0.266 4.082 1.00 0.00 26 GLY A O 11
ATOM 4700 N N . VAL A 1 27 ? -7.190 1.461 3.058 1.00 0.00 27 VAL A N 11
ATOM 4701 C CA . VAL A 1 27 ? -6.634 1.170 1.749 1.00 0.00 27 VAL A CA 11
ATOM 4702 C C . VAL A 1 27 ? -5.422 2.053 1.487 1.00 0.00 27 VAL A C 11
ATOM 4703 O O . VAL A 1 27 ? -5.487 3.274 1.641 1.00 0.00 27 VAL A O 11
ATOM 4716 N N . GLY A 1 28 ? -4.325 1.436 1.096 1.00 0.00 28 GLY A N 11
ATOM 4717 C CA . GLY A 1 28 ? -3.119 2.169 0.813 1.00 0.00 28 GLY A CA 11
ATOM 4718 C C . GLY A 1 28 ? -2.319 1.489 -0.268 1.00 0.00 28 GLY A C 11
ATOM 4719 O O . GLY A 1 28 ? -2.565 0.325 -0.584 1.00 0.00 28 GLY A O 11
ATOM 4723 N N . ILE A 1 29 ? -1.375 2.204 -0.839 1.00 0.00 29 ILE A N 11
ATOM 4724 C CA . ILE A 1 29 ? -0.543 1.658 -1.898 1.00 0.00 29 ILE A CA 11
ATOM 4725 C C . ILE A 1 29 ? 0.906 1.529 -1.455 1.00 0.00 29 ILE A C 11
ATOM 4726 O O . ILE A 1 29 ? 1.448 2.389 -0.756 1.00 0.00 29 ILE A O 11
ATOM 4742 N N . CYS A 1 30 ? 1.510 0.435 -1.870 1.00 0.00 30 CYS A N 11
ATOM 4743 C CA . CYS A 1 30 ? 2.896 0.137 -1.545 1.00 0.00 30 CYS A CA 11
ATOM 4744 C C . CYS A 1 30 ? 3.846 0.888 -2.456 1.00 0.00 30 CYS A C 11
ATOM 4745 O O . CYS A 1 30 ? 3.605 1.035 -3.652 1.00 0.00 30 CYS A O 11
ATOM 4752 N N . SER A 1 31 ? 4.917 1.370 -1.868 1.00 0.00 31 SER A N 11
ATOM 4753 C CA . SER A 1 31 ? 5.947 2.086 -2.592 1.00 0.00 31 SER A CA 11
ATOM 4754 C C . SER A 1 31 ? 7.259 1.322 -2.456 1.00 0.00 31 SER A C 11
ATOM 4755 O O . SER A 1 31 ? 7.313 0.348 -1.709 1.00 0.00 31 SER A O 11
ATOM 4763 N N . SER A 1 32 ? 8.292 1.739 -3.169 1.00 0.00 32 SER A N 11
ATOM 4764 C CA . SER A 1 32 ? 9.586 1.061 -3.117 1.00 0.00 32 SER A CA 11
ATOM 4765 C C . SER A 1 32 ? 10.139 0.999 -1.692 1.00 0.00 32 SER A C 11
ATOM 4766 O O . SER A 1 32 ? 10.595 -0.049 -1.235 1.00 0.00 32 SER A O 11
ATOM 4774 N N . SER A 1 33 ? 10.085 2.126 -1.008 1.00 0.00 33 SER A N 11
ATOM 4775 C CA . SER A 1 33 ? 10.576 2.249 0.352 1.00 0.00 33 SER A CA 11
ATOM 4776 C C . SER A 1 33 ? 9.800 3.349 1.060 1.00 0.00 33 SER A C 11
ATOM 4777 O O . SER A 1 33 ? 9.897 3.460 2.298 1.00 0.00 33 SER A O 11
ATOM 4786 N N . GLY A 1 1 ? 10.804 -1.038 -7.192 1.00 0.00 1 GLY A N 12
ATOM 4787 C CA . GLY A 1 1 ? 10.163 -2.259 -7.745 1.00 0.00 1 GLY A CA 12
ATOM 4788 C C . GLY A 1 1 ? 9.158 -2.870 -6.787 1.00 0.00 1 GLY A C 12
ATOM 4789 O O . GLY A 1 1 ? 8.946 -4.078 -6.798 1.00 0.00 1 GLY A O 12
ATOM 4795 N N . CYS A 1 2 ? 8.539 -2.040 -5.956 1.00 0.00 2 CYS A N 12
ATOM 4796 C CA . CYS A 1 2 ? 7.562 -2.525 -4.990 1.00 0.00 2 CYS A CA 12
ATOM 4797 C C . CYS A 1 2 ? 6.280 -1.700 -5.048 1.00 0.00 2 CYS A C 12
ATOM 4798 O O . CYS A 1 2 ? 5.317 -1.972 -4.332 1.00 0.00 2 CYS A O 12
ATOM 4805 N N . GLU A 1 3 ? 6.268 -0.690 -5.906 1.00 0.00 3 GLU A N 12
ATOM 4806 C CA . GLU A 1 3 ? 5.103 0.169 -6.043 1.00 0.00 3 GLU A CA 12
ATOM 4807 C C . GLU A 1 3 ? 4.051 -0.488 -6.922 1.00 0.00 3 GLU A C 12
ATOM 4808 O O . GLU A 1 3 ? 4.285 -1.551 -7.510 1.00 0.00 3 GLU A O 12
ATOM 4820 N N . GLY A 1 4 ? 2.888 0.138 -7.000 1.00 0.00 4 GLY A N 12
ATOM 4821 C CA . GLY A 1 4 ? 1.811 -0.406 -7.796 1.00 0.00 4 GLY A CA 12
ATOM 4822 C C . GLY A 1 4 ? 1.173 -1.600 -7.122 1.00 0.00 4 GLY A C 12
ATOM 4823 O O . GLY A 1 4 ? 0.699 -2.520 -7.788 1.00 0.00 4 GLY A O 12
ATOM 4827 N N . LYS A 1 5 ? 1.222 -1.613 -5.797 1.00 0.00 5 LYS A N 12
ATOM 4828 C CA . LYS A 1 5 ? 0.632 -2.685 -5.010 1.00 0.00 5 LYS A CA 12
ATOM 4829 C C . LYS A 1 5 ? -0.268 -2.075 -3.954 1.00 0.00 5 LYS A C 12
ATOM 4830 O O . LYS A 1 5 ? -0.201 -0.874 -3.703 1.00 0.00 5 LYS A O 12
ATOM 4849 N N . GLN A 1 6 ? -1.083 -2.894 -3.328 1.00 0.00 6 GLN A N 12
ATOM 4850 C CA . GLN A 1 6 ? -1.997 -2.413 -2.306 1.00 0.00 6 GLN A CA 12
ATOM 4851 C C . GLN A 1 6 ? -1.506 -2.829 -0.929 1.00 0.00 6 GLN A C 12
ATOM 4852 O O . GLN A 1 6 ? -1.020 -3.943 -0.747 1.00 0.00 6 GLN A O 12
ATOM 4866 N N . CYS A 1 7 ? -1.612 -1.930 0.033 1.00 0.00 7 CYS A N 12
ATOM 4867 C CA . CYS A 1 7 ? -1.179 -2.225 1.386 1.00 0.00 7 CYS A CA 12
ATOM 4868 C C . CYS A 1 7 ? -2.359 -2.158 2.350 1.00 0.00 7 CYS A C 12
ATOM 4869 O O . CYS A 1 7 ? -3.516 -2.127 1.924 1.00 0.00 7 CYS A O 12
ATOM 4876 N N . GLY A 1 8 ? -2.068 -2.137 3.642 1.00 0.00 8 GLY A N 12
ATOM 4877 C CA . GLY A 1 8 ? -3.116 -2.091 4.636 1.00 0.00 8 GLY A CA 12
ATOM 4878 C C . GLY A 1 8 ? -3.464 -3.478 5.126 1.00 0.00 8 GLY A C 12
ATOM 4879 O O . GLY A 1 8 ? -2.648 -4.130 5.775 1.00 0.00 8 GLY A O 12
ATOM 4883 N N . LEU A 1 9 ? -4.665 -3.936 4.795 1.00 0.00 9 LEU A N 12
ATOM 4884 C CA . LEU A 1 9 ? -5.115 -5.262 5.200 1.00 0.00 9 LEU A CA 12
ATOM 4885 C C . LEU A 1 9 ? -4.319 -6.337 4.463 1.00 0.00 9 LEU A C 12
ATOM 4886 O O . LEU A 1 9 ? -3.603 -7.128 5.074 1.00 0.00 9 LEU A O 12
ATOM 4902 N N . PHE A 1 10 ? -4.436 -6.347 3.143 1.00 0.00 10 PHE A N 12
ATOM 4903 C CA . PHE A 1 10 ? -3.723 -7.312 2.320 1.00 0.00 10 PHE A CA 12
ATOM 4904 C C . PHE A 1 10 ? -2.578 -6.623 1.589 1.00 0.00 10 PHE A C 12
ATOM 4905 O O . PHE A 1 10 ? -2.639 -6.398 0.381 1.00 0.00 10 PHE A O 12
ATOM 4922 N N . ARG A 1 11 ? -1.544 -6.276 2.340 1.00 0.00 11 ARG A N 12
ATOM 4923 C CA . ARG A 1 11 ? -0.383 -5.602 1.778 1.00 0.00 11 ARG A CA 12
ATOM 4924 C C . ARG A 1 11 ? 0.422 -6.540 0.884 1.00 0.00 11 ARG A C 12
ATOM 4925 O O . ARG A 1 11 ? 0.919 -7.573 1.333 1.00 0.00 11 ARG A O 12
ATOM 4946 N N . SER A 1 12 ? 0.545 -6.172 -0.384 1.00 0.00 12 SER A N 12
ATOM 4947 C CA . SER A 1 12 ? 1.297 -6.971 -1.340 1.00 0.00 12 SER A CA 12
ATOM 4948 C C . SER A 1 12 ? 2.794 -6.703 -1.193 1.00 0.00 12 SER A C 12
ATOM 4949 O O . SER A 1 12 ? 3.627 -7.415 -1.754 1.00 0.00 12 SER A O 12
ATOM 4957 N N . CYS A 1 13 ? 3.124 -5.665 -0.439 1.00 0.00 13 CYS A N 12
ATOM 4958 C CA . CYS A 1 13 ? 4.510 -5.298 -0.206 1.00 0.00 13 CYS A CA 12
ATOM 4959 C C . CYS A 1 13 ? 5.095 -6.108 0.943 1.00 0.00 13 CYS A C 12
ATOM 4960 O O . CYS A 1 13 ? 4.578 -6.088 2.064 1.00 0.00 13 CYS A O 12
ATOM 4967 N N . GLY A 1 14 ? 6.177 -6.818 0.656 1.00 0.00 14 GLY A N 12
ATOM 4968 C CA . GLY A 1 14 ? 6.814 -7.641 1.667 1.00 0.00 14 GLY A CA 12
ATOM 4969 C C . GLY A 1 14 ? 8.195 -7.169 2.028 1.00 0.00 14 GLY A C 12
ATOM 4970 O O . GLY A 1 14 ? 8.858 -7.732 2.895 1.00 0.00 14 GLY A O 12
ATOM 4974 N N . GLY A 1 15 ? 8.610 -6.131 1.356 1.00 0.00 15 GLY A N 12
ATOM 4975 C CA . GLY A 1 15 ? 9.922 -5.557 1.587 1.00 0.00 15 GLY A CA 12
ATOM 4976 C C . GLY A 1 15 ? 9.843 -4.247 2.342 1.00 0.00 15 GLY A C 12
ATOM 4977 O O . GLY A 1 15 ? 8.849 -3.978 3.016 1.00 0.00 15 GLY A O 12
ATOM 4981 N N . GLY A 1 16 ? 10.874 -3.420 2.210 1.00 0.00 16 GLY A N 12
ATOM 4982 C CA . GLY A 1 16 ? 10.896 -2.134 2.891 1.00 0.00 16 GLY A CA 12
ATOM 4983 C C . GLY A 1 16 ? 10.079 -1.086 2.157 1.00 0.00 16 GLY A C 12
ATOM 4984 O O . GLY A 1 16 ? 10.492 0.066 2.033 1.00 0.00 16 GLY A O 12
ATOM 4988 N N . CYS A 1 17 ? 8.911 -1.497 1.697 1.00 0.00 17 CYS A N 12
ATOM 4989 C CA . CYS A 1 17 ? 8.004 -0.637 0.954 1.00 0.00 17 CYS A CA 12
ATOM 4990 C C . CYS A 1 17 ? 7.058 0.077 1.909 1.00 0.00 17 CYS A C 12
ATOM 4991 O O . CYS A 1 17 ? 6.702 -0.453 2.962 1.00 0.00 17 CYS A O 12
ATOM 4998 N N . ARG A 1 18 ? 6.674 1.288 1.549 1.00 0.00 18 ARG A N 12
ATOM 4999 C CA . ARG A 1 18 ? 5.784 2.082 2.372 1.00 0.00 18 ARG A CA 12
ATOM 5000 C C . ARG A 1 18 ? 4.331 1.718 2.127 1.00 0.00 18 ARG A C 12
ATOM 5001 O O . ARG A 1 18 ? 4.003 1.014 1.171 1.00 0.00 18 ARG A O 12
ATOM 5022 N N . CYS A 1 19 ? 3.478 2.207 3.004 1.00 0.00 19 CYS A N 12
ATOM 5023 C CA . CYS A 1 19 ? 2.051 1.996 2.902 1.00 0.00 19 CYS A CA 12
ATOM 5024 C C . CYS A 1 19 ? 1.388 3.361 2.840 1.00 0.00 19 CYS A C 12
ATOM 5025 O O . CYS A 1 19 ? 0.937 3.891 3.855 1.00 0.00 19 CYS A O 12
ATOM 5032 N N . TRP A 1 20 ? 1.384 3.943 1.653 1.00 0.00 20 TRP A N 12
ATOM 5033 C CA . TRP A 1 20 ? 0.808 5.261 1.451 1.00 0.00 20 TRP A CA 12
ATOM 5034 C C . TRP A 1 20 ? -0.710 5.160 1.350 1.00 0.00 20 TRP A C 12
ATOM 5035 O O . TRP A 1 20 ? -1.238 4.586 0.400 1.00 0.00 20 TRP A O 12
ATOM 5056 N N . PRO A 1 21 ? -1.426 5.709 2.345 1.00 0.00 21 PRO A N 12
ATOM 5057 C CA . PRO A 1 21 ? -2.892 5.662 2.399 1.00 0.00 21 PRO A CA 12
ATOM 5058 C C . PRO A 1 21 ? -3.558 6.357 1.218 1.00 0.00 21 PRO A C 12
ATOM 5059 O O . PRO A 1 21 ? -3.029 7.320 0.662 1.00 0.00 21 PRO A O 12
ATOM 5070 N N . THR A 1 22 ? -4.724 5.855 0.844 1.00 0.00 22 THR A N 12
ATOM 5071 C CA . THR A 1 22 ? -5.477 6.415 -0.261 1.00 0.00 22 THR A CA 12
ATOM 5072 C C . THR A 1 22 ? -6.712 7.149 0.254 1.00 0.00 22 THR A C 12
ATOM 5073 O O . THR A 1 22 ? -6.719 7.644 1.381 1.00 0.00 22 THR A O 12
ATOM 5084 N N . VAL A 1 23 ? -7.755 7.202 -0.563 1.00 0.00 23 VAL A N 12
ATOM 5085 C CA . VAL A 1 23 ? -8.985 7.880 -0.184 1.00 0.00 23 VAL A CA 12
ATOM 5086 C C . VAL A 1 23 ? -9.845 6.998 0.719 1.00 0.00 23 VAL A C 12
ATOM 5087 O O . VAL A 1 23 ? -10.708 7.482 1.449 1.00 0.00 23 VAL A O 12
ATOM 5100 N N . THR A 1 24 ? -9.598 5.703 0.666 1.00 0.00 24 THR A N 12
ATOM 5101 C CA . THR A 1 24 ? -10.349 4.756 1.471 1.00 0.00 24 THR A CA 12
ATOM 5102 C C . THR A 1 24 ? -9.586 4.395 2.747 1.00 0.00 24 THR A C 12
ATOM 5103 O O . THR A 1 24 ? -8.442 3.944 2.686 1.00 0.00 24 THR A O 12
ATOM 5114 N N . PRO A 1 25 ? -10.207 4.614 3.919 1.00 0.00 25 PRO A N 12
ATOM 5115 C CA . PRO A 1 25 ? -9.596 4.301 5.214 1.00 0.00 25 PRO A CA 12
ATOM 5116 C C . PRO A 1 25 ? -9.244 2.820 5.333 1.00 0.00 25 PRO A C 12
ATOM 5117 O O . PRO A 1 25 ? -10.124 1.961 5.367 1.00 0.00 25 PRO A O 12
ATOM 5128 N N . GLY A 1 26 ? -7.951 2.531 5.381 1.00 0.00 26 GLY A N 12
ATOM 5129 C CA . GLY A 1 26 ? -7.497 1.158 5.480 1.00 0.00 26 GLY A CA 12
ATOM 5130 C C . GLY A 1 26 ? -6.906 0.677 4.173 1.00 0.00 26 GLY A C 12
ATOM 5131 O O . GLY A 1 26 ? -6.287 -0.385 4.105 1.00 0.00 26 GLY A O 12
ATOM 5135 N N . VAL A 1 27 ? -7.104 1.475 3.134 1.00 0.00 27 VAL A N 12
ATOM 5136 C CA . VAL A 1 27 ? -6.596 1.163 1.811 1.00 0.00 27 VAL A CA 12
ATOM 5137 C C . VAL A 1 27 ? -5.415 2.065 1.483 1.00 0.00 27 VAL A C 12
ATOM 5138 O O . VAL A 1 27 ? -5.485 3.284 1.655 1.00 0.00 27 VAL A O 12
ATOM 5151 N N . GLY A 1 28 ? -4.340 1.467 1.014 1.00 0.00 28 GLY A N 12
ATOM 5152 C CA . GLY A 1 28 ? -3.164 2.220 0.667 1.00 0.00 28 GLY A CA 12
ATOM 5153 C C . GLY A 1 28 ? -2.398 1.556 -0.449 1.00 0.00 28 GLY A C 12
ATOM 5154 O O . GLY A 1 28 ? -2.778 0.480 -0.914 1.00 0.00 28 GLY A O 12
ATOM 5158 N N . ILE A 1 29 ? -1.317 2.179 -0.865 1.00 0.00 29 ILE A N 12
ATOM 5159 C CA . ILE A 1 29 ? -0.494 1.650 -1.936 1.00 0.00 29 ILE A CA 12
ATOM 5160 C C . ILE A 1 29 ? 0.951 1.487 -1.490 1.00 0.00 29 ILE A C 12
ATOM 5161 O O . ILE A 1 29 ? 1.493 2.307 -0.746 1.00 0.00 29 ILE A O 12
ATOM 5177 N N . CYS A 1 30 ? 1.548 0.403 -1.942 1.00 0.00 30 CYS A N 12
ATOM 5178 C CA . CYS A 1 30 ? 2.933 0.089 -1.625 1.00 0.00 30 CYS A CA 12
ATOM 5179 C C . CYS A 1 30 ? 3.866 0.881 -2.525 1.00 0.00 30 CYS A C 12
ATOM 5180 O O . CYS A 1 30 ? 3.574 1.103 -3.700 1.00 0.00 30 CYS A O 12
ATOM 5187 N N . SER A 1 31 ? 4.972 1.316 -1.960 1.00 0.00 31 SER A N 12
ATOM 5188 C CA . SER A 1 31 ? 5.970 2.082 -2.687 1.00 0.00 31 SER A CA 12
ATOM 5189 C C . SER A 1 31 ? 7.355 1.695 -2.183 1.00 0.00 31 SER A C 12
ATOM 5190 O O . SER A 1 31 ? 7.499 1.316 -1.030 1.00 0.00 31 SER A O 12
ATOM 5198 N N . SER A 1 32 ? 8.363 1.789 -3.040 1.00 0.00 32 SER A N 12
ATOM 5199 C CA . SER A 1 32 ? 9.738 1.415 -2.681 1.00 0.00 32 SER A CA 12
ATOM 5200 C C . SER A 1 32 ? 10.328 2.298 -1.584 1.00 0.00 32 SER A C 12
ATOM 5201 O O . SER A 1 32 ? 11.407 2.027 -1.055 1.00 0.00 32 SER A O 12
ATOM 5209 N N . SER A 1 33 ? 9.618 3.343 -1.262 1.00 0.00 33 SER A N 12
ATOM 5210 C CA . SER A 1 33 ? 10.042 4.306 -0.264 1.00 0.00 33 SER A CA 12
ATOM 5211 C C . SER A 1 33 ? 8.826 4.932 0.401 1.00 0.00 33 SER A C 12
ATOM 5212 O O . SER A 1 33 ? 8.968 5.449 1.528 1.00 0.00 33 SER A O 12
ATOM 5221 N N . GLY A 1 1 ? 11.153 0.911 -7.757 1.00 0.00 1 GLY A N 13
ATOM 5222 C CA . GLY A 1 1 ? 11.359 0.084 -6.542 1.00 0.00 1 GLY A CA 13
ATOM 5223 C C . GLY A 1 1 ? 10.404 -1.087 -6.507 1.00 0.00 1 GLY A C 13
ATOM 5224 O O . GLY A 1 1 ? 10.423 -1.931 -7.402 1.00 0.00 1 GLY A O 13
ATOM 5230 N N . CYS A 1 2 ? 9.570 -1.141 -5.481 1.00 0.00 2 CYS A N 13
ATOM 5231 C CA . CYS A 1 2 ? 8.593 -2.209 -5.353 1.00 0.00 2 CYS A CA 13
ATOM 5232 C C . CYS A 1 2 ? 7.183 -1.628 -5.358 1.00 0.00 2 CYS A C 13
ATOM 5233 O O . CYS A 1 2 ? 6.299 -2.088 -4.635 1.00 0.00 2 CYS A O 13
ATOM 5240 N N . GLU A 1 3 ? 6.984 -0.619 -6.201 1.00 0.00 3 GLU A N 13
ATOM 5241 C CA . GLU A 1 3 ? 5.701 0.060 -6.326 1.00 0.00 3 GLU A CA 13
ATOM 5242 C C . GLU A 1 3 ? 4.638 -0.875 -6.891 1.00 0.00 3 GLU A C 13
ATOM 5243 O O . GLU A 1 3 ? 4.942 -1.969 -7.373 1.00 0.00 3 GLU A O 13
ATOM 5255 N N . GLY A 1 4 ? 3.389 -0.439 -6.827 1.00 0.00 4 GLY A N 13
ATOM 5256 C CA . GLY A 1 4 ? 2.299 -1.234 -7.350 1.00 0.00 4 GLY A CA 13
ATOM 5257 C C . GLY A 1 4 ? 1.901 -2.363 -6.424 1.00 0.00 4 GLY A C 13
ATOM 5258 O O . GLY A 1 4 ? 1.688 -3.493 -6.868 1.00 0.00 4 GLY A O 13
ATOM 5262 N N . LYS A 1 5 ? 1.847 -2.074 -5.134 1.00 0.00 5 LYS A N 13
ATOM 5263 C CA . LYS A 1 5 ? 1.450 -3.058 -4.136 1.00 0.00 5 LYS A CA 13
ATOM 5264 C C . LYS A 1 5 ? 0.419 -2.431 -3.220 1.00 0.00 5 LYS A C 13
ATOM 5265 O O . LYS A 1 5 ? 0.253 -1.214 -3.220 1.00 0.00 5 LYS A O 13
ATOM 5284 N N . GLN A 1 6 ? -0.249 -3.244 -2.432 1.00 0.00 6 GLN A N 13
ATOM 5285 C CA . GLN A 1 6 ? -1.279 -2.745 -1.534 1.00 0.00 6 GLN A CA 13
ATOM 5286 C C . GLN A 1 6 ? -1.249 -3.486 -0.205 1.00 0.00 6 GLN A C 13
ATOM 5287 O O . GLN A 1 6 ? -0.898 -4.664 -0.148 1.00 0.00 6 GLN A O 13
ATOM 5301 N N . CYS A 1 7 ? -1.588 -2.781 0.866 1.00 0.00 7 CYS A N 13
ATOM 5302 C CA . CYS A 1 7 ? -1.625 -3.385 2.195 1.00 0.00 7 CYS A CA 13
ATOM 5303 C C . CYS A 1 7 ? -3.059 -3.552 2.651 1.00 0.00 7 CYS A C 13
ATOM 5304 O O . CYS A 1 7 ? -3.478 -4.633 3.065 1.00 0.00 7 CYS A O 13
ATOM 5311 N N . GLY A 1 8 ? -3.789 -2.456 2.591 1.00 0.00 8 GLY A N 13
ATOM 5312 C CA . GLY A 1 8 ? -5.191 -2.457 2.974 1.00 0.00 8 GLY A CA 13
ATOM 5313 C C . GLY A 1 8 ? -6.003 -3.469 2.187 1.00 0.00 8 GLY A C 13
ATOM 5314 O O . GLY A 1 8 ? -5.904 -3.524 0.959 1.00 0.00 8 GLY A O 13
ATOM 5318 N N . LEU A 1 9 ? -6.805 -4.259 2.904 1.00 0.00 9 LEU A N 13
ATOM 5319 C CA . LEU A 1 9 ? -7.643 -5.304 2.308 1.00 0.00 9 LEU A CA 13
ATOM 5320 C C . LEU A 1 9 ? -6.772 -6.460 1.821 1.00 0.00 9 LEU A C 13
ATOM 5321 O O . LEU A 1 9 ? -6.551 -7.429 2.548 1.00 0.00 9 LEU A O 13
ATOM 5337 N N . PHE A 1 10 ? -6.265 -6.349 0.604 1.00 0.00 10 PHE A N 13
ATOM 5338 C CA . PHE A 1 10 ? -5.406 -7.380 0.043 1.00 0.00 10 PHE A CA 13
ATOM 5339 C C . PHE A 1 10 ? -3.956 -7.018 0.320 1.00 0.00 10 PHE A C 13
ATOM 5340 O O . PHE A 1 10 ? -3.321 -6.319 -0.470 1.00 0.00 10 PHE A O 13
ATOM 5357 N N . ARG A 1 11 ? -3.450 -7.485 1.455 1.00 0.00 11 ARG A N 13
ATOM 5358 C CA . ARG A 1 11 ? -2.080 -7.203 1.877 1.00 0.00 11 ARG A CA 13
ATOM 5359 C C . ARG A 1 11 ? -1.042 -7.929 1.017 1.00 0.00 11 ARG A C 13
ATOM 5360 O O . ARG A 1 11 ? -0.322 -8.814 1.492 1.00 0.00 11 ARG A O 13
ATOM 5381 N N . SER A 1 12 ? -0.960 -7.529 -0.238 1.00 0.00 12 SER A N 13
ATOM 5382 C CA . SER A 1 12 ? -0.019 -8.103 -1.180 1.00 0.00 12 SER A CA 13
ATOM 5383 C C . SER A 1 12 ? 1.158 -7.150 -1.351 1.00 0.00 12 SER A C 13
ATOM 5384 O O . SER A 1 12 ? 1.263 -6.439 -2.352 1.00 0.00 12 SER A O 13
ATOM 5392 N N . CYS A 1 13 ? 2.028 -7.126 -0.355 1.00 0.00 13 CYS A N 13
ATOM 5393 C CA . CYS A 1 13 ? 3.183 -6.245 -0.371 1.00 0.00 13 CYS A CA 13
ATOM 5394 C C . CYS A 1 13 ? 4.361 -6.898 0.338 1.00 0.00 13 CYS A C 13
ATOM 5395 O O . CYS A 1 13 ? 4.205 -7.925 1.001 1.00 0.00 13 CYS A O 13
ATOM 5402 N N . GLY A 1 14 ? 5.533 -6.294 0.199 1.00 0.00 14 GLY A N 13
ATOM 5403 C CA . GLY A 1 14 ? 6.723 -6.822 0.828 1.00 0.00 14 GLY A CA 13
ATOM 5404 C C . GLY A 1 14 ? 7.229 -5.907 1.923 1.00 0.00 14 GLY A C 13
ATOM 5405 O O . GLY A 1 14 ? 6.912 -4.717 1.938 1.00 0.00 14 GLY A O 13
ATOM 5409 N N . GLY A 1 15 ? 8.014 -6.460 2.838 1.00 0.00 15 GLY A N 13
ATOM 5410 C CA . GLY A 1 15 ? 8.548 -5.675 3.933 1.00 0.00 15 GLY A CA 13
ATOM 5411 C C . GLY A 1 15 ? 9.679 -4.769 3.493 1.00 0.00 15 GLY A C 13
ATOM 5412 O O . GLY A 1 15 ? 10.849 -5.131 3.598 1.00 0.00 15 GLY A O 13
ATOM 5416 N N . GLY A 1 16 ? 9.326 -3.594 2.992 1.00 0.00 16 GLY A N 13
ATOM 5417 C CA . GLY A 1 16 ? 10.325 -2.648 2.541 1.00 0.00 16 GLY A CA 13
ATOM 5418 C C . GLY A 1 16 ? 9.707 -1.433 1.884 1.00 0.00 16 GLY A C 13
ATOM 5419 O O . GLY A 1 16 ? 10.257 -0.338 1.953 1.00 0.00 16 GLY A O 13
ATOM 5423 N N . CYS A 1 17 ? 8.552 -1.627 1.266 1.00 0.00 17 CYS A N 13
ATOM 5424 C CA . CYS A 1 17 ? 7.853 -0.543 0.587 1.00 0.00 17 CYS A CA 13
ATOM 5425 C C . CYS A 1 17 ? 6.926 0.178 1.557 1.00 0.00 17 CYS A C 13
ATOM 5426 O O . CYS A 1 17 ? 6.294 -0.442 2.415 1.00 0.00 17 CYS A O 13
ATOM 5433 N N . ARG A 1 18 ? 6.859 1.486 1.419 1.00 0.00 18 ARG A N 13
ATOM 5434 C CA . ARG A 1 18 ? 6.029 2.312 2.274 1.00 0.00 18 ARG A CA 13
ATOM 5435 C C . ARG A 1 18 ? 4.598 2.313 1.776 1.00 0.00 18 ARG A C 13
ATOM 5436 O O . ARG A 1 18 ? 4.316 2.822 0.691 1.00 0.00 18 ARG A O 13
ATOM 5457 N N . CYS A 1 19 ? 3.703 1.726 2.545 1.00 0.00 19 CYS A N 13
ATOM 5458 C CA . CYS A 1 19 ? 2.309 1.696 2.161 1.00 0.00 19 CYS A CA 13
ATOM 5459 C C . CYS A 1 19 ? 1.638 2.988 2.594 1.00 0.00 19 CYS A C 13
ATOM 5460 O O . CYS A 1 19 ? 1.393 3.209 3.780 1.00 0.00 19 CYS A O 13
ATOM 5467 N N . TRP A 1 20 ? 1.370 3.845 1.627 1.00 0.00 20 TRP A N 13
ATOM 5468 C CA . TRP A 1 20 ? 0.745 5.123 1.889 1.00 0.00 20 TRP A CA 13
ATOM 5469 C C . TRP A 1 20 ? -0.759 5.017 1.677 1.00 0.00 20 TRP A C 13
ATOM 5470 O O . TRP A 1 20 ? -1.214 4.545 0.631 1.00 0.00 20 TRP A O 13
ATOM 5491 N N . PRO A 1 21 ? -1.544 5.425 2.686 1.00 0.00 21 PRO A N 13
ATOM 5492 C CA . PRO A 1 21 ? -3.007 5.371 2.629 1.00 0.00 21 PRO A CA 13
ATOM 5493 C C . PRO A 1 21 ? -3.578 6.172 1.465 1.00 0.00 21 PRO A C 13
ATOM 5494 O O . PRO A 1 21 ? -3.014 7.185 1.050 1.00 0.00 21 PRO A O 13
ATOM 5505 N N . THR A 1 22 ? -4.699 5.706 0.947 1.00 0.00 22 THR A N 13
ATOM 5506 C CA . THR A 1 22 ? -5.351 6.363 -0.170 1.00 0.00 22 THR A CA 13
ATOM 5507 C C . THR A 1 22 ? -6.643 7.048 0.272 1.00 0.00 22 THR A C 13
ATOM 5508 O O . THR A 1 22 ? -6.779 7.446 1.428 1.00 0.00 22 THR A O 13
ATOM 5519 N N . VAL A 1 23 ? -7.594 7.169 -0.650 1.00 0.00 23 VAL A N 13
ATOM 5520 C CA . VAL A 1 23 ? -8.866 7.824 -0.363 1.00 0.00 23 VAL A CA 13
ATOM 5521 C C . VAL A 1 23 ? -9.767 6.951 0.508 1.00 0.00 23 VAL A C 13
ATOM 5522 O O . VAL A 1 23 ? -10.599 7.454 1.260 1.00 0.00 23 VAL A O 13
ATOM 5535 N N . THR A 1 24 ? -9.596 5.644 0.409 1.00 0.00 24 THR A N 13
ATOM 5536 C CA . THR A 1 24 ? -10.402 4.722 1.186 1.00 0.00 24 THR A CA 13
ATOM 5537 C C . THR A 1 24 ? -9.741 4.431 2.532 1.00 0.00 24 THR A C 13
ATOM 5538 O O . THR A 1 24 ? -8.607 3.949 2.582 1.00 0.00 24 THR A O 13
ATOM 5549 N N . PRO A 1 25 ? -10.437 4.743 3.639 1.00 0.00 25 PRO A N 13
ATOM 5550 C CA . PRO A 1 25 ? -9.926 4.517 4.996 1.00 0.00 25 PRO A CA 13
ATOM 5551 C C . PRO A 1 25 ? -9.543 3.060 5.232 1.00 0.00 25 PRO A C 13
ATOM 5552 O O . PRO A 1 25 ? -10.401 2.180 5.288 1.00 0.00 25 PRO A O 13
ATOM 5563 N N . GLY A 1 26 ? -8.246 2.814 5.354 1.00 0.00 26 GLY A N 13
ATOM 5564 C CA . GLY A 1 26 ? -7.762 1.467 5.577 1.00 0.00 26 GLY A CA 13
ATOM 5565 C C . GLY A 1 26 ? -7.045 0.922 4.360 1.00 0.00 26 GLY A C 13
ATOM 5566 O O . GLY A 1 26 ? -6.334 -0.076 4.441 1.00 0.00 26 GLY A O 13
ATOM 5570 N N . VAL A 1 27 ? -7.232 1.590 3.233 1.00 0.00 27 VAL A N 13
ATOM 5571 C CA . VAL A 1 27 ? -6.608 1.187 1.984 1.00 0.00 27 VAL A CA 13
ATOM 5572 C C . VAL A 1 27 ? -5.347 2.006 1.738 1.00 0.00 27 VAL A C 13
ATOM 5573 O O . VAL A 1 27 ? -5.341 3.222 1.928 1.00 0.00 27 VAL A O 13
ATOM 5586 N N . GLY A 1 28 ? -4.284 1.340 1.319 1.00 0.00 28 GLY A N 13
ATOM 5587 C CA . GLY A 1 28 ? -3.040 2.021 1.055 1.00 0.00 28 GLY A CA 13
ATOM 5588 C C . GLY A 1 28 ? -2.199 1.266 0.055 1.00 0.00 28 GLY A C 13
ATOM 5589 O O . GLY A 1 28 ? -2.303 0.037 -0.053 1.00 0.00 28 GLY A O 13
ATOM 5593 N N . ILE A 1 29 ? -1.356 1.997 -0.653 1.00 0.00 29 ILE A N 13
ATOM 5594 C CA . ILE A 1 29 ? -0.500 1.417 -1.677 1.00 0.00 29 ILE A CA 13
ATOM 5595 C C . ILE A 1 29 ? 0.972 1.587 -1.330 1.00 0.00 29 ILE A C 13
ATOM 5596 O O . ILE A 1 29 ? 1.389 2.609 -0.789 1.00 0.00 29 ILE A O 13
ATOM 5612 N N . CYS A 1 30 ? 1.743 0.568 -1.650 1.00 0.00 30 CYS A N 13
ATOM 5613 C CA . CYS A 1 30 ? 3.175 0.562 -1.384 1.00 0.00 30 CYS A CA 13
ATOM 5614 C C . CYS A 1 30 ? 3.922 1.369 -2.430 1.00 0.00 30 CYS A C 13
ATOM 56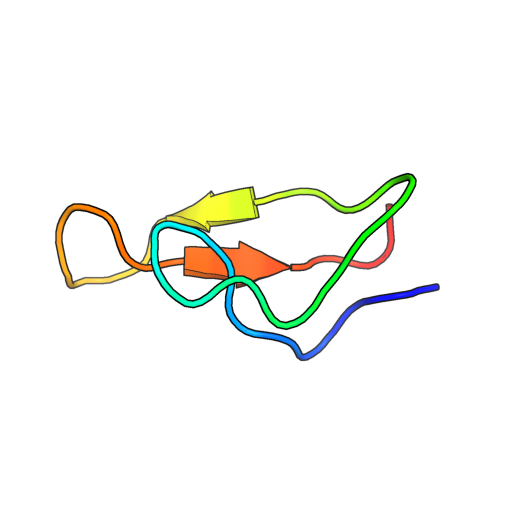15 O O . CYS A 1 30 ? 3.624 1.304 -3.627 1.00 0.00 30 CYS A O 13
ATOM 5622 N N . SER A 1 31 ? 4.899 2.114 -1.959 1.00 0.00 31 SER A N 13
ATOM 5623 C CA . SER A 1 31 ? 5.704 2.974 -2.802 1.00 0.00 31 SER A CA 13
ATOM 5624 C C . SER A 1 31 ? 7.030 2.298 -3.158 1.00 0.00 31 SER A C 13
ATOM 5625 O O . SER A 1 31 ? 7.203 1.104 -2.916 1.00 0.00 31 SER A O 13
ATOM 5633 N N . SER A 1 32 ? 7.944 3.064 -3.746 1.00 0.00 32 SER A N 13
ATOM 5634 C CA . SER A 1 32 ? 9.256 2.561 -4.147 1.00 0.00 32 SER A CA 13
ATOM 5635 C C . SER A 1 32 ? 9.988 1.876 -2.995 1.00 0.00 32 SER A C 13
ATOM 5636 O O . SER A 1 32 ? 10.571 0.804 -3.166 1.00 0.00 32 SER A O 13
ATOM 5644 N N . SER A 1 33 ? 9.964 2.521 -1.843 1.00 0.00 33 SER A N 13
ATOM 5645 C CA . SER A 1 33 ? 10.612 2.031 -0.646 1.00 0.00 33 SER A CA 13
ATOM 5646 C C . SER A 1 33 ? 9.863 2.593 0.550 1.00 0.00 33 SER A C 13
ATOM 5647 O O . SER A 1 33 ? 8.708 3.027 0.350 1.00 0.00 33 SER A O 13
ATOM 5656 N N . GLY A 1 1 ? 8.675 0.968 -9.406 1.00 0.00 1 GLY A N 14
ATOM 5657 C CA . GLY A 1 1 ? 9.493 0.147 -8.476 1.00 0.00 1 GLY A CA 14
ATOM 5658 C C . GLY A 1 1 ? 8.658 -0.881 -7.738 1.00 0.00 1 GLY A C 14
ATOM 5659 O O . GLY A 1 1 ? 8.344 -1.937 -8.283 1.00 0.00 1 GLY A O 14
ATOM 5665 N N . CYS A 1 2 ? 8.283 -0.567 -6.506 1.00 0.00 2 CYS A N 14
ATOM 5666 C CA . CYS A 1 2 ? 7.477 -1.474 -5.703 1.00 0.00 2 CYS A CA 14
ATOM 5667 C C . CYS A 1 2 ? 6.020 -1.029 -5.721 1.00 0.00 2 CYS A C 14
ATOM 5668 O O . CYS A 1 2 ? 5.127 -1.760 -5.284 1.00 0.00 2 CYS A O 14
ATOM 5675 N N . GLU A 1 3 ? 5.795 0.171 -6.242 1.00 0.00 3 GLU A N 14
ATOM 5676 C CA . GLU A 1 3 ? 4.456 0.738 -6.343 1.00 0.00 3 GLU A CA 14
ATOM 5677 C C . GLU A 1 3 ? 3.564 -0.155 -7.197 1.00 0.00 3 GLU A C 14
ATOM 5678 O O . GLU A 1 3 ? 4.050 -0.886 -8.063 1.00 0.00 3 GLU A O 14
ATOM 5690 N N . GLY A 1 4 ? 2.266 -0.106 -6.943 1.00 0.00 4 GLY A N 14
ATOM 5691 C CA . GLY A 1 4 ? 1.339 -0.908 -7.713 1.00 0.00 4 GLY A CA 14
ATOM 5692 C C . GLY A 1 4 ? 0.527 -1.862 -6.862 1.00 0.00 4 GLY A C 14
ATOM 5693 O O . GLY A 1 4 ? -0.535 -2.316 -7.279 1.00 0.00 4 GLY A O 14
ATOM 5697 N N . LYS A 1 5 ? 1.015 -2.172 -5.666 1.00 0.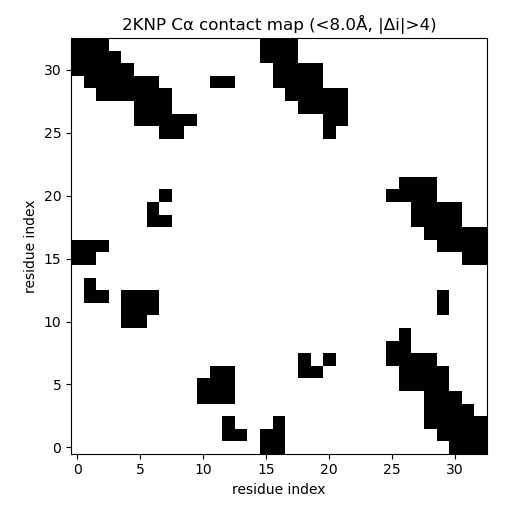00 5 LYS A N 14
ATOM 5698 C CA . LYS A 1 5 ? 0.301 -3.087 -4.786 1.00 0.00 5 LYS A CA 14
ATOM 5699 C C . LYS A 1 5 ? -0.185 -2.365 -3.545 1.00 0.00 5 LYS A C 14
ATOM 5700 O O . LYS A 1 5 ? 0.144 -1.201 -3.323 1.00 0.00 5 LYS A O 14
ATOM 5719 N N . GLN A 1 6 ? -0.953 -3.070 -2.738 1.00 0.00 6 GLN A N 14
ATOM 5720 C CA . GLN A 1 6 ? -1.523 -2.499 -1.524 1.00 0.00 6 GLN A CA 14
ATOM 5721 C C . GLN A 1 6 ? -1.003 -3.196 -0.276 1.00 0.00 6 GLN A C 14
ATOM 5722 O O . GLN A 1 6 ? -0.325 -4.223 -0.355 1.00 0.00 6 GLN A O 14
ATOM 5736 N N . CYS A 1 7 ? -1.328 -2.627 0.874 1.00 0.00 7 CYS A N 14
ATOM 5737 C CA . CYS A 1 7 ? -0.914 -3.190 2.151 1.00 0.00 7 CYS A CA 14
ATOM 5738 C C . CYS A 1 7 ? -2.131 -3.494 3.024 1.00 0.00 7 CYS A C 14
ATOM 5739 O O . CYS A 1 7 ? -3.267 -3.490 2.547 1.00 0.00 7 CYS A O 14
ATOM 5746 N N . GLY A 1 8 ? -1.885 -3.764 4.302 1.00 0.00 8 GLY A N 14
ATOM 5747 C CA . GLY A 1 8 ? -2.962 -4.062 5.226 1.00 0.00 8 GLY A CA 14
ATOM 5748 C C . GLY A 1 8 ? -3.520 -5.453 5.027 1.00 0.00 8 GLY A C 14
ATOM 5749 O O . GLY A 1 8 ? -2.785 -6.439 5.098 1.00 0.00 8 GLY A O 14
ATOM 5753 N N . LEU A 1 9 ? -4.818 -5.531 4.773 1.00 0.00 9 LEU A N 14
ATOM 5754 C CA . LEU A 1 9 ? -5.483 -6.810 4.556 1.00 0.00 9 LEU A CA 14
ATOM 5755 C C . LEU A 1 9 ? -5.036 -7.407 3.229 1.00 0.00 9 LEU A C 14
ATOM 5756 O O . LEU A 1 9 ? -4.696 -8.584 3.140 1.00 0.00 9 LEU A O 14
ATOM 5772 N N . PHE A 1 10 ? -5.012 -6.564 2.209 1.00 0.00 10 PHE A N 14
ATOM 5773 C CA . PHE A 1 10 ? -4.613 -6.972 0.871 1.00 0.00 10 PHE A CA 14
ATOM 5774 C C . PHE A 1 10 ? -3.143 -6.641 0.645 1.00 0.00 10 PHE A C 14
ATOM 5775 O O . PHE A 1 10 ? -2.766 -6.075 -0.381 1.00 0.00 10 PHE A O 14
ATOM 5792 N N . ARG A 1 11 ? -2.321 -7.008 1.620 1.00 0.00 11 ARG A N 14
ATOM 5793 C CA . ARG A 1 11 ? -0.890 -6.749 1.561 1.00 0.00 11 ARG A CA 14
ATOM 5794 C C . ARG A 1 11 ? -0.218 -7.604 0.494 1.00 0.00 11 ARG A C 14
ATOM 5795 O O . ARG A 1 11 ? -0.101 -8.819 0.631 1.00 0.00 11 ARG A O 14
ATOM 5816 N N . SER A 1 12 ? 0.211 -6.954 -0.571 1.00 0.00 12 SER A N 14
ATOM 5817 C CA . SER A 1 12 ? 0.878 -7.633 -1.667 1.00 0.00 12 SER A CA 14
ATOM 5818 C C . SER A 1 12 ? 2.333 -7.176 -1.754 1.00 0.00 12 SER A C 14
ATOM 5819 O O . SER A 1 12 ? 2.960 -7.219 -2.814 1.00 0.00 12 SER A O 14
ATOM 5827 N N . CYS A 1 13 ? 2.859 -6.735 -0.619 1.00 0.00 13 CYS A N 14
ATOM 5828 C CA . CYS A 1 13 ? 4.228 -6.251 -0.538 1.00 0.00 13 CYS A CA 14
ATOM 5829 C C . CYS A 1 13 ? 4.905 -6.765 0.723 1.00 0.00 13 CYS A C 14
ATOM 5830 O O . CYS A 1 13 ? 4.238 -7.153 1.683 1.00 0.00 13 CYS A O 14
ATOM 5837 N N . GLY A 1 14 ? 6.230 -6.766 0.709 1.00 0.00 14 GLY A N 14
ATOM 5838 C CA . GLY A 1 14 ? 6.987 -7.214 1.856 1.00 0.00 14 GLY A CA 14
ATOM 5839 C C . GLY A 1 14 ? 7.601 -6.050 2.601 1.00 0.00 14 GLY A C 14
ATOM 5840 O O . GLY A 1 14 ? 7.324 -4.892 2.281 1.00 0.00 14 GLY A O 14
ATOM 5844 N N . GLY A 1 15 ? 8.439 -6.348 3.583 1.00 0.00 15 GLY A N 14
ATOM 5845 C CA . GLY A 1 15 ? 9.074 -5.300 4.357 1.00 0.00 15 GLY A CA 14
ATOM 5846 C C . GLY A 1 15 ? 10.127 -4.555 3.564 1.00 0.00 15 GLY A C 14
ATOM 5847 O O . GLY A 1 15 ? 11.222 -5.067 3.338 1.00 0.00 15 GLY A O 14
ATOM 5851 N N . GLY A 1 16 ? 9.784 -3.352 3.134 1.00 0.00 16 GLY A N 14
ATOM 5852 C CA . GLY A 1 16 ? 10.701 -2.536 2.364 1.00 0.00 16 GLY A CA 14
ATOM 5853 C C . GLY A 1 16 ? 9.990 -1.359 1.738 1.00 0.00 16 GLY A C 14
ATOM 5854 O O . GLY A 1 16 ? 10.472 -0.230 1.787 1.00 0.00 16 GLY A O 14
ATOM 5858 N N . CYS A 1 17 ? 8.830 -1.634 1.164 1.00 0.00 17 CYS A N 14
ATOM 5859 C CA . CYS A 1 17 ? 8.018 -0.607 0.529 1.00 0.00 17 CYS A CA 14
ATOM 5860 C C . CYS A 1 17 ? 7.067 -0.004 1.555 1.00 0.00 17 CYS A C 14
ATOM 5861 O O . CYS A 1 17 ? 6.550 -0.707 2.426 1.00 0.00 17 CYS A O 14
ATOM 5868 N N . ARG A 1 18 ? 6.854 1.293 1.459 1.00 0.00 18 ARG A N 14
ATOM 5869 C CA . ARG A 1 18 ? 5.988 2.000 2.385 1.00 0.00 18 ARG A CA 14
ATOM 5870 C C . ARG A 1 18 ? 4.541 1.868 1.956 1.00 0.00 18 ARG A C 14
ATOM 5871 O O . ARG A 1 18 ? 4.259 1.621 0.787 1.00 0.00 18 ARG A O 14
ATOM 5892 N N . CYS A 1 19 ? 3.632 2.024 2.896 1.00 0.00 19 CYS A N 14
ATOM 5893 C CA . CYS A 1 19 ? 2.221 1.954 2.587 1.00 0.00 19 CYS A CA 14
ATOM 5894 C C . CYS A 1 19 ? 1.607 3.330 2.756 1.00 0.00 19 CYS A C 14
ATOM 5895 O O . CYS A 1 19 ? 1.411 3.803 3.876 1.00 0.00 19 CYS A O 14
ATOM 5902 N N . TRP A 1 20 ? 1.341 3.978 1.640 1.00 0.00 20 TRP A N 14
ATOM 5903 C CA . TRP A 1 20 ? 0.754 5.299 1.650 1.00 0.00 20 TRP A CA 14
ATOM 5904 C C . TRP A 1 20 ? -0.756 5.177 1.508 1.00 0.00 20 TRP A C 14
ATOM 5905 O O . TRP A 1 20 ? -1.252 4.626 0.523 1.00 0.00 20 TRP A O 14
ATOM 5926 N N . PRO A 1 21 ? -1.502 5.666 2.510 1.00 0.00 21 PRO A N 14
ATOM 5927 C CA . PRO A 1 21 ? -2.963 5.591 2.521 1.00 0.00 21 PRO A CA 14
ATOM 5928 C C . PRO A 1 21 ? -3.599 6.277 1.322 1.00 0.00 21 PRO A C 14
ATOM 5929 O O . PRO A 1 21 ? -3.116 7.300 0.837 1.00 0.00 21 PRO A O 14
ATOM 5940 N N . THR A 1 22 ? -4.684 5.694 0.855 1.00 0.00 22 THR A N 14
ATOM 5941 C CA . THR A 1 22 ? -5.411 6.221 -0.284 1.00 0.00 22 THR A CA 14
ATOM 5942 C C . THR A 1 22 ? -6.629 7.017 0.177 1.00 0.00 22 THR A C 14
ATOM 5943 O O . THR A 1 22 ? -6.660 7.521 1.300 1.00 0.00 22 THR A O 14
ATOM 5954 N N . VAL A 1 23 ? -7.635 7.112 -0.683 1.00 0.00 23 VAL A N 14
ATOM 5955 C CA . VAL A 1 23 ? -8.848 7.850 -0.358 1.00 0.00 23 VAL A CA 14
ATOM 5956 C C . VAL A 1 23 ? -9.778 7.014 0.517 1.00 0.00 23 VAL A C 14
ATOM 5957 O O . VAL A 1 23 ? -10.647 7.542 1.208 1.00 0.00 23 VAL A O 14
ATOM 5970 N N . THR A 1 24 ? -9.587 5.706 0.490 1.00 0.00 24 THR A N 14
ATOM 5971 C CA . THR A 1 24 ? -10.413 4.809 1.276 1.00 0.00 24 THR A CA 14
ATOM 5972 C C . THR A 1 24 ? -9.720 4.447 2.589 1.00 0.00 24 THR A C 14
ATOM 5973 O O . THR A 1 24 ? -8.603 3.927 2.588 1.00 0.00 24 THR A O 14
ATOM 5984 N N . PRO A 1 25 ? -10.370 4.745 3.727 1.00 0.00 25 PRO A N 14
ATOM 5985 C CA . PRO A 1 25 ? -9.826 4.451 5.057 1.00 0.00 25 PRO A CA 14
ATOM 5986 C C . PRO A 1 25 ? -9.522 2.966 5.235 1.00 0.00 25 PRO A C 14
ATOM 5987 O O . PRO A 1 25 ? -10.429 2.136 5.273 1.00 0.00 25 PRO A O 14
ATOM 5998 N N . GLY A 1 26 ? -8.240 2.645 5.331 1.00 0.00 26 GLY A N 14
ATOM 5999 C CA . GLY A 1 26 ? -7.829 1.264 5.494 1.00 0.00 26 GLY A CA 14
ATOM 6000 C C . GLY A 1 26 ? -7.116 0.751 4.263 1.00 0.00 26 GLY A C 14
ATOM 6001 O O . GLY A 1 26 ? -6.479 -0.302 4.290 1.00 0.00 26 GLY A O 14
ATOM 6005 N N . VAL A 1 27 ? -7.226 1.506 3.179 1.00 0.00 27 VAL A N 14
ATOM 6006 C CA . VAL A 1 27 ? -6.592 1.147 1.923 1.00 0.00 27 VAL A CA 14
ATOM 6007 C C . VAL A 1 27 ? -5.348 1.994 1.698 1.00 0.00 27 VAL A C 14
ATOM 6008 O O . VAL A 1 27 ? -5.405 3.224 1.755 1.00 0.00 27 VAL A O 14
ATOM 6021 N N . GLY A 1 28 ? -4.235 1.334 1.443 1.00 0.00 28 GLY A N 14
ATOM 6022 C CA . GLY A 1 28 ? -2.992 2.025 1.202 1.00 0.00 28 GLY A CA 14
ATOM 6023 C C . GLY A 1 28 ? -2.168 1.303 0.167 1.00 0.00 28 GLY A C 14
ATOM 6024 O O . GLY A 1 28 ? -2.225 0.075 0.068 1.00 0.00 28 GLY A O 14
ATOM 6028 N N . ILE A 1 29 ? -1.392 2.060 -0.581 1.00 0.00 29 ILE A N 14
ATOM 6029 C CA . ILE A 1 29 ? -0.574 1.507 -1.652 1.00 0.00 29 ILE A CA 14
ATOM 6030 C C . ILE A 1 29 ? 0.912 1.563 -1.319 1.00 0.00 29 ILE A C 14
ATOM 6031 O O . ILE A 1 29 ? 1.381 2.467 -0.631 1.00 0.00 29 ILE A O 14
ATOM 6047 N N . CYS A 1 30 ? 1.627 0.573 -1.815 1.00 0.00 30 CYS A N 14
ATOM 6048 C CA . CYS A 1 30 ? 3.065 0.459 -1.606 1.00 0.00 30 CYS A CA 14
ATOM 6049 C C . CYS A 1 30 ? 3.820 1.400 -2.527 1.00 0.00 30 CYS A C 14
ATOM 6050 O O . CYS A 1 30 ? 3.459 1.572 -3.691 1.00 0.00 30 CYS A O 14
ATOM 6057 N N . SER A 1 31 ? 4.858 2.005 -1.994 1.00 0.00 31 SER A N 14
ATOM 6058 C CA . SER A 1 31 ? 5.695 2.909 -2.751 1.00 0.00 31 SER A CA 14
ATOM 6059 C C . SER A 1 31 ? 7.014 2.213 -3.083 1.00 0.00 31 SER A C 14
ATOM 6060 O O . SER A 1 31 ? 7.164 1.023 -2.806 1.00 0.00 31 SER A O 14
ATOM 6068 N N . SER A 1 32 ? 7.952 2.931 -3.689 1.00 0.00 32 SER A N 14
ATOM 6069 C CA . SER A 1 32 ? 9.252 2.360 -4.037 1.00 0.00 32 SER A CA 14
ATOM 6070 C C . SER A 1 32 ? 9.968 1.823 -2.798 1.00 0.00 32 SER A C 14
ATOM 6071 O O . SER A 1 32 ? 10.589 0.760 -2.829 1.00 0.00 32 SER A O 14
ATOM 6079 N N . SER A 1 33 ? 9.862 2.576 -1.720 1.00 0.00 33 SER A N 14
ATOM 6080 C CA . SER A 1 33 ? 10.469 2.234 -0.453 1.00 0.00 33 SER A CA 14
ATOM 6081 C C . SER A 1 33 ? 9.614 2.840 0.647 1.00 0.00 33 SER A C 14
ATOM 6082 O O . SER A 1 33 ? 10.066 2.909 1.806 1.00 0.00 33 SER A O 14
ATOM 6091 N N . GLY A 1 1 ? 10.674 -1.673 -6.050 1.00 0.00 1 GLY A N 15
ATOM 6092 C CA . GLY A 1 1 ? 10.342 -2.128 -4.675 1.00 0.00 1 GLY A CA 15
ATOM 6093 C C . GLY A 1 1 ? 8.966 -2.763 -4.597 1.00 0.00 1 GLY A C 15
ATOM 6094 O O . GLY A 1 1 ? 8.774 -3.914 -5.006 1.00 0.00 1 GLY A O 15
ATOM 6100 N N . CYS A 1 2 ? 8.001 -2.021 -4.077 1.00 0.00 2 CYS A N 15
ATOM 6101 C CA . CYS A 1 2 ? 6.640 -2.521 -3.953 1.00 0.00 2 CYS A CA 15
ATOM 6102 C C . CYS A 1 2 ? 5.654 -1.608 -4.661 1.00 0.00 2 CYS A C 15
ATOM 6103 O O . CYS A 1 2 ? 4.477 -1.570 -4.318 1.00 0.00 2 CYS A O 15
ATOM 6110 N N . GLU A 1 3 ? 6.134 -0.890 -5.660 1.00 0.00 3 GLU A N 15
ATOM 6111 C CA . GLU A 1 3 ? 5.293 0.023 -6.410 1.00 0.00 3 GLU A CA 15
ATOM 6112 C C . GLU A 1 3 ? 4.229 -0.753 -7.167 1.00 0.00 3 GLU A C 15
ATOM 6113 O O . GLU A 1 3 ? 4.447 -1.895 -7.578 1.00 0.00 3 GLU A O 15
ATOM 6125 N N . GLY A 1 4 ? 3.080 -0.130 -7.331 1.00 0.00 4 GLY A N 15
ATOM 6126 C CA . GLY A 1 4 ? 1.980 -0.758 -8.033 1.00 0.00 4 GLY A CA 15
ATOM 6127 C C . GLY A 1 4 ? 1.255 -1.799 -7.199 1.00 0.00 4 GLY A C 15
ATOM 6128 O O . GLY A 1 4 ? 0.304 -2.419 -7.671 1.00 0.00 4 GLY A O 15
ATOM 6132 N N . LYS A 1 5 ? 1.691 -1.999 -5.959 1.00 0.00 5 LYS A N 15
ATOM 6133 C CA . LYS A 1 5 ? 1.055 -2.978 -5.094 1.00 0.00 5 LYS A CA 15
ATOM 6134 C C . LYS A 1 5 ? 0.161 -2.287 -4.078 1.00 0.00 5 LYS A C 15
ATOM 6135 O O . LYS A 1 5 ? 0.243 -1.074 -3.882 1.00 0.00 5 LYS A O 15
ATOM 6154 N N . GLN A 1 6 ? -0.668 -3.070 -3.419 1.00 0.00 6 GLN A N 15
ATOM 6155 C CA . GLN A 1 6 ? -1.614 -2.544 -2.447 1.00 0.00 6 GLN A CA 15
ATOM 6156 C C . GLN A 1 6 ? -1.204 -2.907 -1.026 1.00 0.00 6 GLN A C 15
ATOM 6157 O O . GLN A 1 6 ? -0.693 -4.002 -0.774 1.00 0.00 6 GLN A O 15
ATOM 6171 N N . CYS A 1 7 ? -1.433 -1.987 -0.101 1.00 0.00 7 CYS A N 15
ATOM 6172 C CA . CYS A 1 7 ? -1.097 -2.209 1.295 1.00 0.00 7 CYS A CA 15
ATOM 6173 C C . CYS A 1 7 ? -2.347 -2.072 2.166 1.00 0.00 7 CYS A C 15
ATOM 6174 O O . CYS A 1 7 ? -3.467 -2.179 1.668 1.00 0.00 7 CYS A O 15
ATOM 6181 N N . GLY A 1 8 ? -2.159 -1.834 3.457 1.00 0.00 8 GLY A N 15
ATOM 6182 C CA . GLY A 1 8 ? -3.287 -1.713 4.357 1.00 0.00 8 GLY A CA 15
ATOM 6183 C C . GLY A 1 8 ? -3.677 -3.059 4.924 1.00 0.00 8 GLY A C 15
ATOM 6184 O O . GLY A 1 8 ? -2.816 -3.802 5.395 1.00 0.00 8 GLY A O 15
ATOM 6188 N N . LEU A 1 9 ? -4.962 -3.386 4.868 1.00 0.00 9 LEU A N 15
ATOM 6189 C CA . LEU A 1 9 ? -5.435 -4.671 5.374 1.00 0.00 9 LEU A CA 15
ATOM 6190 C C . LEU A 1 9 ? -4.979 -5.794 4.446 1.00 0.00 9 LEU A C 15
ATOM 6191 O O . LEU A 1 9 ? -4.671 -6.898 4.889 1.00 0.00 9 LEU A O 15
ATOM 6207 N N . PHE A 1 10 ? -4.918 -5.491 3.156 1.00 0.00 10 PHE A N 15
ATOM 6208 C CA . PHE A 1 10 ? -4.478 -6.454 2.155 1.00 0.00 10 PHE A CA 15
ATOM 6209 C C . PHE A 1 10 ? -3.083 -6.076 1.672 1.00 0.00 10 PHE A C 15
ATOM 6210 O O . PHE A 1 10 ? -2.819 -6.000 0.472 1.00 0.00 10 PHE A O 15
ATOM 6227 N N . ARG A 1 11 ? -2.197 -5.840 2.630 1.00 0.00 11 ARG A N 15
ATOM 6228 C CA . ARG A 1 11 ? -0.824 -5.447 2.342 1.00 0.00 11 ARG A CA 15
ATOM 6229 C C . ARG A 1 11 ? -0.018 -6.590 1.727 1.00 0.00 11 ARG A C 15
ATOM 6230 O O . ARG A 1 11 ? 0.587 -7.397 2.435 1.00 0.00 11 ARG A O 15
ATOM 6251 N N . SER A 1 12 ? 0.010 -6.633 0.405 1.00 0.00 12 SER A N 15
ATOM 6252 C CA . SER A 1 12 ? 0.743 -7.664 -0.317 1.00 0.00 12 SER A CA 15
ATOM 6253 C C . SER A 1 12 ? 2.161 -7.181 -0.620 1.00 0.00 12 SER A C 15
ATOM 6254 O O . SER A 1 12 ? 2.639 -7.268 -1.752 1.00 0.00 12 SER A O 15
ATOM 6262 N N . CYS A 1 13 ? 2.826 -6.671 0.407 1.00 0.00 13 CYS A N 15
ATOM 6263 C CA . CYS A 1 13 ? 4.174 -6.145 0.260 1.00 0.00 13 CYS A CA 15
ATOM 6264 C C . CYS A 1 13 ? 5.053 -6.555 1.435 1.00 0.00 13 CYS A C 15
ATOM 6265 O O . CYS A 1 13 ? 4.560 -7.087 2.434 1.00 0.00 13 CYS A O 15
ATOM 6272 N N . GLY A 1 14 ? 6.350 -6.296 1.317 1.00 0.00 14 GLY A N 15
ATOM 6273 C CA . GLY A 1 14 ? 7.281 -6.643 2.373 1.00 0.00 14 GLY A CA 15
ATOM 6274 C C . GLY A 1 14 ? 7.462 -5.515 3.370 1.00 0.00 14 GLY A C 15
ATOM 6275 O O . GLY A 1 14 ? 6.593 -4.651 3.502 1.00 0.00 14 GLY A O 15
ATOM 6279 N N . GLY A 1 15 ? 8.585 -5.519 4.073 1.00 0.00 15 GLY A N 15
ATOM 6280 C CA . GLY A 1 15 ? 8.845 -4.481 5.054 1.00 0.00 15 GLY A CA 15
ATOM 6281 C C . GLY A 1 15 ? 9.657 -3.336 4.485 1.00 0.00 15 GLY A C 15
ATOM 6282 O O . GLY A 1 15 ? 9.770 -2.280 5.100 1.00 0.00 15 GLY A O 15
ATOM 6286 N N . GLY A 1 16 ? 10.219 -3.547 3.301 1.00 0.00 16 GLY A N 15
ATOM 6287 C CA . GLY A 1 16 ? 11.011 -2.516 2.660 1.00 0.00 16 GLY A CA 15
ATOM 6288 C C . GLY A 1 16 ? 10.186 -1.722 1.672 1.00 0.00 16 GLY A C 15
ATOM 6289 O O . GLY A 1 16 ? 10.667 -1.338 0.609 1.00 0.00 16 GLY A O 15
ATOM 6293 N N . CYS A 1 17 ? 8.928 -1.505 2.025 1.00 0.00 17 CYS A N 15
ATOM 6294 C CA . CYS A 1 17 ? 7.999 -0.767 1.189 1.00 0.00 17 CYS A CA 15
ATOM 6295 C C . CYS A 1 17 ? 7.035 0.009 2.075 1.00 0.00 17 CYS A C 15
ATOM 6296 O O . CYS A 1 17 ? 6.603 -0.487 3.118 1.00 0.00 17 CYS A O 15
ATOM 6303 N N . ARG A 1 18 ? 6.710 1.223 1.667 1.00 0.00 18 ARG A N 15
ATOM 6304 C CA . ARG A 1 18 ? 5.814 2.069 2.437 1.00 0.00 18 ARG A CA 15
ATOM 6305 C C . ARG A 1 18 ? 4.362 1.731 2.158 1.00 0.00 18 ARG A C 15
ATOM 6306 O O . ARG A 1 18 ? 4.039 1.068 1.173 1.00 0.00 18 ARG A O 15
ATOM 6327 N N . CYS A 1 19 ? 3.498 2.194 3.040 1.00 0.00 19 CYS A N 15
ATOM 6328 C CA . CYS A 1 19 ? 2.072 2.001 2.900 1.00 0.00 19 CYS A CA 15
ATOM 6329 C C . CYS A 1 19 ? 1.429 3.369 2.798 1.00 0.00 19 CYS A C 15
ATOM 6330 O O . CYS A 1 19 ? 1.061 3.971 3.806 1.00 0.00 19 CYS A O 15
ATOM 6337 N N . TRP A 1 20 ? 1.339 3.873 1.579 1.00 0.00 20 TRP A N 15
ATOM 6338 C CA . TRP A 1 20 ? 0.775 5.184 1.339 1.00 0.00 20 TRP A CA 15
ATOM 6339 C C . TRP A 1 20 ? -0.742 5.091 1.231 1.00 0.00 20 TRP A C 15
ATOM 6340 O O . TRP A 1 20 ? -1.274 4.525 0.279 1.00 0.00 20 TRP A O 15
ATOM 6361 N N . PRO A 1 21 ? -1.453 5.645 2.226 1.00 0.00 21 PRO A N 15
ATOM 6362 C CA . PRO A 1 21 ? -2.920 5.603 2.292 1.00 0.00 21 PRO A CA 15
ATOM 6363 C C . PRO A 1 21 ? -3.596 6.306 1.123 1.00 0.00 21 PRO A C 15
ATOM 6364 O O . PRO A 1 21 ? -3.066 7.261 0.556 1.00 0.00 21 PRO A O 15
ATOM 6375 N N . THR A 1 22 ? -4.776 5.819 0.773 1.00 0.00 22 THR A N 15
ATOM 6376 C CA . THR A 1 22 ? -5.546 6.387 -0.315 1.00 0.00 22 THR A CA 15
ATOM 6377 C C . THR A 1 22 ? -6.748 7.154 0.230 1.00 0.00 22 THR A C 15
ATOM 6378 O O . THR A 1 22 ? -6.709 7.667 1.348 1.00 0.00 22 THR A O 15
ATOM 6389 N N . VAL A 1 23 ? -7.818 7.211 -0.552 1.00 0.00 23 VAL A N 15
ATOM 6390 C CA . VAL A 1 23 ? -9.023 7.917 -0.144 1.00 0.00 23 VAL A CA 15
ATOM 6391 C C . VAL A 1 23 ? -9.868 7.063 0.801 1.00 0.00 23 VAL A C 15
ATOM 6392 O O . VAL A 1 23 ? -10.718 7.573 1.530 1.00 0.00 23 VAL A O 15
ATOM 6405 N N . THR A 1 24 ? -9.622 5.764 0.796 1.00 0.00 24 THR A N 15
ATOM 6406 C CA . THR A 1 24 ? -10.370 4.855 1.646 1.00 0.00 24 THR A CA 15
ATOM 6407 C C . THR A 1 24 ? -9.548 4.443 2.867 1.00 0.00 24 THR A C 15
ATOM 6408 O O . THR A 1 24 ? -8.438 3.924 2.731 1.00 0.00 24 THR A O 15
ATOM 6419 N N . PRO A 1 25 ? -10.076 4.695 4.079 1.00 0.00 25 PRO A N 15
ATOM 6420 C CA . PRO A 1 25 ? -9.401 4.345 5.334 1.00 0.00 25 PRO A CA 15
ATOM 6421 C C . PRO A 1 25 ? -9.107 2.849 5.425 1.00 0.00 25 PRO A C 15
ATOM 6422 O O . PRO A 1 25 ? -10.018 2.029 5.537 1.00 0.00 25 PRO A O 15
ATOM 6433 N N . GLY A 1 26 ? -7.829 2.506 5.362 1.00 0.00 26 GLY A N 15
ATOM 6434 C CA . GLY A 1 26 ? -7.426 1.115 5.425 1.00 0.00 26 GLY A CA 15
ATOM 6435 C C . GLY A 1 26 ? -6.861 0.650 4.102 1.00 0.00 26 GLY A C 15
ATOM 6436 O O . GLY A 1 26 ? -6.191 -0.380 4.021 1.00 0.00 26 GLY A O 15
ATOM 6440 N N . VAL A 1 27 ? -7.136 1.426 3.063 1.00 0.00 27 VAL A N 15
ATOM 6441 C CA . VAL A 1 27 ? -6.663 1.130 1.724 1.00 0.00 27 VAL A CA 15
ATOM 6442 C C . VAL A 1 27 ? -5.466 2.010 1.396 1.00 0.00 27 VAL A C 15
ATOM 6443 O O . VAL A 1 27 ? -5.500 3.225 1.609 1.00 0.00 27 VAL A O 15
ATOM 6456 N N . GLY A 1 28 ? -4.414 1.405 0.881 1.00 0.00 28 GLY A N 15
ATOM 6457 C CA . GLY A 1 28 ? -3.232 2.150 0.541 1.00 0.00 28 GLY A CA 15
ATOM 6458 C C . GLY A 1 28 ? -2.439 1.466 -0.542 1.00 0.00 28 GLY A C 15
ATOM 6459 O O . GLY A 1 28 ? -2.758 0.347 -0.944 1.00 0.00 28 GLY A O 15
ATOM 6463 N N . ILE A 1 29 ? -1.396 2.126 -0.997 1.00 0.00 29 ILE A N 15
ATOM 6464 C CA . ILE A 1 29 ? -0.545 1.590 -2.041 1.00 0.00 29 ILE A CA 15
ATOM 6465 C C . ILE A 1 29 ? 0.905 1.592 -1.593 1.00 0.00 29 ILE A C 15
ATOM 6466 O O . ILE A 1 29 ? 1.369 2.514 -0.922 1.00 0.00 29 ILE A O 15
ATOM 6482 N N . CYS A 1 30 ? 1.598 0.535 -1.951 1.00 0.00 30 CYS A N 15
ATOM 6483 C CA . CYS A 1 30 ? 2.997 0.382 -1.597 1.00 0.00 30 CYS A CA 15
ATOM 6484 C C . CYS A 1 30 ? 3.878 1.164 -2.556 1.00 0.00 30 CYS A C 15
ATOM 6485 O O . CYS A 1 30 ? 3.576 1.290 -3.745 1.00 0.00 30 CYS A O 15
ATOM 6492 N N . SER A 1 31 ? 4.964 1.685 -2.032 1.00 0.00 31 SER A N 15
ATOM 6493 C CA . SER A 1 31 ? 5.896 2.465 -2.818 1.00 0.00 31 SER A CA 15
ATOM 6494 C C . SER A 1 31 ? 7.206 1.695 -3.009 1.00 0.00 31 SER A C 15
ATOM 6495 O O . SER A 1 31 ? 7.293 0.517 -2.646 1.00 0.00 31 SER A O 15
ATOM 6503 N N . SER A 1 32 ? 8.205 2.344 -3.599 1.00 0.00 32 SER A N 15
ATOM 6504 C CA . SER A 1 32 ? 9.507 1.723 -3.834 1.00 0.00 32 SER A CA 15
ATOM 6505 C C . SER A 1 32 ? 10.115 1.191 -2.538 1.00 0.00 32 SER A C 15
ATOM 6506 O O . SER A 1 32 ? 10.655 0.084 -2.501 1.00 0.00 32 SER A O 15
ATOM 6514 N N . SER A 1 33 ? 10.007 1.984 -1.489 1.00 0.00 33 SER A N 15
ATOM 6515 C CA . SER A 1 33 ? 10.529 1.637 -0.186 1.00 0.00 33 SER A CA 15
ATOM 6516 C C . SER A 1 33 ? 9.667 2.310 0.866 1.00 0.00 33 SER A C 15
ATOM 6517 O O . SER A 1 33 ? 9.962 2.179 2.071 1.00 0.00 33 SER A O 15
ATOM 6526 N N . GLY A 1 1 ? 9.930 -2.044 -7.576 1.00 0.00 1 GLY A N 16
ATOM 6527 C CA . GLY A 1 1 ? 10.152 -3.241 -6.727 1.00 0.00 1 GLY A CA 16
ATOM 6528 C C . GLY A 1 1 ? 8.906 -3.642 -5.957 1.00 0.00 1 GLY A C 16
ATOM 6529 O O . GLY A 1 1 ? 8.104 -4.446 -6.437 1.00 0.00 1 GLY A O 16
ATOM 6535 N N . CYS A 1 2 ? 8.724 -3.063 -4.777 1.00 0.00 2 CYS A N 16
ATOM 6536 C CA . CYS A 1 2 ? 7.574 -3.388 -3.944 1.00 0.00 2 CYS A CA 16
ATOM 6537 C C . CYS A 1 2 ? 6.364 -2.536 -4.313 1.00 0.00 2 CYS A C 16
ATOM 6538 O O . CYS A 1 2 ? 5.227 -2.911 -4.026 1.00 0.00 2 CYS A O 16
ATOM 6545 N N . GLU A 1 3 ? 6.603 -1.408 -4.967 1.00 0.00 3 GLU A N 16
ATOM 6546 C CA . GLU A 1 3 ? 5.517 -0.525 -5.370 1.00 0.00 3 GLU A CA 16
ATOM 6547 C C . GLU A 1 3 ? 4.607 -1.202 -6.388 1.00 0.00 3 GLU A C 16
ATOM 6548 O O . GLU A 1 3 ? 4.956 -2.239 -6.965 1.00 0.00 3 GLU A O 16
ATOM 6560 N N . GLY A 1 4 ? 3.436 -0.618 -6.587 1.00 0.00 4 GLY A N 16
ATOM 6561 C CA . GLY A 1 4 ? 2.478 -1.163 -7.529 1.00 0.00 4 GLY A CA 16
ATOM 6562 C C . GLY A 1 4 ? 1.594 -2.223 -6.903 1.00 0.00 4 GLY A C 16
ATOM 6563 O O . GLY A 1 4 ? 0.939 -2.989 -7.606 1.00 0.00 4 GLY A O 16
ATOM 6567 N N . LYS A 1 5 ? 1.586 -2.274 -5.577 1.00 0.00 5 LYS A N 16
ATOM 6568 C CA . LYS A 1 5 ? 0.778 -3.246 -4.850 1.00 0.00 5 LYS A CA 16
ATOM 6569 C C . LYS A 1 5 ? -0.002 -2.542 -3.753 1.00 0.00 5 LYS A C 16
ATOM 6570 O O . LYS A 1 5 ? 0.276 -1.389 -3.430 1.00 0.00 5 LYS A O 16
ATOM 6589 N N . GLN A 1 6 ? -0.965 -3.243 -3.179 1.00 0.00 6 GLN A N 16
ATOM 6590 C CA . GLN A 1 6 ? -1.802 -2.676 -2.131 1.00 0.00 6 GLN A CA 16
ATOM 6591 C C . GLN A 1 6 ? -1.294 -3.059 -0.745 1.00 0.00 6 GLN A C 16
ATOM 6592 O O . GLN A 1 6 ? -0.713 -4.128 -0.553 1.00 0.00 6 GLN A O 16
ATOM 6606 N N . CYS A 1 7 ? -1.515 -2.174 0.214 1.00 0.00 7 CYS A N 16
ATOM 6607 C CA . CYS A 1 7 ? -1.109 -2.407 1.589 1.00 0.00 7 CYS A CA 16
ATOM 6608 C C . CYS A 1 7 ? -2.285 -2.132 2.526 1.00 0.00 7 CYS A C 16
ATOM 6609 O O . CYS A 1 7 ? -3.441 -2.159 2.098 1.00 0.00 7 CYS A O 16
ATOM 6616 N N . GLY A 1 8 ? -1.995 -1.862 3.795 1.00 0.00 8 GLY A N 16
ATOM 6617 C CA . GLY A 1 8 ? -3.049 -1.604 4.756 1.00 0.00 8 GLY A CA 16
ATOM 6618 C C . GLY A 1 8 ? -3.829 -2.860 5.075 1.00 0.00 8 GLY A C 16
ATOM 6619 O O . GLY A 1 8 ? -3.330 -3.745 5.775 1.00 0.00 8 GLY A O 16
ATOM 6623 N N . LEU A 1 9 ? -5.047 -2.941 4.562 1.00 0.00 9 LEU A N 16
ATOM 6624 C CA . LEU A 1 9 ? -5.890 -4.108 4.774 1.00 0.00 9 LEU A CA 16
ATOM 6625 C C . LEU A 1 9 ? -5.403 -5.257 3.899 1.00 0.00 9 LEU A C 16
ATOM 6626 O O . LEU A 1 9 ? -4.868 -6.249 4.393 1.00 0.00 9 LEU A O 16
ATOM 6642 N N . PHE A 1 10 ? -5.562 -5.094 2.591 1.00 0.00 10 PHE A N 16
ATOM 6643 C CA . PHE A 1 10 ? -5.138 -6.105 1.629 1.00 0.00 10 PHE A CA 16
ATOM 6644 C C . PHE A 1 10 ? -3.651 -5.942 1.338 1.00 0.00 10 PHE A C 16
ATOM 6645 O O . PHE A 1 10 ? -3.250 -5.619 0.221 1.00 0.00 10 PHE A O 16
ATOM 6662 N N . ARG A 1 11 ? -2.843 -6.163 2.363 1.00 0.00 11 ARG A N 16
ATOM 6663 C CA . ARG A 1 11 ? -1.399 -6.027 2.253 1.00 0.00 11 ARG A CA 16
ATOM 6664 C C . ARG A 1 11 ? -0.791 -7.124 1.386 1.00 0.00 11 ARG A C 16
ATOM 6665 O O . ARG A 1 11 ? -0.736 -8.289 1.775 1.00 0.00 11 ARG A O 16
ATOM 6686 N N . SER A 1 12 ? -0.346 -6.739 0.203 1.00 0.00 12 SER A N 16
ATOM 6687 C CA . SER A 1 12 ? 0.279 -7.668 -0.725 1.00 0.00 12 SER A CA 16
ATOM 6688 C C . SER A 1 12 ? 1.778 -7.390 -0.786 1.00 0.00 12 SER A C 16
ATOM 6689 O O . SER A 1 12 ? 2.453 -7.715 -1.765 1.00 0.00 12 SER A O 16
ATOM 6697 N N . CYS A 1 13 ? 2.282 -6.780 0.278 1.00 0.00 13 CYS A N 16
ATOM 6698 C CA . CYS A 1 13 ? 3.687 -6.420 0.371 1.00 0.00 13 CYS A CA 16
ATOM 6699 C C . CYS A 1 13 ? 4.251 -6.821 1.729 1.00 0.00 13 CYS A C 16
ATOM 6700 O O . CYS A 1 13 ? 3.501 -7.171 2.642 1.00 0.00 13 CYS A O 16
ATOM 6707 N N . GLY A 1 14 ? 5.571 -6.756 1.860 1.00 0.00 14 GLY A N 16
ATOM 6708 C CA . GLY A 1 14 ? 6.210 -7.118 3.107 1.00 0.00 14 GLY A CA 16
ATOM 6709 C C . GLY A 1 14 ? 6.564 -5.906 3.944 1.00 0.00 14 GLY A C 16
ATOM 6710 O O . GLY A 1 14 ? 6.208 -4.779 3.599 1.00 0.00 14 GLY A O 16
ATOM 6714 N N . GLY A 1 15 ? 7.282 -6.135 5.037 1.00 0.00 15 GLY A N 16
ATOM 6715 C CA . GLY A 1 15 ? 7.674 -5.048 5.914 1.00 0.00 15 GLY A CA 16
ATOM 6716 C C . GLY A 1 15 ? 8.921 -4.336 5.435 1.00 0.00 15 GLY A C 16
ATOM 6717 O O . GLY A 1 15 ? 9.941 -4.322 6.120 1.00 0.00 15 GLY A O 16
ATOM 6721 N N . GLY A 1 16 ? 8.836 -3.761 4.246 1.00 0.00 16 GLY A N 16
ATOM 6722 C CA . GLY A 1 16 ? 9.955 -3.040 3.673 1.00 0.00 16 GLY A CA 16
ATOM 6723 C C . GLY A 1 16 ? 9.514 -2.201 2.497 1.00 0.00 16 GLY A C 16
ATOM 6724 O O . GLY A 1 16 ? 10.270 -1.983 1.555 1.00 0.00 16 GLY A O 16
ATOM 6728 N N . CYS A 1 17 ? 8.272 -1.745 2.561 1.00 0.00 17 CYS A N 16
ATOM 6729 C CA . CYS A 1 17 ? 7.685 -0.935 1.507 1.00 0.00 17 CYS A CA 16
ATOM 6730 C C . CYS A 1 17 ? 6.845 0.166 2.140 1.00 0.00 17 CYS A C 16
ATOM 6731 O O . CYS A 1 17 ? 6.281 -0.022 3.220 1.00 0.00 17 CYS A O 16
ATOM 6738 N N . ARG A 1 18 ? 6.752 1.304 1.473 1.00 0.00 18 ARG A N 16
ATOM 6739 C CA . ARG A 1 18 ? 6.000 2.428 2.003 1.00 0.00 18 ARG A CA 16
ATOM 6740 C C . ARG A 1 18 ? 4.514 2.253 1.751 1.00 0.00 18 ARG A C 16
ATOM 6741 O O . ARG A 1 18 ? 4.089 2.105 0.611 1.00 0.00 18 ARG A O 16
ATOM 6762 N N . CYS A 1 19 ? 3.739 2.253 2.819 1.00 0.00 19 CYS A N 16
ATOM 6763 C CA . CYS A 1 19 ? 2.298 2.116 2.714 1.00 0.00 19 CYS A CA 16
ATOM 6764 C C . CYS A 1 19 ? 1.668 3.498 2.626 1.00 0.00 19 CYS A C 16
ATOM 6765 O O . CYS A 1 19 ? 1.489 4.172 3.641 1.00 0.00 19 CYS A O 16
ATOM 6772 N N . TRP A 1 20 ? 1.375 3.929 1.409 1.00 0.00 20 TRP A N 16
ATOM 6773 C CA . TRP A 1 20 ? 0.772 5.231 1.182 1.00 0.00 20 TRP A CA 16
ATOM 6774 C C . TRP A 1 20 ? -0.747 5.113 1.180 1.00 0.00 20 TRP A C 16
ATOM 6775 O O . TRP A 1 20 ? -1.329 4.539 0.259 1.00 0.00 20 TRP A O 16
ATOM 6796 N N . PRO A 1 21 ? -1.406 5.647 2.220 1.00 0.00 21 PRO A N 16
ATOM 6797 C CA . PRO A 1 21 ? -2.864 5.591 2.352 1.00 0.00 21 PRO A CA 16
ATOM 6798 C C . PRO A 1 21 ? -3.584 6.340 1.237 1.00 0.00 21 PRO A C 16
ATOM 6799 O O . PRO A 1 21 ? -3.086 7.340 0.717 1.00 0.00 21 PRO A O 16
ATOM 6810 N N . THR A 1 22 ? -4.755 5.846 0.876 1.00 0.00 22 THR A N 16
ATOM 6811 C CA . THR A 1 22 ? -5.550 6.458 -0.173 1.00 0.00 22 THR A CA 16
ATOM 6812 C C . THR A 1 22 ? -6.743 7.198 0.424 1.00 0.00 22 THR A C 16
ATOM 6813 O O . THR A 1 22 ? -6.706 7.621 1.578 1.00 0.00 22 THR A O 16
ATOM 6824 N N . VAL A 1 23 ? -7.807 7.335 -0.358 1.00 0.00 23 VAL A N 16
ATOM 6825 C CA . VAL A 1 23 ? -9.002 8.031 0.098 1.00 0.00 23 VAL A CA 16
ATOM 6826 C C . VAL A 1 23 ? -9.864 7.122 0.972 1.00 0.00 23 VAL A C 16
ATOM 6827 O O . VAL A 1 23 ? -10.690 7.590 1.755 1.00 0.00 23 VAL A O 16
ATOM 6840 N N . THR A 1 24 ? -9.664 5.822 0.841 1.00 0.00 24 THR A N 16
ATOM 6841 C CA . THR A 1 24 ? -10.428 4.862 1.615 1.00 0.00 24 THR A CA 16
ATOM 6842 C C . THR A 1 24 ? -9.637 4.396 2.836 1.00 0.00 24 THR A C 16
ATOM 6843 O O . THR A 1 24 ? -8.520 3.892 2.704 1.00 0.00 24 THR A O 16
ATOM 6854 N N . PRO A 1 25 ? -10.200 4.584 4.042 1.00 0.00 25 PRO A N 16
ATOM 6855 C CA . PRO A 1 25 ? -9.555 4.179 5.297 1.00 0.00 25 PRO A CA 16
ATOM 6856 C C . PRO A 1 25 ? -9.212 2.692 5.313 1.00 0.00 25 PRO A C 16
ATOM 6857 O O . PRO A 1 25 ? -10.097 1.838 5.330 1.00 0.00 25 PRO A O 16
ATOM 6868 N N . GLY A 1 26 ? -7.920 2.394 5.294 1.00 0.00 26 GLY A N 16
ATOM 6869 C CA . GLY A 1 26 ? -7.473 1.016 5.299 1.00 0.00 26 GLY A CA 16
ATOM 6870 C C . GLY A 1 26 ? -6.871 0.621 3.969 1.00 0.00 26 GLY A C 16
ATOM 6871 O O . GLY A 1 26 ? -6.161 -0.380 3.865 1.00 0.00 26 GLY A O 16
ATOM 6875 N N . VAL A 1 27 ? -7.154 1.421 2.953 1.00 0.00 27 VAL A N 16
ATOM 6876 C CA . VAL A 1 27 ? -6.645 1.176 1.616 1.00 0.00 27 VAL A CA 16
ATOM 6877 C C . VAL A 1 27 ? -5.418 2.038 1.362 1.00 0.00 27 VAL A C 16
ATOM 6878 O O . VAL A 1 27 ? -5.440 3.249 1.593 1.00 0.00 27 VAL A O 16
ATOM 6891 N N . GLY A 1 28 ? -4.356 1.414 0.892 1.00 0.00 28 GLY A N 16
ATOM 6892 C CA . GLY A 1 28 ? -3.137 2.125 0.611 1.00 0.00 28 GLY A CA 16
ATOM 6893 C C . GLY A 1 28 ? -2.309 1.393 -0.413 1.00 0.00 28 GLY A C 16
ATOM 6894 O O . GLY A 1 28 ? -2.537 0.211 -0.660 1.00 0.00 28 GLY A O 16
ATOM 6898 N N . ILE A 1 29 ? -1.353 2.085 -0.997 1.00 0.00 29 ILE A N 16
ATOM 6899 C CA . ILE A 1 29 ? -0.489 1.491 -2.005 1.00 0.00 29 ILE A CA 16
ATOM 6900 C C . ILE A 1 29 ? 0.959 1.466 -1.540 1.00 0.00 29 ILE A C 16
ATOM 6901 O O . ILE A 1 29 ? 1.450 2.406 -0.913 1.00 0.00 29 ILE A O 16
ATOM 6917 N N . CYS A 1 30 ? 1.622 0.369 -1.847 1.00 0.00 30 CYS A N 16
ATOM 6918 C CA . CYS A 1 30 ? 3.016 0.173 -1.476 1.00 0.00 30 CYS A CA 16
ATOM 6919 C C . CYS A 1 30 ? 3.949 0.878 -2.442 1.00 0.00 30 CYS A C 16
ATOM 6920 O O . CYS A 1 30 ? 3.661 1.003 -3.634 1.00 0.00 30 CYS A O 16
ATOM 6927 N N . SER A 1 31 ? 5.061 1.338 -1.907 1.00 0.00 31 SER A N 16
ATOM 6928 C CA . SER A 1 31 ? 6.086 1.993 -2.687 1.00 0.00 31 SER A CA 16
ATOM 6929 C C . SER A 1 31 ? 7.367 1.175 -2.551 1.00 0.00 31 SER A C 16
ATOM 6930 O O . SER A 1 31 ? 7.309 0.031 -2.096 1.00 0.00 31 SER A O 16
ATOM 6938 N N . SER A 1 32 ? 8.498 1.738 -2.949 1.00 0.00 32 SER A N 16
ATOM 6939 C CA . SER A 1 32 ? 9.777 1.042 -2.860 1.00 0.00 32 SER A CA 16
ATOM 6940 C C . SER A 1 32 ? 10.048 0.556 -1.434 1.00 0.00 32 SER A C 16
ATOM 6941 O O . SER A 1 32 ? 10.108 -0.649 -1.180 1.00 0.00 32 SER A O 16
ATOM 6949 N N . SER A 1 33 ? 10.195 1.498 -0.514 1.00 0.00 33 SER A N 16
ATOM 6950 C CA . SER A 1 33 ? 10.460 1.200 0.882 1.00 0.00 33 SER A CA 16
ATOM 6951 C C . SER A 1 33 ? 9.893 2.320 1.744 1.00 0.00 33 SER A C 16
ATOM 6952 O O . SER A 1 33 ? 9.569 3.382 1.176 1.00 0.00 33 SER A O 16
ATOM 6961 N N . GLY A 1 1 ? 10.743 -0.015 -8.369 1.00 0.00 1 GLY A N 17
ATOM 6962 C CA . GLY A 1 1 ? 10.934 -0.553 -7.002 1.00 0.00 1 GLY A CA 17
ATOM 6963 C C . GLY A 1 1 ? 9.772 -1.424 -6.573 1.00 0.00 1 GLY A C 17
ATOM 6964 O O . GLY A 1 1 ? 9.458 -2.413 -7.235 1.00 0.00 1 GLY A O 17
ATOM 6970 N N . CYS A 1 2 ? 9.126 -1.048 -5.478 1.00 0.00 2 CYS A N 17
ATOM 6971 C CA . CYS A 1 2 ? 7.993 -1.801 -4.959 1.00 0.00 2 CYS A CA 17
ATOM 6972 C C . CYS A 1 2 ? 6.683 -1.054 -5.214 1.00 0.00 2 CYS A C 17
ATOM 6973 O O . CYS A 1 2 ? 5.716 -1.187 -4.463 1.00 0.00 2 CYS A O 17
ATOM 6980 N N . GLU A 1 3 ? 6.651 -0.272 -6.283 1.00 0.00 3 GLU A N 17
ATOM 6981 C CA . GLU A 1 3 ? 5.461 0.489 -6.629 1.00 0.00 3 GLU A CA 17
ATOM 6982 C C . GLU A 1 3 ? 4.424 -0.427 -7.264 1.00 0.00 3 GLU A C 17
ATOM 6983 O O . GLU A 1 3 ? 4.753 -1.518 -7.742 1.00 0.00 3 GLU A O 17
ATOM 6995 N N . GLY A 1 4 ? 3.174 0.006 -7.257 1.00 0.00 4 GLY A N 17
ATOM 6996 C CA . GLY A 1 4 ? 2.114 -0.789 -7.843 1.00 0.00 4 GLY A CA 17
ATOM 6997 C C . GLY A 1 4 ? 1.738 -1.976 -6.980 1.00 0.00 4 GLY A C 17
ATOM 6998 O O . GLY A 1 4 ? 1.470 -3.064 -7.491 1.00 0.00 4 GLY A O 17
ATOM 7002 N N . LYS A 1 5 ? 1.769 -1.778 -5.672 1.00 0.00 5 LYS A N 17
ATOM 7003 C CA . LYS A 1 5 ? 1.404 -2.817 -4.718 1.00 0.00 5 LYS A CA 17
ATOM 7004 C C . LYS A 1 5 ? 0.447 -2.222 -3.705 1.00 0.00 5 LYS A C 17
ATOM 7005 O O . LYS A 1 5 ? 0.298 -1.004 -3.640 1.00 0.00 5 LYS A O 17
ATOM 7024 N N . GLN A 1 6 ? -0.186 -3.061 -2.915 1.00 0.00 6 GLN A N 17
ATOM 7025 C CA . GLN A 1 6 ? -1.129 -2.578 -1.921 1.00 0.00 6 GLN A CA 17
ATOM 7026 C C . GLN A 1 6 ? -0.879 -3.212 -0.566 1.00 0.00 6 GLN A C 17
ATOM 7027 O O . GLN A 1 6 ? -0.323 -4.306 -0.463 1.00 0.00 6 GLN A O 17
ATOM 7041 N N . CYS A 1 7 ? -1.277 -2.496 0.469 1.00 0.00 7 CYS A N 17
ATOM 7042 C CA . CYS A 1 7 ? -1.119 -2.959 1.840 1.00 0.00 7 CYS A CA 17
ATOM 7043 C C . CYS A 1 7 ? -2.480 -3.109 2.483 1.00 0.00 7 CYS A C 17
ATOM 7044 O O . CYS A 1 7 ? -2.829 -4.165 3.008 1.00 0.00 7 CYS A O 17
ATOM 7051 N N . GLY A 1 8 ? -3.227 -2.023 2.450 1.00 0.00 8 GLY A N 17
ATOM 7052 C CA . GLY A 1 8 ? -4.570 -2.019 2.995 1.00 0.00 8 GLY A CA 17
ATOM 7053 C C . GLY A 1 8 ? -5.461 -3.032 2.301 1.00 0.00 8 GLY A C 17
ATOM 7054 O O . GLY A 1 8 ? -5.567 -3.025 1.072 1.00 0.00 8 GLY A O 17
ATOM 7058 N N . LEU A 1 9 ? -6.092 -3.898 3.099 1.00 0.00 9 LEU A N 17
ATOM 7059 C CA . LEU A 1 9 ? -6.970 -4.960 2.599 1.00 0.00 9 LEU A CA 17
ATOM 7060 C C . LEU A 1 9 ? -6.148 -6.036 1.894 1.00 0.00 9 LEU A C 17
ATOM 7061 O O . LEU A 1 9 ? -5.818 -7.066 2.485 1.00 0.00 9 LEU A O 17
ATOM 7077 N N . PHE A 1 10 ? -5.801 -5.787 0.641 1.00 0.00 10 PHE A N 17
ATOM 7078 C CA . PHE A 1 10 ? -5.001 -6.726 -0.128 1.00 0.00 10 PHE A CA 17
ATOM 7079 C C . PHE A 1 10 ? -3.533 -6.460 0.158 1.00 0.00 10 PHE A C 17
ATOM 7080 O O . PHE A 1 10 ? -2.853 -5.785 -0.611 1.00 0.00 10 PHE A O 17
ATOM 7097 N N . ARG A 1 11 ? -3.058 -6.985 1.280 1.00 0.00 11 ARG A N 17
ATOM 7098 C CA . ARG A 1 11 ? -1.674 -6.784 1.701 1.00 0.00 11 ARG A CA 17
ATOM 7099 C C . ARG A 1 11 ? -0.682 -7.603 0.873 1.00 0.00 11 ARG A C 17
ATOM 7100 O O . ARG A 1 11 ? 0.050 -8.440 1.400 1.00 0.00 11 ARG A O 17
ATOM 7121 N N . SER A 1 12 ? -0.658 -7.345 -0.422 1.00 0.00 12 SER A N 17
ATOM 7122 C CA . SER A 1 12 ? 0.260 -8.015 -1.324 1.00 0.00 12 SER A CA 17
ATOM 7123 C C . SER A 1 12 ? 1.497 -7.140 -1.477 1.00 0.00 12 SER A C 17
ATOM 7124 O O . SER A 1 12 ? 1.794 -6.627 -2.557 1.00 0.00 12 SER A O 17
ATOM 7132 N N . CYS A 1 13 ? 2.199 -6.965 -0.370 1.00 0.00 13 CYS A N 17
ATOM 7133 C CA . CYS A 1 13 ? 3.379 -6.123 -0.333 1.00 0.00 13 CYS A CA 17
ATOM 7134 C C . CYS A 1 13 ? 4.544 -6.847 0.328 1.00 0.00 13 CYS A C 17
ATOM 7135 O O . CYS A 1 13 ? 4.382 -7.945 0.862 1.00 0.00 13 CYS A O 17
ATOM 7142 N N . GLY A 1 14 ? 5.712 -6.222 0.293 1.00 0.00 14 GLY A N 17
ATOM 7143 C CA . GLY A 1 14 ? 6.889 -6.811 0.893 1.00 0.00 14 GLY A CA 17
ATOM 7144 C C . GLY A 1 14 ? 7.399 -5.981 2.053 1.00 0.00 14 GLY A C 17
ATOM 7145 O O . GLY A 1 14 ? 6.938 -4.860 2.269 1.00 0.00 14 GLY A O 17
ATOM 7149 N N . GLY A 1 15 ? 8.362 -6.520 2.790 1.00 0.00 15 GLY A N 17
ATOM 7150 C CA . GLY A 1 15 ? 8.916 -5.808 3.930 1.00 0.00 15 GLY A CA 17
ATOM 7151 C C . GLY A 1 15 ? 9.966 -4.790 3.527 1.00 0.00 15 GLY A C 17
ATOM 7152 O O . GLY A 1 15 ? 11.039 -4.725 4.121 1.00 0.00 15 GLY A O 17
ATOM 7156 N N . GLY A 1 16 ? 9.650 -3.998 2.515 1.00 0.00 16 GLY A N 17
ATOM 7157 C CA . GLY A 1 16 ? 10.567 -2.984 2.037 1.00 0.00 16 GLY A CA 17
ATOM 7158 C C . GLY A 1 16 ? 9.867 -1.995 1.137 1.00 0.00 16 GLY A C 17
ATOM 7159 O O . GLY A 1 16 ? 10.446 -1.495 0.175 1.00 0.00 16 GLY A O 17
ATOM 7163 N N . CYS A 1 17 ? 8.607 -1.728 1.447 1.00 0.00 17 CYS A N 17
ATOM 7164 C CA . CYS A 1 17 ? 7.804 -0.801 0.668 1.00 0.00 17 CYS A CA 17
ATOM 7165 C C . CYS A 1 17 ? 6.985 0.073 1.607 1.00 0.00 17 CYS A C 17
ATOM 7166 O O . CYS A 1 17 ? 6.501 -0.390 2.642 1.00 0.00 17 CYS A O 17
ATOM 7173 N N . ARG A 1 18 ? 6.851 1.336 1.257 1.00 0.00 18 ARG A N 17
ATOM 7174 C CA . ARG A 1 18 ? 6.102 2.280 2.070 1.00 0.00 18 ARG A CA 17
ATOM 7175 C C . ARG A 1 18 ? 4.615 2.177 1.789 1.00 0.00 18 ARG A C 17
ATOM 7176 O O . ARG A 1 18 ? 4.188 2.265 0.641 1.00 0.00 18 ARG A O 17
ATOM 7197 N N . CYS A 1 19 ? 3.836 1.973 2.836 1.00 0.00 19 CYS A N 17
ATOM 7198 C CA . CYS A 1 19 ? 2.395 1.874 2.699 1.00 0.00 19 CYS A CA 17
ATOM 7199 C C . CYS A 1 19 ? 1.768 3.245 2.898 1.00 0.00 19 CYS A C 17
ATOM 7200 O O . CYS A 1 19 ? 1.670 3.738 4.023 1.00 0.00 19 CYS A O 17
ATOM 7207 N N . TRP A 1 20 ? 1.381 3.870 1.800 1.00 0.00 20 TRP A N 17
ATOM 7208 C CA . TRP A 1 20 ? 0.767 5.182 1.851 1.00 0.00 20 TRP A CA 17
ATOM 7209 C C . TRP A 1 20 ? -0.740 5.056 1.682 1.00 0.00 20 TRP A C 17
ATOM 7210 O O . TRP A 1 20 ? -1.216 4.479 0.701 1.00 0.00 20 TRP A O 17
ATOM 7231 N N . PRO A 1 21 ? -1.506 5.575 2.652 1.00 0.00 21 PRO A N 17
ATOM 7232 C CA . PRO A 1 21 ? -2.970 5.514 2.632 1.00 0.00 21 PRO A CA 17
ATOM 7233 C C . PRO A 1 21 ? -3.569 6.211 1.417 1.00 0.00 21 PRO A C 17
ATOM 7234 O O . PRO A 1 21 ? -3.034 7.203 0.920 1.00 0.00 21 PRO A O 17
ATOM 7245 N N . THR A 1 22 ? -4.684 5.680 0.947 1.00 0.00 22 THR A N 17
ATOM 7246 C CA . THR A 1 22 ? -5.368 6.235 -0.207 1.00 0.00 22 THR A CA 17
ATOM 7247 C C . THR A 1 22 ? -6.633 6.977 0.217 1.00 0.00 22 THR A C 17
ATOM 7248 O O . THR A 1 22 ? -6.729 7.454 1.347 1.00 0.00 22 THR A O 17
ATOM 7259 N N . VAL A 1 23 ? -7.603 7.056 -0.686 1.00 0.00 23 VAL A N 17
ATOM 7260 C CA . VAL A 1 23 ? -8.855 7.746 -0.406 1.00 0.00 23 VAL A CA 17
ATOM 7261 C C . VAL A 1 23 ? -9.758 6.907 0.495 1.00 0.00 23 VAL A C 17
ATOM 7262 O O . VAL A 1 23 ? -10.575 7.437 1.246 1.00 0.00 23 VAL A O 17
ATOM 7275 N N . THR A 1 24 ? -9.603 5.597 0.423 1.00 0.00 24 THR A N 17
ATOM 7276 C CA . THR A 1 24 ? -10.407 4.698 1.228 1.00 0.00 24 THR A CA 17
ATOM 7277 C C . THR A 1 24 ? -9.728 4.422 2.568 1.00 0.00 24 THR A C 17
ATOM 7278 O O . THR A 1 24 ? -8.592 3.945 2.610 1.00 0.00 24 THR A O 17
ATOM 7289 N N . PRO A 1 25 ? -10.413 4.740 3.681 1.00 0.00 25 PRO A N 17
ATOM 7290 C CA . PRO A 1 25 ? -9.885 4.526 5.031 1.00 0.00 25 PRO A CA 17
ATOM 7291 C C . PRO A 1 25 ? -9.538 3.062 5.285 1.00 0.00 25 PRO A C 17
ATOM 7292 O O . PRO A 1 25 ? -10.420 2.214 5.412 1.00 0.00 25 PRO A O 17
ATOM 7303 N N . GLY A 1 26 ? -8.245 2.776 5.341 1.00 0.00 26 GLY A N 17
ATOM 7304 C CA . GLY A 1 26 ? -7.793 1.418 5.568 1.00 0.00 26 GLY A CA 17
ATOM 7305 C C . GLY A 1 26 ? -7.105 0.850 4.346 1.00 0.00 26 GLY A C 17
ATOM 7306 O O . GLY A 1 26 ? -6.474 -0.201 4.410 1.00 0.00 26 GLY A O 17
ATOM 7310 N N . VAL A 1 27 ? -7.232 1.554 3.232 1.00 0.00 27 VAL A N 17
ATOM 7311 C CA . VAL A 1 27 ? -6.624 1.139 1.978 1.00 0.00 27 VAL A CA 17
ATOM 7312 C C . VAL A 1 27 ? -5.381 1.977 1.699 1.00 0.00 27 VAL A C 17
ATOM 7313 O O . VAL A 1 27 ? -5.403 3.199 1.858 1.00 0.00 27 VAL A O 17
ATOM 7326 N N . GLY A 1 28 ? -4.306 1.327 1.279 1.00 0.00 28 GLY A N 17
ATOM 7327 C CA . GLY A 1 28 ? -3.084 2.034 0.992 1.00 0.00 28 GLY A CA 17
ATOM 7328 C C . GLY A 1 28 ? -2.284 1.348 -0.090 1.00 0.00 28 GLY A C 17
ATOM 7329 O O . GLY A 1 28 ? -2.465 0.150 -0.341 1.00 0.00 28 GLY A O 17
ATOM 7333 N N . ILE A 1 29 ? -1.397 2.099 -0.715 1.00 0.00 29 ILE A N 17
ATOM 7334 C CA . ILE A 1 29 ? -0.563 1.583 -1.790 1.00 0.00 29 ILE A CA 17
ATOM 7335 C C . ILE A 1 29 ? 0.912 1.637 -1.418 1.00 0.00 29 ILE A C 17
ATOM 7336 O O . ILE A 1 29 ? 1.366 2.548 -0.724 1.00 0.00 29 ILE A O 17
ATOM 7352 N N . CYS A 1 30 ? 1.639 0.635 -1.872 1.00 0.00 30 CYS A N 17
ATOM 7353 C CA . CYS A 1 30 ? 3.068 0.528 -1.612 1.00 0.00 30 CYS A CA 17
ATOM 7354 C C . CYS A 1 30 ? 3.864 1.389 -2.578 1.00 0.00 30 CYS A C 17
ATOM 7355 O O . CYS A 1 30 ? 3.533 1.498 -3.761 1.00 0.00 30 CYS A O 17
ATOM 7362 N N . SER A 1 31 ? 4.914 1.991 -2.058 1.00 0.00 31 SER A N 17
ATOM 7363 C CA . SER A 1 31 ? 5.777 2.853 -2.840 1.00 0.00 31 SER A CA 17
ATOM 7364 C C . SER A 1 31 ? 7.082 2.136 -3.183 1.00 0.00 31 SER A C 17
ATOM 7365 O O . SER A 1 31 ? 7.235 0.954 -2.882 1.00 0.00 31 SER A O 17
ATOM 7373 N N . SER A 1 32 ? 8.011 2.858 -3.807 1.00 0.00 32 SER A N 17
ATOM 7374 C CA . SER A 1 32 ? 9.301 2.308 -4.217 1.00 0.00 32 SER A CA 17
ATOM 7375 C C . SER A 1 32 ? 10.006 1.541 -3.096 1.00 0.00 32 SER A C 17
ATOM 7376 O O . SER A 1 32 ? 10.514 0.439 -3.321 1.00 0.00 32 SER A O 17
ATOM 7384 N N . SER A 1 33 ? 10.032 2.118 -1.905 1.00 0.00 33 SER A N 17
ATOM 7385 C CA . SER A 1 33 ? 10.682 1.509 -0.761 1.00 0.00 33 SER A CA 17
ATOM 7386 C C . SER A 1 33 ? 9.994 1.987 0.507 1.00 0.00 33 SER A C 17
ATOM 7387 O O . SER A 1 33 ? 10.392 1.565 1.609 1.00 0.00 33 SER A O 17
ATOM 7396 N N . GLY A 1 1 ? 10.926 -2.180 -6.298 1.00 0.00 1 GLY A N 18
ATOM 7397 C CA . GLY A 1 1 ? 10.699 -2.986 -5.073 1.00 0.00 1 GLY A CA 18
ATOM 7398 C C . GLY A 1 1 ? 9.357 -3.683 -5.107 1.00 0.00 1 GLY A C 18
ATOM 7399 O O . GLY A 1 1 ? 9.143 -4.595 -5.904 1.00 0.00 1 GLY A O 18
ATOM 7405 N N . CYS A 1 2 ? 8.453 -3.251 -4.243 1.00 0.00 2 CYS A N 18
ATOM 7406 C CA . CYS A 1 2 ? 7.117 -3.819 -4.175 1.00 0.00 2 CYS A CA 18
ATOM 7407 C C . CYS A 1 2 ? 6.070 -2.752 -4.486 1.00 0.00 2 CYS A C 18
ATOM 7408 O O . CYS A 1 2 ? 5.047 -2.649 -3.807 1.00 0.00 2 CYS A O 18
ATOM 7415 N N . GLU A 1 3 ? 6.338 -1.958 -5.514 1.00 0.00 3 GLU A N 18
ATOM 7416 C CA . GLU A 1 3 ? 5.430 -0.899 -5.925 1.00 0.00 3 GLU A CA 18
ATOM 7417 C C . GLU A 1 3 ? 4.210 -1.483 -6.622 1.00 0.00 3 GLU A C 18
ATOM 7418 O O . GLU A 1 3 ? 4.224 -2.633 -7.075 1.00 0.00 3 GLU A O 18
ATOM 7430 N N . GLY A 1 4 ? 3.158 -0.684 -6.708 1.00 0.00 4 GLY A N 18
ATOM 7431 C CA . GLY A 1 4 ? 1.937 -1.123 -7.354 1.00 0.00 4 GLY A CA 18
ATOM 7432 C C . GLY A 1 4 ? 1.267 -2.260 -6.611 1.00 0.00 4 GLY A C 18
ATOM 7433 O O . GLY A 1 4 ? 0.730 -3.181 -7.229 1.00 0.00 4 GLY A O 18
ATOM 7437 N N . LYS A 1 5 ? 1.342 -2.222 -5.290 1.00 0.00 5 LYS A N 18
ATOM 7438 C CA . LYS A 1 5 ? 0.723 -3.239 -4.452 1.00 0.00 5 LYS A CA 18
ATOM 7439 C C . LYS A 1 5 ? -0.097 -2.558 -3.378 1.00 0.00 5 LYS A C 18
ATOM 7440 O O . LYS A 1 5 ? 0.045 -1.358 -3.156 1.00 0.00 5 LYS A O 18
ATOM 7459 N N . GLN A 1 6 ? -0.928 -3.321 -2.704 1.00 0.00 6 GLN A N 18
ATOM 7460 C CA . GLN A 1 6 ? -1.775 -2.772 -1.661 1.00 0.00 6 GLN A CA 18
ATOM 7461 C C . GLN A 1 6 ? -1.236 -3.133 -0.291 1.00 0.00 6 GLN A C 18
ATOM 7462 O O . GLN A 1 6 ? -0.584 -4.162 -0.121 1.00 0.00 6 GLN A O 18
ATOM 7476 N N . CYS A 1 7 ? -1.497 -2.281 0.679 1.00 0.00 7 CYS A N 18
ATOM 7477 C CA . CYS A 1 7 ? -1.036 -2.516 2.034 1.00 0.00 7 CYS A CA 18
ATOM 7478 C C . CYS A 1 7 ? -2.212 -2.499 3.007 1.00 0.00 7 CYS A C 18
ATOM 7479 O O . CYS A 1 7 ? -3.368 -2.594 2.593 1.00 0.00 7 CYS A O 18
ATOM 7486 N N . GLY A 1 8 ? -1.921 -2.381 4.296 1.00 0.00 8 GLY A N 18
ATOM 7487 C CA . GLY A 1 8 ? -2.974 -2.378 5.289 1.00 0.00 8 GLY A CA 18
ATOM 7488 C C . GLY A 1 8 ? -3.394 -3.789 5.639 1.00 0.00 8 GLY A C 18
ATOM 7489 O O . GLY A 1 8 ? -2.605 -4.554 6.201 1.00 0.00 8 GLY A O 18
ATOM 7493 N N . LEU A 1 9 ? -4.620 -4.149 5.294 1.00 0.00 9 LEU A N 18
ATOM 7494 C CA . LEU A 1 9 ? -5.116 -5.491 5.568 1.00 0.00 9 LEU A CA 18
ATOM 7495 C C . LEU A 1 9 ? -4.714 -6.434 4.435 1.00 0.00 9 LEU A C 18
ATOM 7496 O O . LEU A 1 9 ? -4.083 -7.462 4.669 1.00 0.00 9 LEU A O 18
ATOM 7512 N N . PHE A 1 10 ? -5.045 -6.054 3.209 1.00 0.00 10 PHE A N 18
ATOM 7513 C CA . PHE A 1 10 ? -4.708 -6.853 2.035 1.00 0.00 10 PHE A CA 18
ATOM 7514 C C . PHE A 1 10 ? -3.323 -6.469 1.523 1.00 0.00 10 PHE A C 18
ATOM 7515 O O . PHE A 1 10 ? -3.165 -6.007 0.395 1.00 0.00 10 PHE A O 18
ATOM 7532 N N . ARG A 1 11 ? -2.320 -6.668 2.365 1.00 0.00 11 ARG A N 18
ATOM 7533 C CA . ARG A 1 11 ? -0.954 -6.319 2.010 1.00 0.00 11 ARG A CA 18
ATOM 7534 C C . ARG A 1 11 ? -0.362 -7.309 1.009 1.00 0.00 11 ARG A C 18
ATOM 7535 O O . ARG A 1 11 ? -0.371 -8.520 1.224 1.00 0.00 11 ARG A O 18
ATOM 7556 N N . SER A 1 12 ? 0.122 -6.772 -0.098 1.00 0.00 12 SER A N 18
ATOM 7557 C CA . SER A 1 12 ? 0.743 -7.568 -1.142 1.00 0.00 12 SER A CA 18
ATOM 7558 C C . SER A 1 12 ? 2.207 -7.161 -1.278 1.00 0.00 12 SER A C 18
ATOM 7559 O O . SER A 1 12 ? 2.851 -7.392 -2.304 1.00 0.00 12 SER A O 18
ATOM 7567 N N . CYS A 1 13 ? 2.714 -6.541 -0.222 1.00 0.00 13 CYS A N 18
ATOM 7568 C CA . CYS A 1 13 ? 4.087 -6.072 -0.175 1.00 0.00 13 CYS A CA 18
ATOM 7569 C C . CYS A 1 13 ? 4.664 -6.299 1.217 1.00 0.00 13 CYS A C 18
ATOM 7570 O O . CYS A 1 13 ? 3.929 -6.638 2.148 1.00 0.00 13 CYS A O 18
ATOM 7577 N N . GLY A 1 14 ? 5.969 -6.114 1.360 1.00 0.00 14 GLY A N 18
ATOM 7578 C CA . GLY A 1 14 ? 6.607 -6.314 2.643 1.00 0.00 14 GLY A CA 18
ATOM 7579 C C . GLY A 1 14 ? 7.570 -5.198 2.987 1.00 0.00 14 GLY A C 18
ATOM 7580 O O . GLY A 1 14 ? 7.392 -4.060 2.549 1.00 0.00 14 GLY A O 18
ATOM 7584 N N . GLY A 1 15 ? 8.595 -5.532 3.763 1.00 0.00 15 GLY A N 18
ATOM 7585 C CA . GLY A 1 15 ? 9.583 -4.550 4.165 1.00 0.00 15 GLY A CA 18
ATOM 7586 C C . GLY A 1 15 ? 10.343 -3.979 2.987 1.00 0.00 15 GLY A C 18
ATOM 7587 O O . GLY A 1 15 ? 10.798 -4.719 2.117 1.00 0.00 15 GLY A O 18
ATOM 7591 N N . GLY A 1 16 ? 10.469 -2.662 2.958 1.00 0.00 16 GLY A N 18
ATOM 7592 C CA . GLY A 1 16 ? 11.172 -2.003 1.878 1.00 0.00 16 GLY A CA 18
ATOM 7593 C C . GLY A 1 16 ? 10.300 -0.975 1.198 1.00 0.00 16 GLY A C 18
ATOM 7594 O O . GLY A 1 16 ? 10.787 0.029 0.690 1.00 0.00 16 GLY A O 18
ATOM 7598 N N . CYS A 1 17 ? 9.001 -1.228 1.203 1.00 0.00 17 CYS A N 18
ATOM 7599 C CA . CYS A 1 17 ? 8.044 -0.326 0.589 1.00 0.00 17 CYS A CA 18
ATOM 7600 C C . CYS A 1 17 ? 7.144 0.291 1.645 1.00 0.00 17 CYS A C 18
ATOM 7601 O O . CYS A 1 17 ? 6.770 -0.354 2.627 1.00 0.00 17 CYS A O 18
ATOM 7608 N N . ARG A 1 18 ? 6.814 1.544 1.434 1.00 0.00 18 ARG A N 18
ATOM 7609 C CA . ARG A 1 18 ? 5.973 2.292 2.351 1.00 0.00 18 ARG A CA 18
ATOM 7610 C C . ARG A 1 18 ? 4.502 2.032 2.087 1.00 0.00 18 ARG A C 18
ATOM 7611 O O . ARG A 1 18 ? 4.097 1.820 0.946 1.00 0.00 18 ARG A O 18
ATOM 7632 N N . CYS A 1 19 ? 3.711 2.058 3.143 1.00 0.00 19 CYS A N 18
ATOM 7633 C CA . CYS A 1 19 ? 2.279 1.876 3.024 1.00 0.00 19 CYS A CA 18
ATOM 7634 C C . CYS A 1 19 ? 1.633 3.251 2.963 1.00 0.00 19 CYS A C 18
ATOM 7635 O O . CYS A 1 19 ? 1.398 3.881 3.992 1.00 0.00 19 CYS A O 18
ATOM 7642 N N . TRP A 1 20 ? 1.391 3.728 1.752 1.00 0.00 20 TRP A N 18
ATOM 7643 C CA . TRP A 1 20 ? 0.798 5.037 1.558 1.00 0.00 20 TRP A CA 18
ATOM 7644 C C . TRP A 1 20 ? -0.714 4.915 1.409 1.00 0.00 20 TRP A C 18
ATOM 7645 O O . TRP A 1 20 ? -1.207 4.360 0.428 1.00 0.00 20 TRP A O 18
ATOM 7666 N N . PRO A 1 21 ? -1.462 5.417 2.403 1.00 0.00 21 PRO A N 18
ATOM 7667 C CA . PRO A 1 21 ? -2.928 5.360 2.410 1.00 0.00 21 PRO A CA 18
ATOM 7668 C C . PRO A 1 21 ? -3.554 6.120 1.248 1.00 0.00 21 PRO A C 18
ATOM 7669 O O . PRO A 1 21 ? -3.004 7.109 0.760 1.00 0.00 21 PRO A O 18
ATOM 7680 N N . THR A 1 22 ? -4.710 5.648 0.811 1.00 0.00 22 THR A N 18
ATOM 7681 C CA . THR A 1 22 ? -5.425 6.270 -0.287 1.00 0.00 22 THR A CA 18
ATOM 7682 C C . THR A 1 22 ? -6.599 7.096 0.235 1.00 0.00 22 THR A C 18
ATOM 7683 O O . THR A 1 22 ? -6.571 7.577 1.367 1.00 0.00 22 THR A O 18
ATOM 7694 N N . VAL A 1 23 ? -7.633 7.243 -0.583 1.00 0.00 23 VAL A N 18
ATOM 7695 C CA . VAL A 1 23 ? -8.806 8.017 -0.200 1.00 0.00 23 VAL A CA 18
ATOM 7696 C C . VAL A 1 23 ? -9.729 7.200 0.700 1.00 0.00 23 VAL A C 18
ATOM 7697 O O . VAL A 1 23 ? -10.539 7.747 1.447 1.00 0.00 23 VAL A O 18
ATOM 7710 N N . THR A 1 24 ? -9.600 5.886 0.632 1.00 0.00 24 THR A N 18
ATOM 7711 C CA . THR A 1 24 ? -10.425 5.006 1.437 1.00 0.00 24 THR A CA 18
ATOM 7712 C C . THR A 1 24 ? -9.680 4.567 2.697 1.00 0.00 24 THR A C 18
ATOM 7713 O O . THR A 1 24 ? -8.590 3.998 2.613 1.00 0.00 24 THR A O 18
ATOM 7724 N N . PRO A 1 25 ? -10.250 4.853 3.880 1.00 0.00 25 PRO A N 18
ATOM 7725 C CA . PRO A 1 25 ? -9.645 4.487 5.168 1.00 0.00 25 PRO A CA 18
ATOM 7726 C C . PRO A 1 25 ? -9.384 2.988 5.275 1.00 0.00 25 PRO A C 18
ATOM 7727 O O . PRO A 1 25 ? -10.316 2.186 5.327 1.00 0.00 25 PRO A O 18
ATOM 7738 N N . GLY A 1 26 ? -8.110 2.621 5.296 1.00 0.00 26 GLY A N 18
ATOM 7739 C CA . GLY A 1 26 ? -7.737 1.222 5.386 1.00 0.00 26 GLY A CA 18
ATOM 7740 C C . GLY A 1 26 ? -7.102 0.739 4.102 1.00 0.00 26 GLY A C 18
ATOM 7741 O O . GLY A 1 26 ? -6.392 -0.266 4.082 1.00 0.00 26 GLY A O 18
ATOM 7745 N N . VAL A 1 27 ? -7.359 1.472 3.030 1.00 0.00 27 VAL A N 18
ATOM 7746 C CA . VAL A 1 27 ? -6.817 1.145 1.724 1.00 0.00 27 VAL A CA 18
ATOM 7747 C C . VAL A 1 27 ? -5.555 1.956 1.471 1.00 0.00 27 VAL A C 18
ATOM 7748 O O . VAL A 1 27 ? -5.561 3.182 1.597 1.00 0.00 27 VAL A O 18
ATOM 7761 N N . GLY A 1 28 ? -4.482 1.277 1.118 1.00 0.00 28 GLY A N 18
ATOM 7762 C CA . GLY A 1 28 ? -3.235 1.945 0.853 1.00 0.00 28 GLY A CA 18
ATOM 7763 C C . GLY A 1 28 ? -2.443 1.220 -0.205 1.00 0.00 28 GLY A C 18
ATOM 7764 O O . GLY A 1 28 ? -2.753 0.077 -0.541 1.00 0.00 28 GLY A O 18
ATOM 7768 N N . ILE A 1 29 ? -1.424 1.875 -0.719 1.00 0.00 29 ILE A N 18
ATOM 7769 C CA . ILE A 1 29 ? -0.583 1.297 -1.751 1.00 0.00 29 ILE A CA 18
ATOM 7770 C C . ILE A 1 29 ? 0.888 1.447 -1.404 1.00 0.00 29 ILE A C 18
ATOM 7771 O O . ILE A 1 29 ? 1.319 2.467 -0.862 1.00 0.00 29 ILE A O 18
ATOM 7787 N N . CYS A 1 30 ? 1.639 0.409 -1.699 1.00 0.00 30 CYS A N 18
ATOM 7788 C CA . CYS A 1 30 ? 3.067 0.397 -1.429 1.00 0.00 30 CYS A CA 18
ATOM 7789 C C . CYS A 1 30 ? 3.831 1.124 -2.520 1.00 0.00 30 CYS A C 18
ATOM 7790 O O . CYS A 1 30 ? 3.509 1.024 -3.707 1.00 0.00 30 CYS A O 18
ATOM 7797 N N . SER A 1 31 ? 4.846 1.843 -2.099 1.00 0.00 31 SER A N 18
ATOM 7798 C CA . SER A 1 31 ? 5.684 2.614 -3.001 1.00 0.00 31 SER A CA 18
ATOM 7799 C C . SER A 1 31 ? 7.092 2.023 -3.046 1.00 0.00 31 SER A C 18
ATOM 7800 O O . SER A 1 31 ? 7.326 0.971 -2.471 1.00 0.00 31 SER A O 18
ATOM 7808 N N . SER A 1 32 ? 8.014 2.684 -3.734 1.00 0.00 32 SER A N 18
ATOM 7809 C CA . SER A 1 32 ? 9.389 2.194 -3.842 1.00 0.00 32 SER A CA 18
ATOM 7810 C C . SER A 1 32 ? 10.070 2.101 -2.477 1.00 0.00 32 SER A C 18
ATOM 7811 O O . SER A 1 32 ? 10.888 1.212 -2.236 1.00 0.00 32 SER A O 18
ATOM 7819 N N . SER A 1 33 ? 9.728 3.026 -1.601 1.00 0.00 33 SER A N 18
ATOM 7820 C CA . SER A 1 33 ? 10.283 3.085 -0.266 1.00 0.00 33 SER A CA 18
ATOM 7821 C C . SER A 1 33 ? 9.259 3.726 0.654 1.00 0.00 33 SER A C 18
ATOM 7822 O O . SER A 1 33 ? 9.432 3.676 1.890 1.00 0.00 33 SER A O 18
ATOM 7831 N N . GLY A 1 1 ? 10.881 -1.654 -5.136 1.00 0.00 1 GLY A N 19
ATOM 7832 C CA . GLY A 1 1 ? 10.251 -2.123 -3.877 1.00 0.00 1 GLY A CA 19
ATOM 7833 C C . GLY A 1 1 ? 8.918 -2.793 -4.131 1.00 0.00 1 GLY A C 19
ATOM 7834 O O . GLY A 1 1 ? 8.837 -3.768 -4.882 1.00 0.00 1 GLY A O 19
ATOM 7840 N N . CYS A 1 2 ? 7.864 -2.267 -3.528 1.00 0.00 2 CYS A N 19
ATOM 7841 C CA . CYS A 1 2 ? 6.534 -2.829 -3.698 1.00 0.00 2 CYS A CA 19
ATOM 7842 C C . CYS A 1 2 ? 5.627 -1.856 -4.438 1.00 0.00 2 CYS A C 19
ATOM 7843 O O . CYS A 1 2 ? 4.416 -1.867 -4.254 1.00 0.00 2 CYS A O 19
ATOM 7850 N N . GLU A 1 3 ? 6.215 -1.040 -5.298 1.00 0.00 3 GLU A N 19
ATOM 7851 C CA . GLU A 1 3 ? 5.461 -0.052 -6.058 1.00 0.00 3 GLU A CA 19
ATOM 7852 C C . GLU A 1 3 ? 4.415 -0.723 -6.936 1.00 0.00 3 GLU A C 19
ATOM 7853 O O . GLU A 1 3 ? 4.567 -1.886 -7.334 1.00 0.00 3 GLU A O 19
ATOM 7865 N N . GLY A 1 4 ? 3.355 0.012 -7.221 1.00 0.00 4 GLY A N 19
ATOM 7866 C CA . GLY A 1 4 ? 2.286 -0.501 -8.057 1.00 0.00 4 GLY A CA 19
ATOM 7867 C C . GLY A 1 4 ? 1.443 -1.556 -7.366 1.00 0.00 4 GLY A C 19
ATOM 7868 O O . GLY A 1 4 ? 0.710 -2.294 -8.020 1.00 0.00 4 GLY A O 19
ATOM 7872 N N . LYS A 1 5 ? 1.550 -1.647 -6.047 1.00 0.00 5 LYS A N 19
ATOM 7873 C CA . LYS A 1 5 ? 0.774 -2.622 -5.300 1.00 0.00 5 LYS A CA 19
ATOM 7874 C C . LYS A 1 5 ? -0.063 -1.924 -4.244 1.00 0.00 5 LYS A C 19
ATOM 7875 O O . LYS A 1 5 ? 0.156 -0.755 -3.938 1.00 0.00 5 LYS A O 19
ATOM 7894 N N . GLN A 1 6 ? -1.004 -2.653 -3.684 1.00 0.00 6 GLN A N 19
ATOM 7895 C CA . GLN A 1 6 ? -1.907 -2.105 -2.684 1.00 0.00 6 GLN A CA 19
ATOM 7896 C C . GLN A 1 6 ? -1.658 -2.734 -1.319 1.00 0.00 6 GLN A C 19
ATOM 7897 O O . GLN A 1 6 ? -1.495 -3.953 -1.208 1.00 0.00 6 GLN A O 19
ATOM 7911 N N . CYS A 1 7 ? -1.641 -1.899 -0.288 1.00 0.00 7 CYS A N 19
ATOM 7912 C CA . CYS A 1 7 ? -1.422 -2.357 1.074 1.00 0.00 7 CYS A CA 19
ATOM 7913 C C . CYS A 1 7 ? -2.642 -2.060 1.940 1.00 0.00 7 CYS A C 19
ATOM 7914 O O . CYS A 1 7 ? -3.630 -1.494 1.466 1.00 0.00 7 CYS A O 19
ATOM 7921 N N . GLY A 1 8 ? -2.569 -2.457 3.201 1.00 0.00 8 GLY A N 19
ATOM 7922 C CA . GLY A 1 8 ? -3.664 -2.241 4.122 1.00 0.00 8 GLY A CA 19
ATOM 7923 C C . GLY A 1 8 ? -3.798 -3.395 5.088 1.00 0.00 8 GLY A C 19
ATOM 7924 O O . GLY A 1 8 ? -2.978 -4.311 5.068 1.00 0.00 8 GLY A O 19
ATOM 7928 N N . LEU A 1 9 ? -4.838 -3.375 5.913 1.00 0.00 9 LEU A N 19
ATOM 7929 C CA . LEU A 1 9 ? -5.058 -4.442 6.892 1.00 0.00 9 LEU A CA 19
ATOM 7930 C C . LEU A 1 9 ? -5.704 -5.664 6.239 1.00 0.00 9 LEU A C 19
ATOM 7931 O O . LEU A 1 9 ? -6.058 -6.631 6.909 1.00 0.00 9 LEU A O 19
ATOM 7947 N N . PHE A 1 10 ? -5.855 -5.598 4.926 1.00 0.00 10 PHE A N 19
ATOM 7948 C CA . PHE A 1 10 ? -6.446 -6.681 4.155 1.00 0.00 10 PHE A CA 19
ATOM 7949 C C . PHE A 1 10 ? -5.572 -6.979 2.943 1.00 0.00 10 PHE A C 19
ATOM 7950 O O . PHE A 1 10 ? -5.998 -7.631 1.989 1.00 0.00 10 PHE A O 19
ATOM 7967 N N . ARG A 1 11 ? -4.342 -6.490 2.989 1.00 0.00 11 ARG A N 19
ATOM 7968 C CA . ARG A 1 11 ? -3.406 -6.674 1.894 1.00 0.00 11 ARG A CA 19
ATOM 7969 C C . ARG A 1 11 ? -2.068 -7.189 2.403 1.00 0.00 11 ARG A C 19
ATOM 7970 O O . ARG A 1 11 ? -1.865 -7.330 3.606 1.00 0.00 11 ARG A O 19
ATOM 7991 N N . SER A 1 12 ? -1.159 -7.465 1.481 1.00 0.00 12 SER A N 19
ATOM 7992 C CA . SER A 1 12 ? 0.161 -7.959 1.829 1.00 0.00 12 SER A CA 19
ATOM 7993 C C . SER A 1 12 ? 1.222 -7.296 0.957 1.00 0.00 12 SER A C 19
ATOM 7994 O O . SER A 1 12 ? 1.023 -7.117 -0.247 1.00 0.00 12 SER A O 19
ATOM 8002 N N . CYS A 1 13 ? 2.331 -6.918 1.575 1.00 0.00 13 CYS A N 19
ATOM 8003 C CA . CYS A 1 13 ? 3.437 -6.280 0.875 1.00 0.00 13 CYS A CA 19
ATOM 8004 C C . CYS A 1 13 ? 4.727 -6.525 1.647 1.00 0.00 13 CYS A C 19
ATOM 8005 O O . CYS A 1 13 ? 4.694 -7.056 2.758 1.00 0.00 13 CYS A O 19
ATOM 8012 N N . GLY A 1 14 ? 5.856 -6.152 1.059 1.00 0.00 14 GLY A N 19
ATOM 8013 C CA . GLY A 1 14 ? 7.131 -6.348 1.715 1.00 0.00 14 GLY A CA 19
ATOM 8014 C C . GLY A 1 14 ? 7.342 -5.383 2.862 1.00 0.00 14 GLY A C 19
ATOM 8015 O O . GLY A 1 14 ? 6.794 -4.280 2.860 1.00 0.00 14 GLY A O 19
ATOM 8019 N N . GLY A 1 15 ? 8.145 -5.796 3.838 1.00 0.00 15 GLY A N 19
ATOM 8020 C CA . GLY A 1 15 ? 8.420 -4.954 4.990 1.00 0.00 15 GLY A CA 19
ATOM 8021 C C . GLY A 1 15 ? 9.334 -3.793 4.656 1.00 0.00 15 GLY A C 19
ATOM 8022 O O . GLY A 1 15 ? 9.527 -2.891 5.467 1.00 0.00 15 GLY A O 19
ATOM 8026 N N . GLY A 1 16 ? 9.902 -3.823 3.459 1.00 0.00 16 GLY A N 19
ATOM 8027 C CA . GLY A 1 16 ? 10.783 -2.761 3.023 1.00 0.00 16 GLY A CA 19
ATOM 8028 C C . GLY A 1 16 ? 10.127 -1.911 1.960 1.00 0.00 16 GLY A C 19
ATOM 8029 O O . GLY A 1 16 ? 10.777 -1.463 1.021 1.00 0.00 16 GLY A O 19
ATOM 8033 N N . CYS A 1 17 ? 8.822 -1.723 2.108 1.00 0.00 17 CYS A N 19
ATOM 8034 C CA . CYS A 1 17 ? 8.029 -0.936 1.176 1.00 0.00 17 CYS A CA 19
ATOM 8035 C C . CYS A 1 17 ? 7.082 -0.039 1.961 1.00 0.00 17 CYS A C 19
ATOM 8036 O O . CYS A 1 17 ? 6.605 -0.414 3.032 1.00 0.00 17 CYS A O 19
ATOM 8043 N N . ARG A 1 18 ? 6.810 1.137 1.425 1.00 0.00 18 ARG A N 19
ATOM 8044 C CA . ARG A 1 18 ? 5.952 2.098 2.098 1.00 0.00 18 ARG A CA 19
ATOM 8045 C C . ARG A 1 18 ? 4.487 1.788 1.858 1.00 0.00 18 ARG A C 19
ATOM 8046 O O . ARG A 1 18 ? 4.135 1.154 0.867 1.00 0.00 18 ARG A O 19
ATOM 8067 N N . CYS A 1 19 ? 3.649 2.237 2.773 1.00 0.00 19 CYS A N 19
ATOM 8068 C CA . CYS A 1 19 ? 2.216 2.045 2.666 1.00 0.00 19 CYS A CA 19
ATOM 8069 C C . CYS A 1 19 ? 1.534 3.401 2.743 1.00 0.00 19 CYS A C 19
ATOM 8070 O O . CYS A 1 19 ? 1.203 3.882 3.827 1.00 0.00 19 CYS A O 19
ATOM 8077 N N . TRP A 1 20 ? 1.371 4.033 1.592 1.00 0.00 20 TRP A N 19
ATOM 8078 C CA . TRP A 1 20 ? 0.746 5.344 1.524 1.00 0.00 20 TRP A CA 19
ATOM 8079 C C . TRP A 1 20 ? -0.767 5.206 1.412 1.00 0.00 20 TRP A C 19
ATOM 8080 O O . TRP A 1 20 ? -1.275 4.671 0.429 1.00 0.00 20 TRP A O 19
ATOM 8101 N N . PRO A 1 21 ? -1.502 5.680 2.431 1.00 0.00 21 PRO A N 19
ATOM 8102 C CA . PRO A 1 21 ? -2.966 5.601 2.465 1.00 0.00 21 PRO A CA 19
ATOM 8103 C C . PRO A 1 21 ? -3.622 6.337 1.304 1.00 0.00 21 PRO A C 19
ATOM 8104 O O . PRO A 1 21 ? -3.098 7.332 0.803 1.00 0.00 21 PRO A O 19
ATOM 8115 N N . THR A 1 22 ? -4.773 5.838 0.884 1.00 0.00 22 THR A N 19
ATOM 8116 C CA . THR A 1 22 ? -5.508 6.434 -0.215 1.00 0.00 22 THR A CA 19
ATOM 8117 C C . THR A 1 22 ? -6.760 7.139 0.298 1.00 0.00 22 THR A C 19
ATOM 8118 O O . THR A 1 22 ? -6.791 7.613 1.433 1.00 0.00 22 THR A O 19
ATOM 8129 N N . VAL A 1 23 ? -7.794 7.190 -0.532 1.00 0.00 23 VAL A N 19
ATOM 8130 C CA . VAL A 1 23 ? -9.040 7.844 -0.158 1.00 0.00 23 VAL A CA 19
ATOM 8131 C C . VAL A 1 23 ? -9.888 6.936 0.729 1.00 0.00 23 VAL A C 19
ATOM 8132 O O . VAL A 1 23 ? -10.743 7.400 1.482 1.00 0.00 23 VAL A O 19
ATOM 8145 N N . THR A 1 24 ? -9.641 5.640 0.645 1.00 0.00 24 THR A N 19
ATOM 8146 C CA . THR A 1 24 ? -10.388 4.680 1.435 1.00 0.00 24 THR A CA 19
ATOM 8147 C C . THR A 1 24 ? -9.647 4.353 2.732 1.00 0.00 24 THR A C 19
ATOM 8148 O O . THR A 1 24 ? -8.488 3.933 2.702 1.00 0.00 24 THR A O 19
ATOM 8159 N N . PRO A 1 25 ? -10.301 4.566 3.885 1.00 0.00 25 PRO A N 19
ATOM 8160 C CA . PRO A 1 25 ? -9.709 4.290 5.199 1.00 0.00 25 PRO A CA 19
ATOM 8161 C C . PRO A 1 25 ? -9.310 2.825 5.351 1.00 0.00 25 PRO A C 19
ATOM 8162 O O . PRO A 1 25 ? -10.161 1.943 5.455 1.00 0.00 25 PRO A O 19
ATOM 8173 N N . GLY A 1 26 ? -8.009 2.575 5.351 1.00 0.00 26 GLY A N 19
ATOM 8174 C CA . GLY A 1 26 ? -7.510 1.221 5.480 1.00 0.00 26 GLY A CA 19
ATOM 8175 C C . GLY A 1 26 ? -6.892 0.730 4.191 1.00 0.00 26 GLY A C 19
ATOM 8176 O O . GLY A 1 26 ? -6.247 -0.318 4.155 1.00 0.00 26 GLY A O 19
ATOM 8180 N N . VAL A 1 27 ? -7.094 1.501 3.132 1.00 0.00 27 VAL A N 19
ATOM 8181 C CA . VAL A 1 27 ? -6.565 1.175 1.819 1.00 0.00 27 VAL A CA 19
ATOM 8182 C C . VAL A 1 27 ? -5.388 2.084 1.492 1.00 0.00 27 VAL A C 19
ATOM 8183 O O . VAL A 1 27 ? -5.467 3.302 1.668 1.00 0.00 27 VAL A O 19
ATOM 8196 N N . GLY A 1 28 ? -4.305 1.497 1.019 1.00 0.00 28 GLY A N 19
ATOM 8197 C CA . GLY A 1 28 ? -3.138 2.267 0.675 1.00 0.00 28 GLY A CA 19
ATOM 8198 C C . GLY A 1 28 ? -2.367 1.630 -0.455 1.00 0.00 28 GLY A C 19
ATOM 8199 O O . GLY A 1 28 ? -2.739 0.563 -0.943 1.00 0.00 28 GLY A O 19
ATOM 8203 N N . ILE A 1 29 ? -1.301 2.279 -0.872 1.00 0.00 29 ILE A N 19
ATOM 8204 C CA . ILE A 1 29 ? -0.471 1.768 -1.947 1.00 0.00 29 ILE A CA 19
ATOM 8205 C C . ILE A 1 29 ? 0.966 1.591 -1.489 1.00 0.00 29 ILE A C 19
ATOM 8206 O O . ILE A 1 29 ? 1.528 2.429 -0.779 1.00 0.00 29 ILE A O 19
ATOM 8222 N N . CYS A 1 30 ? 1.538 0.483 -1.903 1.00 0.00 30 CYS A N 19
ATOM 8223 C CA . CYS A 1 30 ? 2.908 0.145 -1.564 1.00 0.00 30 CYS A CA 19
ATOM 8224 C C . CYS A 1 30 ? 3.866 0.886 -2.479 1.00 0.00 30 CYS A C 19
ATOM 8225 O O . CYS A 1 30 ? 3.632 1.009 -3.682 1.00 0.00 30 CYS A O 19
ATOM 8232 N N . SER A 1 31 ? 4.935 1.386 -1.900 1.00 0.00 31 SER A N 19
ATOM 8233 C CA . SER A 1 31 ? 5.933 2.127 -2.645 1.00 0.00 31 SER A CA 19
ATOM 8234 C C . SER A 1 31 ? 7.275 1.405 -2.588 1.00 0.00 31 SER A C 19
ATOM 8235 O O . SER A 1 31 ? 7.330 0.229 -2.220 1.00 0.00 31 SER A O 19
ATOM 8243 N N . SER A 1 32 ? 8.341 2.099 -2.966 1.00 0.00 32 SER A N 19
ATOM 8244 C CA . SER A 1 32 ? 9.677 1.523 -2.955 1.00 0.00 32 SER A CA 19
ATOM 8245 C C . SER A 1 32 ? 10.052 1.027 -1.564 1.00 0.00 32 SER A C 19
ATOM 8246 O O . SER A 1 32 ? 10.200 -0.174 -1.352 1.00 0.00 32 SER A O 19
ATOM 8254 N N . SER A 1 33 ? 10.180 1.955 -0.630 1.00 0.00 33 SER A N 19
ATOM 8255 C CA . SER A 1 33 ? 10.537 1.643 0.741 1.00 0.00 33 SER A CA 19
ATOM 8256 C C . SER A 1 33 ? 9.935 2.696 1.659 1.00 0.00 33 SER A C 19
ATOM 8257 O O . SER A 1 33 ? 10.037 2.556 2.894 1.00 0.00 33 SER A O 19
ATOM 8266 N N . GLY A 1 1 ? 8.741 -4.682 -7.523 1.00 0.00 1 GLY A N 20
ATOM 8267 C CA . GLY A 1 1 ? 8.570 -5.861 -6.632 1.00 0.00 1 GLY A CA 20
ATOM 8268 C C . GLY A 1 1 ? 7.279 -5.798 -5.832 1.00 0.00 1 GLY A C 20
ATOM 8269 O O . GLY A 1 1 ? 6.444 -6.706 -5.905 1.00 0.00 1 GLY A O 20
ATOM 8275 N N . CYS A 1 2 ? 7.117 -4.735 -5.062 1.00 0.00 2 CYS A N 20
ATOM 8276 C CA . CYS A 1 2 ? 5.923 -4.545 -4.253 1.00 0.00 2 CYS A CA 20
ATOM 8277 C C . CYS A 1 2 ? 5.250 -3.226 -4.607 1.00 0.00 2 CYS A C 20
ATOM 8278 O O . CYS A 1 2 ? 4.083 -3.008 -4.289 1.00 0.00 2 CYS A O 20
ATOM 8285 N N . GLU A 1 3 ? 6.002 -2.352 -5.264 1.00 0.00 3 GLU A N 20
ATOM 8286 C CA . GLU A 1 3 ? 5.490 -1.057 -5.686 1.00 0.00 3 GLU A CA 20
ATOM 8287 C C . GLU A 1 3 ? 4.308 -1.244 -6.626 1.00 0.00 3 GLU A C 20
ATOM 8288 O O . GLU A 1 3 ? 4.284 -2.177 -7.431 1.00 0.00 3 GLU A O 20
ATOM 8300 N N . GLY A 1 4 ? 3.328 -0.366 -6.508 1.00 0.00 4 GLY A N 20
ATOM 8301 C CA . GLY A 1 4 ? 2.157 -0.441 -7.359 1.00 0.00 4 GLY A CA 20
ATOM 8302 C C . GLY A 1 4 ? 1.058 -1.310 -6.778 1.00 0.00 4 GLY A C 20
ATOM 8303 O O . GLY A 1 4 ? -0.068 -1.304 -7.276 1.00 0.00 4 GLY A O 20
ATOM 8307 N N . LYS A 1 5 ? 1.375 -2.056 -5.728 1.00 0.00 5 LYS A N 20
ATOM 8308 C CA . LYS A 1 5 ? 0.389 -2.924 -5.097 1.00 0.00 5 LYS A CA 20
ATOM 8309 C C . LYS A 1 5 ? -0.380 -2.176 -4.023 1.00 0.00 5 LYS A C 20
ATOM 8310 O O . LYS A 1 5 ? -0.025 -1.059 -3.644 1.00 0.00 5 LYS A O 20
ATOM 8329 N N . GLN A 1 6 ? -1.413 -2.823 -3.522 1.00 0.00 6 GLN A N 20
ATOM 8330 C CA . GLN A 1 6 ? -2.266 -2.244 -2.498 1.00 0.00 6 GLN A CA 20
ATOM 8331 C C . GLN A 1 6 ? -1.857 -2.736 -1.116 1.00 0.00 6 GLN A C 20
ATOM 8332 O O . GLN A 1 6 ? -1.470 -3.895 -0.945 1.00 0.00 6 GLN A O 20
ATOM 8346 N N . CYS A 1 7 ? -1.932 -1.850 -0.138 1.00 0.00 7 CYS A N 20
ATOM 8347 C CA . CYS A 1 7 ? -1.588 -2.192 1.229 1.00 0.00 7 CYS A CA 20
ATOM 8348 C C . CYS A 1 7 ? -2.716 -1.782 2.172 1.00 0.00 7 CYS A C 20
ATOM 8349 O O . CYS A 1 7 ? -3.796 -1.384 1.726 1.00 0.00 7 CYS A O 20
ATOM 8356 N N . GLY A 1 8 ? -2.461 -1.874 3.470 1.00 0.00 8 GLY A N 20
ATOM 8357 C CA . GLY A 1 8 ? -3.467 -1.529 4.452 1.00 0.00 8 GLY A CA 20
ATOM 8358 C C . GLY A 1 8 ? -3.971 -2.763 5.169 1.00 0.00 8 GLY A C 20
ATOM 8359 O O . GLY A 1 8 ? -3.179 -3.489 5.778 1.00 0.00 8 GLY A O 20
ATOM 8363 N N . LEU A 1 9 ? -5.277 -3.015 5.082 1.00 0.00 9 LEU A N 20
ATOM 8364 C CA . LEU A 1 9 ? -5.874 -4.187 5.719 1.00 0.00 9 LEU A CA 20
ATOM 8365 C C . LEU A 1 9 ? -5.213 -5.457 5.187 1.00 0.00 9 LEU A C 20
ATOM 8366 O O . LEU A 1 9 ? -4.892 -6.372 5.944 1.00 0.00 9 LEU A O 20
ATOM 8382 N N . PHE A 1 10 ? -4.992 -5.485 3.881 1.00 0.00 10 PHE A N 20
ATOM 8383 C CA . PHE A 1 10 ? -4.334 -6.603 3.232 1.00 0.00 10 PHE A CA 20
ATOM 8384 C C . PHE A 1 10 ? -3.266 -6.045 2.302 1.00 0.00 10 PHE A C 20
ATOM 8385 O O . PHE A 1 10 ? -3.522 -5.114 1.541 1.00 0.00 10 PHE A O 20
ATOM 8402 N N . ARG A 1 11 ? -2.059 -6.568 2.406 1.00 0.00 11 ARG A N 20
ATOM 8403 C CA . ARG A 1 11 ? -0.964 -6.087 1.581 1.00 0.00 11 ARG A CA 20
ATOM 8404 C C . ARG A 1 11 ? -0.205 -7.236 0.940 1.00 0.00 11 ARG A C 20
ATOM 8405 O O . ARG A 1 11 ? 0.074 -8.244 1.585 1.00 0.00 11 ARG A O 20
ATOM 8426 N N . SER A 1 12 ? 0.119 -7.077 -0.332 1.00 0.00 12 SER A N 20
ATOM 8427 C CA . SER A 1 12 ? 0.878 -8.077 -1.065 1.00 0.00 12 SER A CA 20
ATOM 8428 C C . SER A 1 12 ? 2.334 -7.625 -1.152 1.00 0.00 12 SER A C 20
ATOM 8429 O O . SER A 1 12 ? 3.053 -7.913 -2.120 1.00 0.00 12 SER A O 20
ATOM 8437 N N . CYS A 1 13 ? 2.747 -6.907 -0.115 1.00 0.00 13 CYS A N 20
ATOM 8438 C CA . CYS A 1 13 ? 4.086 -6.361 -0.014 1.00 0.00 13 CYS A CA 20
ATOM 8439 C C . CYS A 1 13 ? 4.706 -6.751 1.321 1.00 0.00 13 CYS A C 20
ATOM 8440 O O . CYS A 1 13 ? 3.991 -6.982 2.297 1.00 0.00 13 CYS A O 20
ATOM 8447 N N . GLY A 1 14 ? 6.030 -6.827 1.363 1.00 0.00 14 GLY A N 20
ATOM 8448 C CA . GLY A 1 14 ? 6.709 -7.195 2.589 1.00 0.00 14 GLY A CA 20
ATOM 8449 C C . GLY A 1 14 ? 7.115 -5.986 3.404 1.00 0.00 14 GLY A C 20
ATOM 8450 O O . GLY A 1 14 ? 6.723 -4.861 3.090 1.00 0.00 14 GLY A O 20
ATOM 8454 N N . GLY A 1 15 ? 7.915 -6.212 4.438 1.00 0.00 15 GLY A N 20
ATOM 8455 C CA . GLY A 1 15 ? 8.364 -5.126 5.291 1.00 0.00 15 GLY A CA 20
ATOM 8456 C C . GLY A 1 15 ? 9.522 -4.355 4.690 1.00 0.00 15 GLY A C 20
ATOM 8457 O O . GLY A 1 15 ? 10.574 -4.215 5.310 1.00 0.00 15 GLY A O 20
ATOM 8461 N N . GLY A 1 16 ? 9.327 -3.871 3.474 1.00 0.00 16 GLY A N 20
ATOM 8462 C CA . GLY A 1 16 ? 10.355 -3.111 2.794 1.00 0.00 16 GLY A CA 20
ATOM 8463 C C . GLY A 1 16 ? 9.759 -2.174 1.768 1.00 0.00 16 GLY A C 20
ATOM 8464 O O . GLY A 1 16 ? 10.419 -1.787 0.810 1.00 0.00 16 GLY A O 20
ATOM 8468 N N . CYS A 1 17 ? 8.497 -1.827 1.973 1.00 0.00 17 CYS A N 20
ATOM 8469 C CA . CYS A 1 17 ? 7.783 -0.938 1.071 1.00 0.00 17 CYS A CA 20
ATOM 8470 C C . CYS A 1 17 ? 6.935 0.027 1.888 1.00 0.00 17 CYS A C 20
ATOM 8471 O O . CYS A 1 17 ? 6.414 -0.337 2.944 1.00 0.00 17 CYS A O 20
ATOM 8478 N N . ARG A 1 18 ? 6.798 1.251 1.406 1.00 0.00 18 ARG A N 20
ATOM 8479 C CA . ARG A 1 18 ? 6.023 2.258 2.111 1.00 0.00 18 ARG A CA 20
ATOM 8480 C C . ARG A 1 18 ? 4.544 2.079 1.833 1.00 0.00 18 ARG A C 20
ATOM 8481 O O . ARG A 1 18 ? 4.145 1.872 0.691 1.00 0.00 18 ARG A O 20
ATOM 8502 N N . CYS A 1 19 ? 3.739 2.147 2.875 1.00 0.00 19 CYS A N 20
ATOM 8503 C CA . CYS A 1 19 ? 2.305 2.008 2.726 1.00 0.00 19 CYS A CA 20
ATOM 8504 C C . CYS A 1 19 ? 1.650 3.375 2.820 1.00 0.00 19 CYS A C 20
ATOM 8505 O O . CYS A 1 19 ? 1.380 3.876 3.912 1.00 0.00 19 CYS A O 20
ATOM 8512 N N . TRP A 1 20 ? 1.434 3.988 1.670 1.00 0.00 20 TRP A N 20
ATOM 8513 C CA . TRP A 1 20 ? 0.815 5.298 1.613 1.00 0.00 20 TRP A CA 20
ATOM 8514 C C . TRP A 1 20 ? -0.692 5.152 1.469 1.00 0.00 20 TRP A C 20
ATOM 8515 O O . TRP A 1 20 ? -1.171 4.540 0.516 1.00 0.00 20 TRP A O 20
ATOM 8536 N N . PRO A 1 21 ? -1.454 5.699 2.428 1.00 0.00 21 PRO A N 20
ATOM 8537 C CA . PRO A 1 21 ? -2.916 5.608 2.426 1.00 0.00 21 PRO A CA 20
ATOM 8538 C C . PRO A 1 21 ? -3.562 6.315 1.242 1.00 0.00 21 PRO A C 20
ATOM 8539 O O . PRO A 1 21 ? -2.987 7.230 0.651 1.00 0.00 21 PRO A O 20
ATOM 8550 N N . THR A 1 22 ? -4.765 5.879 0.913 1.00 0.00 22 THR A N 20
ATOM 8551 C CA . THR A 1 22 ? -5.510 6.451 -0.194 1.00 0.00 22 THR A CA 20
ATOM 8552 C C . THR A 1 22 ? -6.772 7.147 0.310 1.00 0.00 22 THR A C 20
ATOM 8553 O O . THR A 1 22 ? -6.813 7.622 1.444 1.00 0.00 22 THR A O 20
ATOM 8564 N N . VAL A 1 23 ? -7.802 7.184 -0.527 1.00 0.00 23 VAL A N 20
ATOM 8565 C CA . VAL A 1 23 ? -9.057 7.829 -0.165 1.00 0.00 23 VAL A CA 20
ATOM 8566 C C . VAL A 1 23 ? -9.907 6.918 0.716 1.00 0.00 23 VAL A C 20
ATOM 8567 O O . VAL A 1 23 ? -10.758 7.380 1.473 1.00 0.00 23 VAL A O 20
ATOM 8580 N N . THR A 1 24 ? -9.667 5.622 0.621 1.00 0.00 24 THR A N 20
ATOM 8581 C CA . THR A 1 24 ? -10.420 4.662 1.405 1.00 0.00 24 THR A CA 20
ATOM 8582 C C . THR A 1 24 ? -9.688 4.334 2.705 1.00 0.00 24 THR A C 20
ATOM 8583 O O . THR A 1 24 ? -8.524 3.930 2.685 1.00 0.00 24 THR A O 20
ATOM 8594 N N . PRO A 1 25 ? -10.358 4.533 3.852 1.00 0.00 25 PRO A N 20
ATOM 8595 C CA . PRO A 1 25 ? -9.779 4.260 5.171 1.00 0.00 25 PRO A CA 20
ATOM 8596 C C . PRO A 1 25 ? -9.347 2.804 5.316 1.00 0.00 25 PRO A C 20
ATOM 8597 O O . PRO A 1 25 ? -10.177 1.896 5.339 1.00 0.00 25 PRO A O 20
ATOM 8608 N N . GLY A 1 26 ? -8.040 2.591 5.401 1.00 0.00 26 GLY A N 20
ATOM 8609 C CA . GLY A 1 26 ? -7.513 1.248 5.534 1.00 0.00 26 GLY A CA 20
ATOM 8610 C C . GLY A 1 26 ? -6.925 0.747 4.233 1.00 0.00 26 GLY A C 20
ATOM 8611 O O . GLY A 1 26 ? -6.350 -0.340 4.176 1.00 0.00 26 GLY A O 20
ATOM 8615 N N . VAL A 1 27 ? -7.076 1.549 3.190 1.00 0.00 27 VAL A N 20
ATOM 8616 C CA . VAL A 1 27 ? -6.565 1.210 1.872 1.00 0.00 27 VAL A CA 20
ATOM 8617 C C . VAL A 1 27 ? -5.400 2.120 1.509 1.00 0.00 27 VAL A C 20
ATOM 8618 O O . VAL A 1 27 ? -5.470 3.335 1.700 1.00 0.00 27 VAL A O 20
ATOM 8631 N N . GLY A 1 28 ? -4.336 1.532 0.995 1.00 0.00 28 GLY A N 20
ATOM 8632 C CA . GLY A 1 28 ? -3.178 2.298 0.605 1.00 0.00 28 GLY A CA 20
ATOM 8633 C C . GLY A 1 28 ? -2.421 1.619 -0.512 1.00 0.00 28 GLY A C 20
ATOM 8634 O O . GLY A 1 28 ? -2.874 0.606 -1.042 1.00 0.00 28 GLY A O 20
ATOM 8638 N N . ILE A 1 29 ? -1.270 2.162 -0.859 1.00 0.00 29 ILE A N 20
ATOM 8639 C CA . ILE A 1 29 ? -0.448 1.599 -1.921 1.00 0.00 29 ILE A CA 20
ATOM 8640 C C . ILE A 1 29 ? 1.012 1.505 -1.495 1.00 0.00 29 ILE A C 20
ATOM 8641 O O . ILE A 1 29 ? 1.536 2.385 -0.807 1.00 0.00 29 ILE A O 20
ATOM 8657 N N . CYS A 1 30 ? 1.646 0.419 -1.902 1.00 0.00 30 CYS A N 20
ATOM 8658 C CA . CYS A 1 30 ? 3.046 0.173 -1.578 1.00 0.00 30 CYS A CA 20
ATOM 8659 C C . CYS A 1 30 ? 3.960 0.943 -2.510 1.00 0.00 30 CYS A C 20
ATOM 8660 O O . CYS A 1 30 ? 3.749 0.991 -3.725 1.00 0.00 30 CYS A O 20
ATOM 8667 N N . SER A 1 31 ? 4.971 1.544 -1.926 1.00 0.00 31 SER A N 20
ATOM 8668 C CA . SER A 1 31 ? 5.946 2.312 -2.666 1.00 0.00 31 SER A CA 20
ATOM 8669 C C . SER A 1 31 ? 7.232 1.502 -2.804 1.00 0.00 31 SER A C 20
ATOM 8670 O O . SER A 1 31 ? 7.267 0.337 -2.411 1.00 0.00 31 SER A O 20
ATOM 8678 N N . SER A 1 32 ? 8.272 2.114 -3.357 1.00 0.00 32 SER A N 20
ATOM 8679 C CA . SER A 1 32 ? 9.551 1.439 -3.566 1.00 0.00 32 SER A CA 20
ATOM 8680 C C . SER A 1 32 ? 10.122 0.848 -2.274 1.00 0.00 32 SER A C 20
ATOM 8681 O O . SER A 1 32 ? 10.496 -0.322 -2.234 1.00 0.00 32 SER A O 20
ATOM 8689 N N . SER A 1 33 ? 10.195 1.661 -1.229 1.00 0.00 33 SER A N 20
ATOM 8690 C CA . SER A 1 33 ? 10.726 1.220 0.050 1.00 0.00 33 SER A CA 20
ATOM 8691 C C . SER A 1 33 ? 10.077 2.012 1.176 1.00 0.00 33 SER A C 20
ATOM 8692 O O . SER A 1 33 ? 10.375 1.741 2.356 1.00 0.00 33 SER A O 20
#

Organism: Momordica cochinchinensis (NCBI:txid3674)